Protein AF-A0A533XJB1-F1 (afdb_monomer)

Sequence (434 aa):
MNQLVDPIAVTQFRKQLRKAVAGAKEDWSASRRLVSPDLVCETIQRLTAALAGSNLDPSIRKALLEALLPGKSAGLQGIAGERLREITGLNPTKSVRNLCVLMGLAQSMRMPVAGISQQEVEEAASSTGNPFDLLLTADVASVMDFGAGDLTFEEQLVAGYLPRLEAAGKELTLHCLDRLDLADEASSLVQAGRERLQNLRQHPSSRLQFRFFSRQDMFAVQKVATVCPRYTIAVCHSPASPTFAYEPSRLSKEAIDRRLRETKGEFRRVPLGGRTVLEVRHGGEWLTFPDWKFDVYGPLALLDLLSRSGKLCILGAVDTEVFWEILSQLLPEESARPREVFYAEENVRKYFGVIYETLERLAVGERTVLKEVRCDIPRVLGVEAEQGQRYGFRYVEVRRGALFPGMPTGRTAYVFEHMTREAAPWFLTLVPSV

pLDDT: mean 89.16, std 9.71, range [36.59, 98.56]

Mean predicted aligned error: 11.44 Å

Nearest PDB structures (foldseek):
  1jhd-assembly1_A-2  TM=2.711E-01  e=1.280E-01  sulfur-oxidizing endosymbiont of Riftia pachyptila
  2pza-assembly1_B  TM=4.480E-01  e=1.020E+00  Bacillus anthracis
  6hcd-assembly1_A  TM=4.092E-01  e=2.657E+00  Archaeoglobus fulgidus

Structure (mmCIF, N/CA/C/O backbone):
data_AF-A0A533XJB1-F1
#
_entry.id   AF-A0A533XJB1-F1
#
loop_
_atom_site.group_PDB
_atom_site.id
_atom_site.type_symbol
_atom_site.label_atom_id
_atom_site.label_alt_id
_atom_site.label_comp_id
_atom_site.label_asym_id
_atom_site.label_entity_id
_atom_site.label_seq_id
_atom_site.pdbx_PDB_ins_code
_atom_site.Cartn_x
_atom_site.Cartn_y
_atom_site.Cartn_z
_atom_site.occupancy
_atom_site.B_iso_or_equiv
_atom_site.auth_seq_id
_atom_site.auth_comp_id
_atom_site.auth_asym_id
_atom_site.auth_atom_id
_atom_site.pdbx_PDB_model_num
ATOM 1 N N . MET A 1 1 ? 9.909 27.437 48.104 1.00 36.59 1 MET A N 1
ATOM 2 C CA . MET A 1 1 ? 10.004 28.566 47.150 1.00 36.59 1 MET A CA 1
ATOM 3 C C . MET A 1 1 ? 9.363 28.139 45.838 1.00 36.59 1 MET A C 1
ATOM 5 O O . MET A 1 1 ? 9.948 27.325 45.136 1.00 36.59 1 MET A O 1
ATOM 9 N N . ASN A 1 2 ? 8.150 28.617 45.540 1.00 46.41 2 ASN A N 1
ATOM 10 C CA . ASN A 1 2 ? 7.477 28.343 44.267 1.00 46.41 2 ASN A CA 1
ATOM 11 C C . ASN A 1 2 ? 8.244 29.047 43.143 1.00 46.41 2 ASN A C 1
ATOM 13 O O . ASN A 1 2 ? 8.224 30.272 43.064 1.00 46.41 2 ASN A O 1
ATOM 17 N N . GLN A 1 3 ? 8.931 28.286 42.288 1.00 54.75 3 GLN A N 1
ATOM 18 C CA . GLN A 1 3 ? 9.446 28.825 41.032 1.00 54.75 3 GLN A CA 1
ATOM 19 C C . GLN A 1 3 ? 8.241 29.214 40.165 1.00 54.75 3 GLN A C 1
ATOM 21 O O . GLN A 1 3 ? 7.483 28.364 39.681 1.00 54.75 3 GLN A O 1
ATOM 26 N N . LEU A 1 4 ? 8.032 30.523 40.035 1.00 63.19 4 LEU A N 1
ATOM 27 C CA . LEU A 1 4 ? 7.117 31.103 39.063 1.00 63.19 4 LEU A CA 1
ATOM 28 C C . LEU A 1 4 ? 7.597 30.679 37.673 1.00 63.19 4 LEU A C 1
ATOM 30 O O . LEU A 1 4 ? 8.761 30.869 37.327 1.00 63.19 4 LEU A O 1
ATOM 34 N N . VAL A 1 5 ? 6.711 30.040 36.911 1.00 78.12 5 VAL A N 1
ATOM 35 C CA . VAL A 1 5 ? 6.968 29.722 35.504 1.00 78.12 5 VAL A CA 1
ATOM 36 C C . VAL A 1 5 ? 7.014 31.040 34.740 1.00 78.12 5 VAL A C 1
ATOM 38 O O . VAL A 1 5 ? 6.179 31.909 34.995 1.00 78.12 5 VAL A O 1
ATOM 41 N N . ASP A 1 6 ? 7.965 31.192 33.820 1.00 84.62 6 ASP A N 1
ATOM 42 C CA . ASP A 1 6 ? 8.098 32.406 33.013 1.00 84.62 6 ASP A CA 1
ATOM 43 C C . ASP A 1 6 ? 6.770 32.725 32.278 1.00 84.62 6 ASP A C 1
ATOM 45 O O . ASP A 1 6 ? 6.287 31.902 31.487 1.00 84.62 6 ASP A O 1
ATOM 49 N N . PRO A 1 7 ? 6.157 33.906 32.507 1.00 86.06 7 PRO A N 1
ATOM 50 C CA . PRO A 1 7 ? 4.922 34.320 31.840 1.00 86.06 7 PRO A CA 1
ATOM 51 C C . PRO A 1 7 ? 4.995 34.305 30.305 1.00 86.06 7 PRO A C 1
ATOM 53 O O . PRO A 1 7 ? 3.982 34.050 29.637 1.00 86.06 7 PRO A O 1
ATOM 56 N N . ILE A 1 8 ? 6.177 34.553 29.731 1.00 87.56 8 ILE A N 1
ATOM 57 C CA . ILE A 1 8 ? 6.393 34.513 28.280 1.00 87.56 8 ILE A CA 1
ATOM 58 C C . ILE A 1 8 ? 6.302 33.065 27.792 1.00 87.56 8 ILE A C 1
ATOM 60 O O . ILE A 1 8 ? 5.534 32.777 26.865 1.00 87.56 8 ILE A O 1
ATOM 64 N N . ALA A 1 9 ? 6.994 32.142 28.466 1.00 87.88 9 ALA A N 1
ATOM 65 C CA . ALA A 1 9 ? 6.947 30.712 28.169 1.00 87.88 9 ALA A CA 1
ATOM 66 C C . ALA A 1 9 ? 5.520 30.145 28.290 1.00 87.88 9 ALA A C 1
ATOM 68 O O . ALA A 1 9 ? 5.061 29.414 27.410 1.00 87.88 9 ALA A O 1
ATOM 69 N N . VAL A 1 10 ? 4.763 30.547 29.319 1.00 93.19 10 VAL A N 1
ATOM 70 C CA . VAL A 1 10 ? 3.350 30.150 29.493 1.00 93.19 10 VAL A CA 1
ATOM 71 C C . VAL A 1 10 ? 2.486 30.632 28.327 1.00 93.19 10 VAL A C 1
ATOM 73 O O . VAL A 1 10 ? 1.654 29.885 27.803 1.00 93.19 10 VAL A O 1
ATOM 76 N N . THR A 1 11 ? 2.675 31.875 27.885 1.00 92.75 11 THR A N 1
ATOM 77 C CA . THR A 1 11 ? 1.896 32.450 26.780 1.00 92.75 11 THR A CA 1
ATOM 78 C C . THR A 1 11 ? 2.174 31.727 25.462 1.00 92.75 11 THR A C 1
ATOM 80 O O . THR A 1 11 ? 1.238 31.370 24.737 1.00 92.75 11 THR A O 1
ATOM 83 N N . GLN A 1 12 ? 3.447 31.449 25.169 1.00 90.69 12 GLN A N 1
ATOM 84 C CA . GLN A 1 12 ? 3.853 30.683 23.990 1.00 90.69 12 GLN A CA 1
ATOM 85 C C . GLN A 1 12 ? 3.302 29.255 24.030 1.00 90.69 12 GLN A C 1
ATOM 87 O O . GLN A 1 12 ? 2.703 28.794 23.053 1.00 90.69 12 GLN A O 1
ATOM 92 N N . PHE A 1 13 ? 3.405 28.591 25.180 1.00 94.19 13 PHE A N 1
ATOM 93 C CA . PHE A 1 13 ? 2.879 27.247 25.379 1.00 94.19 13 PHE A CA 1
ATOM 94 C C . PHE A 1 13 ? 1.362 27.173 25.147 1.00 94.19 13 PHE A C 1
ATOM 96 O O . PHE A 1 13 ? 0.876 26.307 24.419 1.00 94.19 13 PHE A O 1
ATOM 103 N N . ARG A 1 14 ? 0.586 28.127 25.675 1.00 95.94 14 ARG A N 1
ATOM 104 C CA . ARG A 1 14 ? -0.869 28.190 25.435 1.00 95.94 14 ARG A CA 1
ATOM 105 C C . ARG A 1 14 ? -1.210 28.389 23.958 1.00 95.94 14 ARG A C 1
ATOM 107 O O . ARG A 1 14 ? -2.195 27.826 23.477 1.00 95.94 14 ARG A O 1
ATOM 114 N N . LYS A 1 15 ? -0.409 29.164 23.218 1.00 90.94 15 LYS A N 1
ATOM 115 C CA . LYS A 1 15 ? -0.572 29.324 21.763 1.00 90.94 15 LYS A CA 1
ATOM 116 C C . LYS A 1 15 ? -0.312 28.004 21.032 1.00 90.94 15 LYS A C 1
ATOM 118 O O . LYS A 1 15 ? -1.093 27.642 20.153 1.00 90.94 15 LYS A O 1
ATOM 123 N N . GLN A 1 16 ? 0.728 27.270 21.428 1.00 90.62 16 GLN A N 1
ATOM 124 C CA . GLN A 1 16 ? 1.038 25.941 20.895 1.00 90.62 16 GLN A CA 1
ATOM 125 C C . GLN A 1 16 ? -0.101 24.945 21.161 1.00 90.62 16 GLN A C 1
ATOM 127 O O . GLN A 1 16 ? -0.552 24.272 20.237 1.00 90.62 16 GLN A O 1
ATOM 132 N N . LEU A 1 17 ? -0.627 24.919 22.389 1.00 91.69 17 LEU A N 1
ATOM 133 C CA . LEU A 1 17 ? -1.744 24.067 22.800 1.00 91.69 17 LEU A CA 1
ATOM 134 C C . LEU A 1 17 ? -3.004 24.321 21.950 1.00 91.69 17 LEU A C 1
ATOM 136 O O . LEU A 1 17 ? -3.607 23.388 21.423 1.00 91.69 17 LEU A O 1
ATOM 140 N N . ARG A 1 18 ? -3.370 25.596 21.753 1.00 90.81 18 ARG A N 1
ATOM 141 C CA . ARG A 1 18 ? -4.518 25.986 20.913 1.00 90.81 18 ARG A CA 1
ATOM 142 C C . ARG A 1 18 ? -4.320 25.596 19.452 1.00 90.81 18 ARG A C 1
ATOM 144 O O . ARG A 1 18 ? -5.257 25.099 18.835 1.00 90.81 18 ARG A O 1
ATOM 151 N N . LYS A 1 19 ? -3.117 25.805 18.907 1.00 84.44 19 LYS A N 1
ATOM 152 C CA . LYS A 1 19 ? -2.788 25.430 17.525 1.00 84.44 19 LYS A CA 1
ATOM 153 C C . LYS A 1 19 ? -2.916 23.919 17.317 1.00 84.44 19 LYS A C 1
ATOM 155 O O . LYS A 1 19 ? -3.489 23.506 16.315 1.00 84.44 19 LYS A O 1
ATOM 160 N N . ALA A 1 20 ? -2.437 23.119 18.272 1.00 80.75 20 ALA A N 1
ATOM 161 C CA . ALA A 1 20 ? -2.528 21.662 18.210 1.00 80.75 20 ALA A CA 1
ATOM 162 C C . ALA A 1 20 ? -3.985 21.179 18.157 1.00 80.75 20 ALA A C 1
ATOM 164 O O . ALA A 1 20 ? -4.332 20.376 17.301 1.00 80.75 20 ALA A O 1
ATOM 165 N N . VAL A 1 21 ? -4.864 21.720 19.006 1.00 84.75 21 VAL A N 1
ATOM 166 C CA . VAL A 1 21 ? -6.282 21.317 19.018 1.00 84.75 21 VAL A CA 1
ATOM 167 C C . VAL A 1 21 ? -7.053 21.843 17.806 1.00 84.75 21 VAL A C 1
ATOM 169 O O . VAL A 1 21 ? -7.870 21.115 17.248 1.00 84.75 21 VAL A O 1
ATOM 172 N N . ALA A 1 22 ? -6.787 23.075 17.359 1.00 80.56 22 ALA A N 1
ATOM 173 C CA . ALA A 1 22 ? -7.437 23.638 16.173 1.00 80.56 22 ALA A CA 1
ATOM 174 C C . ALA A 1 22 ? -7.108 22.848 14.893 1.00 80.56 22 ALA A C 1
ATOM 176 O O . ALA A 1 22 ? -7.966 22.714 14.024 1.00 80.56 22 ALA A O 1
ATOM 177 N N . GLY A 1 23 ? -5.891 22.302 14.798 1.00 70.94 23 GLY A N 1
ATOM 178 C CA . GLY A 1 23 ? -5.454 21.465 13.678 1.00 70.94 23 GLY A CA 1
ATOM 179 C C . GLY A 1 23 ? -5.866 19.991 13.765 1.00 70.94 23 GLY A C 1
ATOM 180 O O . GLY A 1 23 ? -5.644 19.266 12.803 1.00 70.94 23 GLY A O 1
ATOM 181 N N . ALA A 1 24 ? -6.455 19.536 14.880 1.00 70.06 24 ALA A N 1
ATOM 182 C CA . ALA A 1 24 ? -6.691 18.115 15.158 1.00 70.06 24 ALA A CA 1
ATOM 183 C C . ALA A 1 24 ? -8.090 17.861 15.759 1.00 70.06 24 ALA A C 1
ATOM 185 O O . ALA A 1 24 ? -8.243 17.352 16.872 1.00 70.06 24 ALA A O 1
ATOM 186 N N . LYS A 1 25 ? -9.145 18.244 15.020 1.00 74.00 25 LYS A N 1
ATOM 187 C CA . LYS A 1 25 ? -10.551 18.179 15.477 1.00 74.00 25 LYS A CA 1
ATOM 188 C C . LYS A 1 25 ? -11.004 16.759 15.854 1.00 74.00 25 LYS A C 1
ATOM 190 O O . LYS A 1 25 ? -11.778 16.589 16.796 1.00 74.00 25 LYS A O 1
ATOM 195 N N . GLU A 1 26 ? -10.514 15.746 15.149 1.00 62.38 26 GLU A N 1
ATOM 196 C CA . GLU A 1 26 ? -10.835 14.340 15.417 1.00 62.38 26 GLU A CA 1
ATOM 197 C C . GLU A 1 26 ? -10.096 13.797 16.640 1.00 62.38 26 GLU A C 1
ATOM 199 O O . GLU A 1 26 ? -10.727 13.204 17.511 1.00 62.38 26 GLU A O 1
ATOM 204 N N . ASP A 1 27 ? -8.799 14.082 16.770 1.00 72.88 27 ASP A N 1
ATOM 205 C CA . ASP A 1 27 ? -8.013 13.730 17.961 1.00 72.88 27 ASP A CA 1
ATOM 206 C C . ASP A 1 27 ? -8.605 14.397 19.210 1.00 72.88 27 ASP A C 1
ATOM 208 O O . ASP A 1 27 ? -8.690 13.806 20.290 1.00 72.88 27 ASP A O 1
ATOM 212 N N . TRP A 1 28 ? -9.115 15.622 19.063 1.00 83.88 28 TRP A N 1
ATOM 213 C CA . TRP A 1 28 ? -9.874 16.279 20.116 1.00 83.88 28 TRP A CA 1
ATOM 214 C C . TRP A 1 28 ? -11.144 15.507 20.496 1.00 83.88 28 TRP A C 1
ATOM 216 O O . TRP A 1 28 ? -11.419 15.355 21.691 1.00 83.88 28 TRP A O 1
ATOM 226 N N . SER A 1 29 ? -11.899 14.992 19.525 1.00 75.50 29 SER A N 1
ATOM 227 C CA . SER A 1 29 ? -13.065 14.138 19.785 1.00 75.50 29 SER A CA 1
ATOM 228 C C . SER A 1 29 ? -12.657 12.844 20.507 1.00 75.50 29 SER A C 1
ATOM 230 O O . SER A 1 29 ? -13.156 12.564 21.602 1.00 75.50 29 SER A O 1
ATOM 232 N N . ALA A 1 30 ? -11.660 12.130 19.973 1.00 70.38 30 ALA A N 1
ATOM 233 C CA . ALA A 1 30 ? -11.143 10.869 20.508 1.00 70.38 30 ALA A CA 1
ATOM 234 C C . ALA A 1 30 ? -10.576 11.010 21.931 1.00 70.38 30 ALA A C 1
ATOM 236 O O . ALA A 1 30 ? -10.777 10.139 22.783 1.00 70.38 30 ALA A O 1
ATOM 237 N N . SER A 1 31 ? -9.965 12.157 22.248 1.00 84.19 31 SER A N 1
ATOM 238 C CA . SER A 1 31 ? -9.411 12.434 23.580 1.00 84.19 31 SER A CA 1
ATOM 239 C C . SER A 1 31 ? -10.442 12.362 24.714 1.00 84.19 31 SER A C 1
ATOM 241 O O . SER A 1 31 ? -10.057 12.237 25.875 1.00 84.19 31 SER A O 1
ATOM 243 N N . ARG A 1 32 ? -11.754 12.424 24.424 1.00 86.12 32 ARG A N 1
ATOM 244 C CA . ARG A 1 32 ? -12.806 12.309 25.448 1.00 86.12 32 ARG A CA 1
ATOM 245 C C . ARG A 1 32 ? -12.728 10.981 26.205 1.00 86.12 32 ARG A C 1
ATOM 247 O O . ARG A 1 32 ? -12.963 10.976 27.410 1.00 86.12 32 ARG A O 1
ATOM 254 N N . ARG A 1 33 ? -12.374 9.883 25.528 1.00 78.62 33 ARG A N 1
ATOM 255 C CA . ARG A 1 33 ? -12.287 8.548 26.143 1.00 78.62 33 ARG A CA 1
ATOM 256 C C . ARG A 1 33 ? -11.052 8.394 27.035 1.00 78.62 33 ARG A C 1
ATOM 258 O O . ARG A 1 33 ? -11.113 7.676 28.025 1.00 78.62 33 ARG A O 1
ATOM 265 N N . LEU A 1 34 ? -9.976 9.130 26.753 1.00 81.56 34 LEU A N 1
ATOM 266 C CA . LEU A 1 34 ? -8.729 9.090 27.533 1.00 81.56 34 LEU A CA 1
ATOM 267 C C . LEU A 1 34 ? -8.877 9.612 28.967 1.00 81.56 34 LEU A C 1
ATOM 269 O O . LEU A 1 34 ? -8.081 9.299 29.843 1.00 81.56 34 LEU A O 1
ATOM 273 N N . VAL A 1 35 ? -9.904 10.416 29.223 1.00 88.81 35 VAL A N 1
ATOM 274 C CA . VAL A 1 35 ? -10.215 10.929 30.563 1.00 88.81 35 VAL A CA 1
ATOM 275 C C . VAL A 1 35 ? -11.410 10.218 31.202 1.00 88.81 35 VAL A C 1
ATOM 277 O O . VAL A 1 35 ? -11.983 10.731 32.161 1.00 88.81 35 VAL A O 1
ATOM 280 N N . SER A 1 36 ? -11.811 9.060 30.663 1.00 86.19 36 SER A N 1
ATOM 281 C CA . SER A 1 36 ? -12.812 8.192 31.293 1.00 86.19 36 SER A CA 1
ATOM 282 C C . SER A 1 36 ? -12.246 7.527 32.557 1.00 86.19 36 SER A C 1
ATOM 284 O O . SER A 1 36 ? -11.030 7.330 32.634 1.00 86.19 36 SER A O 1
ATOM 286 N N . PRO A 1 37 ? -13.094 7.168 33.542 1.00 82.12 37 PRO A N 1
ATOM 287 C CA . PRO A 1 37 ? -12.646 6.543 34.789 1.00 82.12 37 PRO A CA 1
ATOM 288 C C . PRO A 1 37 ? -11.747 5.316 34.583 1.00 82.12 37 PRO A C 1
ATOM 290 O O . PRO A 1 37 ? -10.771 5.159 35.308 1.00 82.12 37 PRO A O 1
ATOM 293 N N . ASP A 1 38 ? -12.020 4.517 33.548 1.00 74.50 38 ASP A N 1
ATOM 294 C CA . ASP A 1 38 ? -11.305 3.265 33.275 1.00 74.50 38 ASP A CA 1
ATOM 295 C C . ASP A 1 38 ? -9.886 3.476 32.721 1.00 74.50 38 ASP A C 1
ATOM 297 O O . ASP A 1 38 ? -9.029 2.609 32.862 1.00 74.50 38 ASP A O 1
ATOM 301 N N . LEU A 1 39 ? -9.617 4.623 32.081 1.00 79.31 39 LEU A N 1
ATOM 302 C CA . LEU A 1 39 ? -8.368 4.874 31.342 1.00 79.31 39 LEU A CA 1
ATOM 303 C C . LEU A 1 39 ? -7.550 6.049 31.883 1.00 79.31 39 LEU A C 1
ATOM 305 O O . LEU A 1 39 ? -6.429 6.290 31.430 1.00 79.31 39 LEU A O 1
ATOM 309 N N . VAL A 1 40 ? -8.093 6.818 32.825 1.00 87.69 40 VAL A N 1
ATOM 310 C CA . VAL A 1 40 ? -7.514 8.097 33.251 1.00 87.69 40 VAL A CA 1
ATOM 311 C C . VAL A 1 40 ? -6.137 7.951 33.905 1.00 87.69 40 VAL A C 1
ATOM 313 O O . VAL A 1 40 ? -5.237 8.729 33.592 1.00 87.69 40 VAL A O 1
ATOM 316 N N . CYS A 1 41 ? -5.938 6.955 34.772 1.00 85.25 41 CYS A N 1
ATOM 317 C CA . CYS A 1 41 ? -4.658 6.742 35.455 1.00 85.25 41 CYS A CA 1
ATOM 318 C C . CYS A 1 41 ? -3.559 6.330 34.462 1.00 85.25 41 CYS A C 1
ATOM 320 O O . CYS A 1 41 ? -2.480 6.929 34.446 1.00 85.25 41 CYS A O 1
ATOM 322 N N . GLU A 1 42 ? -3.865 5.384 33.566 1.00 80.69 42 GLU A N 1
ATOM 323 C CA . GLU A 1 42 ? -2.961 4.964 32.487 1.00 80.69 42 GLU A CA 1
ATOM 324 C C . GLU A 1 42 ? -2.635 6.140 31.554 1.00 80.69 42 GLU A C 1
ATOM 326 O O . GLU A 1 42 ? -1.475 6.393 31.221 1.00 80.69 42 GLU A O 1
ATOM 331 N N . THR A 1 43 ? -3.648 6.927 31.187 1.00 86.69 43 THR A N 1
ATOM 332 C CA . THR A 1 43 ? -3.484 8.122 30.356 1.00 86.69 43 THR A CA 1
ATOM 333 C C . THR A 1 43 ? -2.538 9.126 31.007 1.00 86.69 43 THR A C 1
ATOM 335 O O . THR A 1 43 ? -1.633 9.627 30.341 1.00 86.69 43 THR A O 1
ATOM 338 N N . ILE A 1 44 ? -2.694 9.408 32.305 1.00 91.94 44 ILE A N 1
ATOM 339 C CA . ILE A 1 44 ? -1.813 10.333 33.032 1.00 91.94 44 ILE A CA 1
ATOM 340 C C . ILE A 1 44 ? -0.384 9.781 33.097 1.00 91.94 44 ILE A C 1
ATOM 342 O O . ILE A 1 44 ? 0.574 10.536 32.902 1.00 91.94 44 ILE A O 1
ATOM 346 N N . GLN A 1 45 ? -0.208 8.475 33.307 1.00 86.44 45 GLN A N 1
ATOM 347 C CA . GLN A 1 45 ? 1.110 7.840 33.300 1.00 86.44 45 GLN A CA 1
ATOM 348 C C . GLN A 1 45 ? 1.813 8.004 31.947 1.00 86.44 45 GLN A C 1
ATOM 350 O O . GLN A 1 45 ? 2.964 8.451 31.902 1.00 86.44 45 GLN A O 1
ATOM 355 N N . ARG A 1 46 ? 1.107 7.717 30.849 1.00 83.25 46 ARG A N 1
ATOM 356 C CA . ARG A 1 46 ? 1.615 7.856 29.476 1.00 83.25 46 ARG A CA 1
ATOM 357 C C . ARG A 1 46 ? 1.894 9.313 29.119 1.00 83.25 46 ARG A C 1
ATOM 359 O O . ARG A 1 46 ? 2.931 9.613 28.533 1.00 83.25 46 ARG A O 1
ATOM 366 N N . LEU A 1 47 ? 1.025 10.227 29.546 1.00 92.06 47 LEU A N 1
ATOM 367 C CA . LEU A 1 47 ? 1.216 11.665 29.378 1.00 92.06 47 LEU A CA 1
ATOM 368 C C . LEU A 1 47 ? 2.445 12.180 30.123 1.00 92.06 47 LEU A C 1
ATOM 370 O O . LEU A 1 47 ? 3.220 12.949 29.561 1.00 92.06 47 LEU A O 1
ATOM 374 N N . THR A 1 48 ? 2.671 11.715 31.350 1.00 91.31 48 THR A N 1
ATOM 375 C CA . THR A 1 48 ? 3.864 12.078 32.123 1.00 91.31 48 THR A CA 1
ATOM 376 C C . THR A 1 48 ? 5.140 11.596 31.422 1.00 91.31 48 THR A C 1
ATOM 378 O O . THR A 1 48 ? 6.115 12.339 31.352 1.00 91.31 48 THR A O 1
ATOM 381 N N . ALA A 1 49 ? 5.137 10.379 30.865 1.00 80.25 49 ALA A N 1
ATOM 382 C CA . ALA A 1 49 ? 6.278 9.851 30.116 1.00 80.25 49 ALA A CA 1
ATOM 383 C C . ALA A 1 49 ? 6.551 10.656 28.831 1.00 80.25 49 ALA A C 1
ATOM 385 O O . ALA A 1 49 ? 7.688 11.057 28.589 1.00 80.25 49 ALA A O 1
ATOM 386 N N . ALA A 1 50 ? 5.507 10.961 28.051 1.00 80.19 50 ALA A N 1
ATOM 387 C CA . ALA A 1 50 ? 5.632 11.764 26.834 1.00 80.19 50 ALA A CA 1
ATOM 388 C C . ALA A 1 50 ? 6.157 13.179 27.127 1.00 80.19 50 ALA A C 1
ATOM 390 O O . ALA A 1 50 ? 7.038 13.679 26.431 1.00 80.19 50 ALA A O 1
ATOM 391 N N . LEU A 1 51 ? 5.673 13.808 28.203 1.00 88.19 51 LEU A N 1
ATOM 392 C CA . LEU A 1 51 ? 6.145 15.124 28.629 1.00 88.19 51 LEU A CA 1
ATOM 393 C C . LEU A 1 51 ? 7.612 15.100 29.057 1.00 88.19 51 LEU A C 1
ATOM 395 O O . LEU A 1 51 ? 8.346 16.019 28.696 1.00 88.19 51 LEU A O 1
ATOM 399 N N . ALA A 1 52 ? 8.054 14.063 29.773 1.00 84.00 52 ALA A N 1
ATOM 400 C CA . ALA A 1 52 ? 9.445 13.928 30.205 1.00 84.00 52 ALA A CA 1
ATOM 401 C C . ALA A 1 52 ? 10.427 13.886 29.020 1.00 84.00 52 ALA A C 1
ATOM 403 O O . ALA A 1 52 ? 11.493 14.492 29.102 1.00 84.00 52 ALA A O 1
ATOM 404 N N . GLY A 1 53 ? 10.040 13.247 27.910 1.00 77.19 53 GLY A N 1
ATOM 405 C CA . GLY A 1 53 ? 10.824 13.184 26.669 1.00 77.19 53 GLY A CA 1
ATOM 406 C C . GLY A 1 53 ? 10.581 14.329 25.675 1.00 77.19 53 GLY A C 1
ATOM 407 O O . GLY A 1 53 ? 11.139 14.307 24.583 1.00 77.19 53 GLY A O 1
ATOM 408 N N . SER A 1 54 ? 9.737 15.312 26.005 1.00 85.31 54 SER A N 1
ATOM 409 C CA . SER A 1 54 ? 9.348 16.374 25.066 1.00 85.31 54 SER A CA 1
ATOM 410 C C . SER A 1 54 ? 10.369 17.516 24.978 1.00 85.31 54 SER A C 1
ATOM 412 O O . SER A 1 54 ? 11.040 17.848 25.959 1.00 85.31 54 SER A O 1
ATOM 414 N N . ASN A 1 55 ? 10.394 18.200 23.827 1.00 85.44 55 ASN A N 1
ATOM 415 C CA . ASN A 1 55 ? 11.173 19.426 23.582 1.00 85.44 55 ASN A CA 1
ATOM 416 C C . ASN A 1 55 ? 10.474 20.705 24.094 1.00 85.44 55 ASN A C 1
ATOM 418 O O . ASN A 1 55 ? 10.726 21.797 23.586 1.00 85.44 55 ASN A O 1
ATOM 422 N N . LEU A 1 56 ? 9.548 20.582 25.052 1.00 86.62 56 LEU A N 1
ATOM 423 C CA . LEU A 1 56 ? 8.932 21.745 25.693 1.00 86.62 56 LEU A CA 1
ATOM 424 C C . LEU A 1 56 ? 9.969 22.527 26.503 1.00 86.62 56 LEU A C 1
ATOM 426 O O . LEU A 1 56 ? 10.966 21.965 26.963 1.00 86.62 56 LEU A O 1
ATOM 430 N N . ASP A 1 57 ? 9.683 23.812 26.729 1.00 90.00 57 ASP A N 1
ATOM 431 C CA . ASP A 1 57 ? 10.475 24.645 27.630 1.00 90.00 57 ASP A CA 1
ATOM 432 C C . ASP A 1 57 ? 10.689 23.924 28.982 1.00 90.00 57 ASP A C 1
ATOM 434 O O . ASP A 1 57 ? 9.714 23.421 29.561 1.00 90.00 57 ASP A O 1
ATOM 438 N N . PRO A 1 58 ? 11.930 23.842 29.503 1.00 88.38 58 PRO A N 1
ATOM 439 C CA . PRO A 1 58 ? 12.227 23.075 30.710 1.00 88.38 58 PRO A CA 1
ATOM 440 C C . PRO A 1 58 ? 11.391 23.477 31.930 1.00 88.38 58 PRO A C 1
ATOM 442 O O . PRO A 1 58 ? 11.029 22.606 32.728 1.00 88.38 58 PRO A O 1
ATOM 445 N N . SER A 1 59 ? 11.055 24.764 32.071 1.00 90.25 59 SER A N 1
ATOM 446 C CA . SER A 1 59 ? 10.256 25.269 33.192 1.00 90.25 59 SER A CA 1
ATOM 447 C C . SER A 1 59 ? 8.792 24.832 33.081 1.00 90.25 59 SER A C 1
ATOM 449 O O . SER A 1 59 ? 8.207 24.372 34.065 1.00 90.25 59 SER A O 1
ATOM 451 N N . ILE A 1 60 ? 8.232 24.864 31.866 1.00 93.56 60 ILE A N 1
ATOM 452 C CA . ILE A 1 60 ? 6.883 24.372 31.560 1.00 93.56 60 ILE A CA 1
ATOM 453 C C . ILE A 1 60 ? 6.816 22.860 31.770 1.00 93.56 60 ILE A C 1
ATOM 455 O O . ILE A 1 60 ? 5.913 22.369 32.446 1.00 93.56 60 ILE A O 1
ATOM 459 N N . ARG A 1 61 ? 7.793 22.117 31.236 1.00 92.62 61 ARG A N 1
ATOM 460 C CA . ARG A 1 61 ? 7.871 20.658 31.364 1.00 92.62 61 ARG A CA 1
ATOM 461 C C . ARG A 1 61 ? 7.913 20.235 32.830 1.00 92.62 61 ARG A C 1
ATOM 463 O O . ARG A 1 61 ? 7.114 19.396 33.233 1.00 92.62 61 ARG A O 1
ATOM 470 N N . LYS A 1 62 ? 8.786 20.845 33.639 1.00 92.62 62 LYS A N 1
ATOM 471 C CA . LYS A 1 62 ? 8.880 20.574 35.081 1.00 92.62 62 LYS A CA 1
ATOM 472 C C . LYS A 1 62 ? 7.546 20.836 35.787 1.00 92.62 62 LYS A C 1
ATOM 474 O O . LYS A 1 62 ? 7.044 19.955 36.478 1.00 92.62 62 LYS A O 1
ATOM 479 N N . ALA A 1 63 ? 6.939 21.999 35.552 1.00 93.12 63 ALA A N 1
ATOM 480 C CA . ALA A 1 63 ? 5.692 22.385 36.205 1.00 93.12 63 ALA A CA 1
ATOM 481 C C . ALA A 1 63 ? 4.496 21.496 35.801 1.00 93.12 63 ALA A C 1
ATOM 483 O O . ALA A 1 63 ? 3.640 21.198 36.633 1.00 93.12 63 ALA A O 1
ATOM 484 N N . LEU A 1 64 ? 4.441 21.035 34.545 1.00 95.12 64 LEU A N 1
ATOM 485 C CA . LEU A 1 64 ? 3.430 20.079 34.081 1.00 95.12 64 LEU A CA 1
ATOM 486 C C . LEU A 1 64 ? 3.608 18.701 34.726 1.00 95.12 64 LEU A C 1
ATOM 488 O O . LEU A 1 64 ? 2.623 18.101 35.151 1.00 95.12 64 LEU A O 1
ATOM 492 N N . LEU A 1 65 ? 4.846 18.204 34.816 1.00 94.25 65 LEU A N 1
ATOM 493 C CA . LEU A 1 65 ? 5.139 16.923 35.462 1.00 94.25 65 LEU A CA 1
ATOM 494 C C . LEU A 1 65 ? 4.764 16.961 36.947 1.00 94.25 65 LEU A C 1
ATOM 496 O O . LEU A 1 65 ? 4.056 16.072 37.410 1.00 94.25 65 LEU A O 1
ATOM 500 N N . GLU A 1 66 ? 5.160 18.012 37.670 1.00 94.06 66 GLU A N 1
ATOM 501 C CA . GLU A 1 66 ? 4.787 18.220 39.076 1.00 94.06 66 GLU A CA 1
ATOM 502 C C . GLU A 1 66 ? 3.264 18.243 39.266 1.00 94.06 66 GLU A C 1
ATOM 504 O O . GLU A 1 66 ? 2.752 17.626 40.198 1.00 94.06 66 GLU A O 1
ATOM 509 N N . ALA A 1 67 ? 2.527 18.893 38.358 1.00 94.31 67 ALA A N 1
ATOM 510 C CA . ALA A 1 67 ? 1.072 18.966 38.447 1.00 94.31 67 ALA A CA 1
ATOM 511 C C . ALA A 1 67 ? 0.373 17.621 38.169 1.00 94.31 67 ALA A C 1
ATOM 513 O O . ALA A 1 67 ? -0.659 17.335 38.777 1.00 94.31 67 ALA A O 1
ATOM 514 N N . LEU A 1 68 ? 0.912 16.805 37.255 1.00 94.38 68 LEU A N 1
ATOM 515 C CA . LEU A 1 68 ? 0.301 15.549 36.796 1.00 94.38 68 LEU A CA 1
ATOM 516 C C . LEU A 1 68 ? 0.692 14.324 37.629 1.00 94.38 68 LEU A C 1
ATOM 518 O O . LEU A 1 68 ? -0.089 13.377 37.706 1.00 94.38 68 LEU A O 1
ATOM 522 N N . LEU A 1 69 ? 1.879 14.325 38.241 1.00 90.69 69 LEU A N 1
ATOM 523 C CA . LEU A 1 69 ? 2.449 13.171 38.946 1.00 90.69 69 LEU A CA 1
ATOM 524 C C . LEU A 1 69 ? 1.507 12.506 39.966 1.00 90.69 69 LEU A C 1
ATOM 526 O O . LEU A 1 69 ? 1.401 11.277 39.916 1.00 90.69 69 LEU A O 1
ATOM 530 N N . PRO A 1 70 ? 0.787 13.237 40.842 1.00 89.44 70 PRO A N 1
ATOM 531 C CA . PRO A 1 70 ? -0.087 12.586 41.817 1.00 89.44 70 PRO A CA 1
ATOM 532 C C . PRO A 1 70 ? -1.364 11.996 41.183 1.00 89.44 70 PRO A C 1
ATOM 534 O O . PRO A 1 70 ? -1.982 11.089 41.741 1.00 89.44 70 PRO A O 1
ATOM 537 N N . GLY A 1 71 ? -1.711 12.407 39.957 1.00 87.50 71 GLY A N 1
ATOM 538 C CA . GLY A 1 71 ? -2.800 11.820 39.175 1.00 87.50 71 GLY A CA 1
ATOM 539 C C . GLY A 1 71 ? -2.502 10.427 38.604 1.00 87.50 71 GLY A C 1
ATOM 540 O O . GLY A 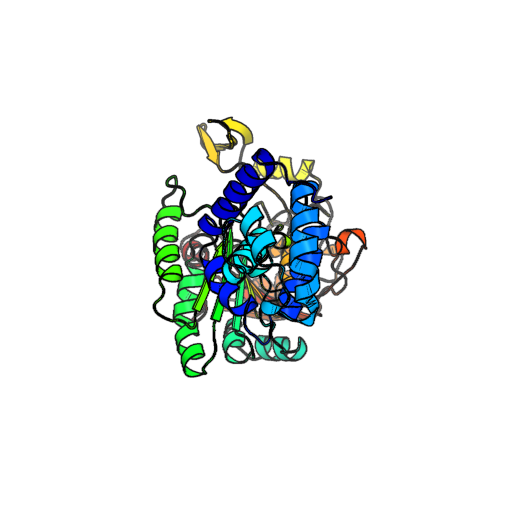1 71 ? -3.419 9.771 38.117 1.00 87.50 71 GLY A O 1
ATOM 541 N N . LYS A 1 72 ? -1.255 9.934 38.681 1.00 85.75 72 LYS A N 1
ATOM 542 C CA . LYS A 1 72 ? -0.909 8.568 38.239 1.00 85.75 72 LYS A CA 1
ATOM 543 C C . LYS A 1 72 ? -1.669 7.484 39.006 1.00 85.75 72 LYS A C 1
ATOM 545 O O . LYS A 1 72 ? -1.988 6.454 38.426 1.00 85.75 72 LYS A O 1
ATOM 550 N N . SER A 1 73 ? -1.956 7.727 40.284 1.00 81.69 73 SER A N 1
ATOM 551 C CA . SER A 1 73 ? -2.615 6.754 41.167 1.00 81.69 73 SER A CA 1
ATOM 552 C C . SER A 1 73 ? -4.076 7.109 41.447 1.00 81.69 73 SER A C 1
ATOM 554 O O . SER A 1 73 ? -4.896 6.218 41.634 1.00 81.69 73 SER A O 1
ATOM 556 N N . ALA A 1 74 ? -4.409 8.404 41.469 1.00 86.56 74 ALA A N 1
ATOM 557 C CA . ALA A 1 74 ? -5.726 8.914 41.867 1.00 86.56 74 ALA A CA 1
ATOM 558 C C . ALA A 1 74 ? -6.516 9.574 40.714 1.00 86.56 74 ALA A C 1
ATOM 560 O O . ALA A 1 74 ? -7.493 10.292 40.940 1.00 86.56 74 ALA A O 1
ATOM 561 N N . GLY A 1 75 ? -6.092 9.366 39.463 1.00 89.38 75 GLY A N 1
ATOM 562 C CA . GLY A 1 75 ? -6.762 9.892 38.274 1.00 89.38 75 GLY A CA 1
ATOM 563 C C . GLY A 1 75 ? -6.840 11.423 38.252 1.00 89.38 75 GLY A C 1
ATOM 564 O O . GLY A 1 75 ? -5.971 12.119 38.775 1.00 89.38 75 GLY A O 1
ATOM 565 N N . LEU A 1 76 ? -7.907 11.973 37.658 1.00 89.50 76 LEU A N 1
ATOM 566 C CA . LEU A 1 76 ? -8.102 13.430 37.559 1.00 89.50 76 LEU A CA 1
ATOM 567 C C . LEU A 1 76 ? -8.193 14.130 38.926 1.00 89.50 76 LEU A C 1
ATOM 569 O O . LEU A 1 76 ? -7.832 15.301 39.014 1.00 89.50 76 LEU A O 1
ATOM 573 N N . GLN A 1 77 ? -8.666 13.441 39.970 1.00 88.31 77 GLN A N 1
ATOM 574 C CA . GLN A 1 77 ? -8.810 14.014 41.315 1.00 88.31 77 GLN A CA 1
ATOM 575 C C . GLN A 1 77 ? -7.461 14.190 42.024 1.00 88.31 77 GLN A C 1
ATOM 577 O O . GLN A 1 77 ? -7.328 15.066 42.871 1.00 88.31 77 GLN A O 1
ATOM 582 N N . GLY A 1 78 ? -6.455 13.391 41.653 1.00 88.75 78 GLY A N 1
ATOM 583 C CA . GLY A 1 78 ? -5.098 13.497 42.191 1.00 88.75 78 GLY A CA 1
ATOM 584 C C . GLY A 1 78 ? -4.244 14.591 41.550 1.00 88.75 78 GLY A C 1
ATOM 585 O O . GLY A 1 78 ? -3.158 14.883 42.036 1.00 88.75 78 GLY A O 1
ATOM 586 N N . ILE A 1 79 ? -4.683 15.193 40.445 1.00 92.31 79 ILE A N 1
ATOM 587 C CA . ILE A 1 79 ? -3.910 16.229 39.750 1.00 92.31 79 ILE A CA 1
ATOM 588 C C . ILE A 1 79 ? -3.949 17.535 40.551 1.00 92.31 79 ILE A C 1
ATOM 590 O O . ILE A 1 79 ? -5.007 17.949 41.026 1.00 92.31 79 ILE A O 1
ATOM 594 N N . ALA A 1 80 ? -2.825 18.257 40.608 1.00 92.69 80 ALA A N 1
ATOM 595 C CA . ALA A 1 80 ? -2.789 19.619 41.143 1.00 92.69 80 ALA A CA 1
ATOM 596 C C . ALA A 1 80 ? -3.493 20.594 40.176 1.00 92.69 80 ALA A C 1
ATOM 598 O O . ALA A 1 80 ? -2.866 21.248 39.337 1.00 92.69 80 ALA A O 1
ATOM 599 N N . GLY A 1 81 ? -4.824 20.658 40.267 1.00 89.94 81 GLY A N 1
ATOM 600 C CA . GLY A 1 81 ? -5.680 21.321 39.284 1.00 89.94 81 GLY A CA 1
ATOM 601 C C . GLY A 1 81 ? -5.395 22.811 39.090 1.00 89.94 81 GLY A C 1
ATOM 602 O O . GLY A 1 81 ? -5.337 23.267 37.948 1.00 89.94 81 GLY A O 1
ATOM 603 N N . GLU A 1 82 ? -5.145 23.554 40.170 1.00 90.38 82 GLU A N 1
ATOM 604 C CA . GLU A 1 82 ? -4.821 24.987 40.091 1.00 90.38 82 GLU A CA 1
ATOM 605 C C . GLU A 1 82 ? -3.487 25.229 39.381 1.00 90.38 82 GLU A C 1
ATOM 607 O O . GLU A 1 82 ? -3.410 26.043 38.461 1.00 90.38 82 GLU A O 1
ATOM 612 N N . ARG A 1 83 ? -2.460 24.429 39.686 1.00 89.94 83 ARG A N 1
ATOM 613 C CA . ARG A 1 83 ? -1.165 24.526 39.002 1.00 89.94 83 ARG A CA 1
ATOM 614 C C . ARG A 1 83 ? -1.283 24.211 37.512 1.00 89.94 83 ARG A C 1
ATOM 616 O O . ARG A 1 83 ? -0.702 24.894 36.671 1.00 89.94 83 ARG A O 1
ATOM 623 N N . LEU A 1 84 ? -2.075 23.199 37.162 1.00 93.12 84 LEU A N 1
ATOM 624 C CA . LEU A 1 84 ? 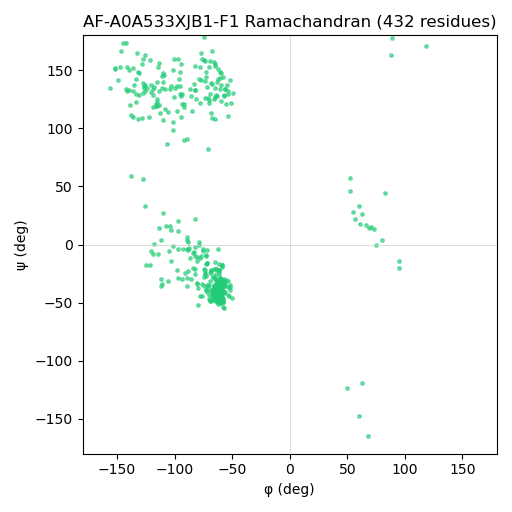-2.320 22.849 35.766 1.00 93.12 84 LEU A CA 1
ATOM 625 C C . LEU A 1 84 ? -3.092 23.958 35.029 1.00 93.12 84 LEU A C 1
ATOM 627 O O . LEU A 1 84 ? -2.815 24.231 33.855 1.00 93.12 84 LEU A O 1
ATOM 631 N N . ARG A 1 85 ? -4.019 24.635 35.715 1.00 93.69 85 ARG A N 1
ATOM 632 C CA . ARG A 1 85 ? -4.774 25.782 35.196 1.00 93.69 85 ARG A CA 1
ATOM 633 C C . ARG A 1 85 ? -3.892 27.012 34.997 1.00 93.69 85 ARG A C 1
ATOM 635 O O . ARG A 1 85 ? -4.021 27.666 33.964 1.00 93.69 85 ARG A O 1
ATOM 642 N N . GLU A 1 86 ? -2.964 27.299 35.907 1.00 92.00 86 GLU A N 1
ATOM 643 C CA . GLU A 1 86 ? -1.974 28.376 35.749 1.00 92.00 86 GLU A CA 1
ATOM 644 C C . GLU A 1 86 ? -1.153 28.208 34.466 1.00 92.00 86 GLU A C 1
ATOM 646 O O . GLU A 1 86 ? -0.940 29.169 33.731 1.00 92.00 86 GLU A O 1
ATOM 651 N N . ILE A 1 87 ? -0.759 26.980 34.130 1.00 94.12 87 ILE A N 1
ATOM 652 C CA . ILE A 1 87 ? 0.060 26.705 32.944 1.00 94.12 87 ILE A CA 1
ATOM 653 C C . ILE A 1 87 ? -0.809 26.699 31.676 1.00 94.12 87 ILE A C 1
ATOM 655 O O . ILE A 1 87 ? -0.549 27.414 30.709 1.00 94.12 87 ILE A O 1
ATOM 659 N N . THR A 1 88 ? -1.893 25.922 31.674 1.00 94.38 88 THR A N 1
ATOM 660 C CA . THR A 1 88 ? -2.687 25.648 30.459 1.00 94.38 88 THR A CA 1
ATOM 661 C C . THR A 1 88 ? -3.799 26.664 30.193 1.00 94.38 88 THR A C 1
ATOM 663 O O . THR A 1 88 ? -4.245 26.804 29.056 1.00 94.38 88 THR A O 1
ATOM 666 N N . GLY A 1 89 ? -4.264 27.379 31.220 1.00 94.00 89 GLY A N 1
ATOM 667 C CA . GLY A 1 89 ? -5.455 28.233 31.167 1.00 94.00 89 GLY A CA 1
ATOM 668 C C . GLY A 1 89 ? -6.779 27.459 31.124 1.00 94.00 89 GLY A C 1
ATOM 669 O O . GLY A 1 89 ? -7.811 28.040 30.793 1.00 94.00 89 GLY A O 1
ATOM 670 N N . LEU A 1 90 ? -6.764 26.154 31.412 1.00 94.44 90 LEU A N 1
ATOM 671 C CA . LEU A 1 90 ? -7.902 25.244 31.266 1.00 94.44 90 LEU A CA 1
ATOM 672 C C . LEU A 1 90 ? -8.195 24.499 32.578 1.00 94.44 90 LEU A C 1
ATOM 674 O O . LEU A 1 90 ? -7.367 24.461 33.482 1.00 94.44 90 LEU A O 1
ATOM 678 N N . ASN A 1 91 ? -9.391 23.913 32.682 1.00 93.88 91 ASN A N 1
ATOM 679 C CA . ASN A 1 91 ? -9.724 23.009 33.787 1.00 93.88 91 ASN A CA 1
ATOM 680 C C . ASN A 1 91 ? -9.008 21.651 33.626 1.00 93.88 91 ASN A C 1
ATOM 682 O O . ASN A 1 91 ? -8.684 21.294 32.493 1.00 93.88 91 ASN A O 1
ATOM 686 N N . PRO A 1 92 ? -8.816 20.858 34.700 1.00 92.88 92 PRO A N 1
ATOM 687 C CA . PRO A 1 92 ? -7.983 19.653 34.658 1.00 92.88 92 PRO A CA 1
ATOM 688 C C . PRO A 1 92 ? -8.342 18.676 33.533 1.00 92.88 92 PRO A C 1
ATOM 690 O O . PRO A 1 92 ? -7.467 18.239 32.789 1.00 92.88 92 PRO A O 1
ATOM 693 N N . THR A 1 93 ? -9.632 18.404 33.323 1.00 93.88 93 THR A N 1
ATOM 694 C CA . THR A 1 93 ? -10.101 17.526 32.242 1.00 93.88 93 THR A CA 1
ATOM 695 C C . THR A 1 93 ? -9.718 18.054 30.859 1.00 93.88 93 THR A C 1
ATOM 697 O O . THR A 1 93 ? -9.200 17.308 30.029 1.00 93.88 93 THR A O 1
ATOM 700 N N . LYS A 1 94 ? -9.962 19.341 30.579 1.00 94.75 94 LYS A N 1
ATOM 701 C CA . LYS A 1 94 ? -9.597 19.950 29.293 1.00 94.75 94 LYS A CA 1
ATOM 702 C C . LYS A 1 94 ? -8.085 20.048 29.143 1.00 94.75 94 LYS A C 1
ATOM 704 O O . LYS A 1 94 ? -7.599 19.786 28.047 1.00 94.75 94 LYS A O 1
ATOM 709 N N . SER A 1 95 ? -7.357 20.373 30.208 1.00 95.44 95 SER A N 1
ATOM 710 C CA . SER A 1 95 ? -5.897 20.422 30.222 1.00 95.44 95 SER A CA 1
ATOM 711 C C . SER A 1 95 ? -5.304 19.075 29.831 1.00 95.44 95 SER A C 1
ATOM 713 O O . SER A 1 95 ? -4.555 19.021 28.863 1.00 95.44 95 SER A O 1
ATOM 715 N N . VAL A 1 96 ? -5.702 17.984 30.498 1.00 94.25 96 VAL A N 1
ATOM 716 C CA . VAL A 1 96 ? -5.226 16.627 30.181 1.00 94.25 96 VAL A CA 1
ATOM 717 C C . VAL A 1 96 ? -5.546 16.266 28.734 1.00 94.25 96 VAL A C 1
ATOM 719 O O . VAL A 1 96 ? -4.652 15.861 28.004 1.00 94.25 96 VAL A O 1
ATOM 722 N N . ARG A 1 97 ? -6.775 16.505 28.260 1.00 93.88 97 ARG A N 1
ATOM 723 C CA . ARG A 1 97 ? -7.145 16.232 26.859 1.00 93.88 97 ARG A CA 1
ATOM 724 C C . ARG A 1 97 ? -6.318 17.028 25.849 1.00 93.88 97 ARG A C 1
ATOM 726 O O . ARG A 1 97 ? -5.843 16.461 24.873 1.00 93.88 97 ARG A O 1
ATOM 733 N N . ASN A 1 98 ? -6.136 18.330 26.077 1.00 94.44 98 ASN A N 1
ATOM 734 C CA . ASN A 1 98 ? -5.344 19.192 25.194 1.00 94.44 98 ASN A CA 1
ATOM 735 C C . ASN A 1 98 ? -3.874 18.756 25.175 1.00 94.44 98 ASN A C 1
ATOM 737 O O . ASN A 1 98 ? -3.256 18.733 24.116 1.00 94.44 98 ASN A O 1
ATOM 741 N N . LEU A 1 99 ? -3.330 18.387 26.335 1.00 94.31 99 LEU A N 1
ATOM 742 C CA . LEU A 1 99 ? -1.979 17.853 26.464 1.00 94.31 99 LEU A CA 1
ATOM 743 C C . LEU A 1 99 ? -1.843 16.499 25.760 1.00 94.31 99 LEU A C 1
ATOM 745 O O . LEU A 1 99 ? -0.859 16.285 25.065 1.00 94.31 99 LEU A O 1
ATOM 749 N N . CYS A 1 100 ? -2.838 15.615 25.864 1.00 90.25 100 CYS A N 1
ATOM 750 C CA . CYS A 1 100 ? -2.866 14.360 25.117 1.00 90.25 100 CYS A CA 1
ATOM 751 C C . CYS A 1 100 ? -2.895 14.595 23.604 1.00 90.25 100 CYS A C 1
ATOM 753 O O . CYS A 1 100 ? -2.212 13.881 22.885 1.00 90.25 100 CYS A O 1
ATOM 755 N N . VAL A 1 101 ? -3.638 15.588 23.108 1.00 87.81 101 VAL A N 1
ATOM 756 C CA . VAL A 1 101 ? -3.604 15.956 21.680 1.00 87.81 101 VAL A CA 1
ATOM 757 C C . VAL A 1 101 ? -2.230 16.513 21.301 1.00 87.81 101 VAL A C 1
ATOM 759 O O . VAL A 1 101 ? -1.628 16.052 20.339 1.00 87.81 101 VAL A O 1
ATOM 762 N N . LEU A 1 102 ? -1.690 17.448 22.089 1.00 90.88 102 LEU A N 1
ATOM 763 C CA . LEU A 1 102 ? -0.383 18.058 21.835 1.00 90.88 102 LEU A CA 1
ATOM 764 C C . LEU A 1 102 ? 0.762 17.029 21.831 1.00 90.88 102 LEU A C 1
ATOM 766 O O . LEU A 1 102 ? 1.693 17.158 21.044 1.00 90.88 102 LEU A O 1
ATOM 770 N N . MET A 1 103 ? 0.697 16.027 22.710 1.00 88.25 103 MET A N 1
ATOM 771 C CA . MET A 1 103 ? 1.695 14.960 22.845 1.00 88.25 103 MET A CA 1
ATOM 772 C C . MET A 1 103 ? 1.408 13.740 21.950 1.00 88.25 103 MET A C 1
ATOM 774 O O . MET A 1 103 ? 2.076 12.722 22.098 1.00 88.25 103 MET A O 1
ATOM 778 N N . GLY A 1 104 ? 0.400 13.793 21.068 1.00 76.75 104 GLY A N 1
ATOM 779 C CA . GLY A 1 104 ? 0.048 12.675 20.177 1.00 76.75 104 GLY A CA 1
ATOM 780 C C . GLY A 1 104 ? -0.550 11.449 20.886 1.00 76.75 104 GLY A C 1
ATOM 781 O O . GLY A 1 104 ? -0.669 10.378 20.310 1.00 76.75 104 GLY A O 1
ATOM 782 N N . LEU A 1 105 ? -0.967 11.569 22.146 1.00 74.62 105 LEU A N 1
ATOM 783 C CA . LEU A 1 105 ? -1.584 10.478 22.910 1.00 74.62 105 LEU A CA 1
ATOM 784 C C . LEU A 1 105 ? -3.076 10.312 22.620 1.00 74.62 105 LEU A C 1
ATOM 786 O O . LEU A 1 105 ? -3.611 9.222 22.806 1.00 74.62 105 LEU A O 1
ATOM 790 N N . ALA A 1 106 ? -3.744 11.346 22.109 1.00 64.88 106 ALA A N 1
ATOM 791 C CA . ALA A 1 106 ? -5.098 11.227 21.557 1.00 64.88 106 ALA A CA 1
ATOM 792 C C . ALA A 1 106 ? -5.190 10.225 20.390 1.00 64.88 106 ALA A C 1
ATOM 794 O O . ALA A 1 106 ? -6.265 9.702 20.118 1.00 64.88 106 ALA A O 1
ATOM 795 N N . GLN A 1 107 ? -4.051 9.912 19.771 1.00 58.59 107 GLN A N 1
ATOM 796 C CA . GLN A 1 107 ? -3.909 9.009 18.628 1.00 58.59 107 GLN A CA 1
ATOM 797 C C . GLN A 1 107 ? -3.731 7.546 19.065 1.00 58.59 107 GLN A C 1
ATOM 799 O O . GLN A 1 107 ? -3.659 6.645 18.243 1.00 58.59 107 GLN A O 1
ATOM 804 N N . SER A 1 108 ? -3.660 7.299 20.377 1.00 46.78 108 SER A N 1
ATOM 805 C CA . SER A 1 108 ? -3.076 6.083 20.937 1.00 46.78 108 SER A CA 1
ATOM 806 C C . SER A 1 108 ? -4.071 5.109 21.577 1.00 46.78 108 SER A C 1
ATOM 808 O O . SER A 1 108 ? -3.709 4.324 22.462 1.00 46.78 108 SER A O 1
ATOM 810 N N . MET A 1 109 ? -5.321 5.125 21.111 1.00 51.97 109 MET A N 1
ATOM 811 C CA . MET A 1 109 ? -6.092 3.886 21.137 1.00 51.97 109 MET A CA 1
ATOM 812 C C . MET A 1 109 ? -5.424 2.974 20.111 1.00 51.97 109 MET A C 1
ATOM 814 O O . MET A 1 109 ? -5.414 3.306 18.930 1.00 51.97 109 MET A O 1
ATOM 818 N N . ARG A 1 110 ? -4.800 1.876 20.555 1.00 56.91 110 ARG A N 1
ATOM 819 C CA . ARG A 1 110 ? -4.300 0.853 19.630 1.00 56.91 110 ARG A CA 1
ATOM 820 C C . ARG A 1 110 ? -5.472 0.457 18.741 1.00 56.91 110 ARG A C 1
ATOM 822 O O . ARG A 1 110 ? -6.438 -0.116 19.241 1.00 56.91 110 ARG A O 1
ATOM 829 N N . MET A 1 111 ? -5.406 0.830 17.466 1.00 69.38 111 MET A N 1
ATOM 830 C CA . MET A 1 111 ? -6.398 0.398 16.494 1.00 69.38 111 MET A CA 1
ATOM 831 C C . MET A 1 111 ? -6.457 -1.132 16.533 1.00 69.38 111 MET A C 1
ATOM 833 O O . MET A 1 111 ? -5.399 -1.765 16.646 1.00 69.38 111 MET A O 1
ATOM 837 N N . PRO A 1 112 ? -7.660 -1.725 16.503 1.00 76.38 112 PRO A N 1
ATOM 838 C CA . PRO A 1 112 ? -7.790 -3.169 16.546 1.00 76.38 112 PRO A CA 1
ATOM 839 C C . PRO A 1 112 ? -7.061 -3.780 15.342 1.00 76.38 112 PRO A C 1
ATOM 841 O O . PRO A 1 112 ? -7.119 -3.258 14.228 1.00 76.38 112 PRO A O 1
ATOM 844 N N . VAL A 1 113 ? -6.337 -4.867 15.592 1.00 85.69 113 VAL A N 1
ATOM 845 C CA . VAL A 1 113 ? -5.643 -5.657 14.570 1.00 85.69 113 VAL A CA 1
ATOM 846 C C . VAL A 1 113 ? -6.369 -6.986 14.471 1.00 85.69 113 VAL A C 1
ATOM 848 O O . VAL A 1 113 ? -6.668 -7.577 15.506 1.00 85.69 113 VAL A O 1
ATOM 851 N N . ALA A 1 114 ? -6.635 -7.442 13.247 1.00 87.81 114 ALA A N 1
ATOM 852 C CA . ALA A 1 114 ? -7.311 -8.711 13.019 1.00 87.81 114 ALA A CA 1
ATOM 853 C C . ALA A 1 114 ? -6.541 -9.872 13.674 1.00 87.81 114 ALA A C 1
ATOM 855 O O . ALA A 1 114 ? -5.332 -10.038 13.447 1.00 87.81 114 ALA A O 1
ATOM 856 N N . GLY A 1 115 ? -7.250 -10.668 14.475 1.00 89.69 115 GLY A N 1
ATOM 857 C CA . GLY A 1 115 ? -6.740 -11.865 15.140 1.00 89.69 115 GLY A CA 1
ATOM 858 C C . GLY A 1 115 ? -6.517 -13.049 14.196 1.00 89.69 115 GLY A C 1
ATOM 859 O O . GLY A 1 115 ? -5.873 -14.016 14.598 1.00 89.69 115 GLY A O 1
ATOM 860 N N . ILE A 1 116 ? -6.991 -12.957 12.948 1.00 92.62 116 ILE A N 1
ATOM 861 C CA . ILE A 1 116 ? -6.830 -13.995 11.925 1.00 92.62 116 ILE A CA 1
ATOM 862 C C . ILE A 1 116 ? -5.348 -14.351 11.690 1.00 92.62 116 ILE A C 1
ATOM 864 O O . ILE A 1 116 ? -4.464 -13.481 11.585 1.00 92.62 116 ILE A O 1
ATOM 868 N N . SER A 1 117 ? -5.061 -15.649 11.634 1.00 94.44 117 SER A N 1
ATOM 869 C CA . SER A 1 117 ? -3.730 -16.184 11.354 1.00 94.44 117 SER A CA 1
ATOM 870 C C . SER A 1 117 ? -3.384 -16.088 9.866 1.00 94.44 117 SER A C 1
ATOM 872 O O . SER A 1 117 ? -4.258 -16.014 9.006 1.00 94.44 117 SER A O 1
ATOM 874 N N . GLN A 1 118 ? -2.091 -16.134 9.531 1.00 94.50 118 GLN A N 1
ATOM 875 C CA . GLN A 1 118 ? -1.672 -16.099 8.122 1.00 94.50 118 GLN A CA 1
ATOM 876 C C . GLN A 1 118 ? -2.053 -17.359 7.342 1.00 94.50 118 GLN A C 1
ATOM 878 O O . GLN A 1 118 ? -2.166 -17.303 6.123 1.00 94.50 118 GLN A O 1
ATOM 883 N N . GLN A 1 119 ? -2.269 -18.480 8.033 1.00 95.88 119 GLN A N 1
ATOM 884 C CA . GLN A 1 119 ? -2.797 -19.684 7.404 1.00 95.88 119 GLN A CA 1
ATOM 885 C C . GLN A 1 119 ? -4.260 -19.484 6.993 1.00 95.88 119 GLN A C 1
ATOM 887 O O . GLN A 1 119 ? -4.606 -19.738 5.847 1.00 95.88 119 GLN A O 1
ATOM 892 N N . GLU A 1 120 ? -5.095 -18.954 7.886 1.00 96.12 120 GLU A N 1
ATOM 893 C CA . GLU A 1 120 ? -6.503 -18.669 7.576 1.00 96.12 120 GLU A CA 1
ATOM 894 C C . GLU A 1 120 ? -6.644 -17.613 6.465 1.00 96.12 120 GLU A C 1
ATOM 896 O O . GLU A 1 120 ? -7.551 -17.691 5.640 1.00 96.12 120 GLU A O 1
ATOM 901 N N . VAL A 1 121 ? -5.728 -16.639 6.399 1.00 97.25 121 VAL A N 1
ATOM 902 C CA . VAL A 1 121 ? -5.686 -15.648 5.309 1.00 97.25 121 VAL A CA 1
ATOM 903 C C . VAL A 1 121 ? -5.342 -16.302 3.966 1.00 97.25 121 VAL A C 1
ATOM 905 O O . VAL A 1 121 ? -5.969 -15.980 2.961 1.00 97.25 121 VAL A O 1
ATOM 908 N N . GLU A 1 122 ? -4.374 -17.221 3.931 1.00 96.25 122 GLU A N 1
ATOM 909 C CA . GLU A 1 122 ? -4.037 -18.004 2.732 1.00 96.25 122 GLU A CA 1
ATOM 910 C C . GLU A 1 122 ? -5.210 -18.885 2.277 1.00 96.25 122 GLU A C 1
ATOM 912 O O . GLU A 1 122 ? -5.563 -18.901 1.095 1.00 96.25 122 GLU A O 1
ATOM 917 N N . GLU A 1 123 ? -5.857 -19.582 3.211 1.00 95.81 123 GLU A N 1
ATOM 918 C CA . GLU A 1 123 ? -7.042 -20.398 2.935 1.00 95.81 123 GLU A CA 1
ATOM 919 C C . GLU A 1 123 ? -8.189 -19.533 2.377 1.00 95.81 123 GLU A C 1
ATOM 921 O O . GLU A 1 123 ? -8.832 -19.903 1.392 1.00 95.81 123 GLU A O 1
ATOM 926 N N . ALA A 1 124 ? -8.411 -18.334 2.925 1.00 94.75 124 ALA A N 1
ATOM 927 C CA . ALA A 1 124 ? -9.392 -17.383 2.400 1.00 94.75 124 ALA A CA 1
ATOM 928 C C . ALA A 1 124 ? -9.019 -16.853 1.002 1.00 94.75 124 ALA A C 1
ATOM 930 O O . ALA A 1 124 ? -9.875 -16.776 0.118 1.00 94.75 124 ALA A O 1
ATOM 931 N N . ALA A 1 125 ? -7.750 -16.507 0.773 1.00 94.00 125 ALA A N 1
ATOM 932 C CA . ALA A 1 125 ? -7.283 -15.995 -0.515 1.00 94.00 125 ALA A CA 1
ATOM 933 C C . ALA A 1 125 ? -7.394 -17.049 -1.630 1.00 94.00 125 ALA A C 1
ATOM 935 O O . ALA A 1 125 ? -7.810 -16.730 -2.740 1.00 94.00 125 ALA A O 1
ATOM 936 N N . SER A 1 126 ? -7.075 -18.307 -1.321 1.00 92.62 126 SER A N 1
ATOM 937 C CA . SER A 1 126 ? -7.131 -19.414 -2.283 1.00 92.62 126 SER A CA 1
ATOM 938 C C . SER A 1 126 ? -8.557 -19.901 -2.567 1.00 92.62 126 SER A C 1
ATOM 940 O O . SER A 1 126 ? -8.870 -20.289 -3.695 1.00 92.62 126 SER A O 1
ATOM 942 N N . SER A 1 127 ? -9.444 -19.862 -1.568 1.00 89.88 127 SER A N 1
ATOM 943 C CA . SER A 1 127 ? -10.833 -20.327 -1.704 1.00 89.88 127 SER A CA 1
ATOM 944 C C . SER A 1 127 ? -11.775 -19.304 -2.337 1.00 89.88 12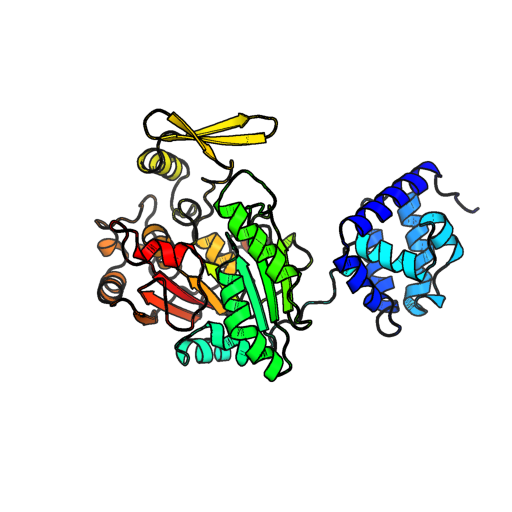7 SER A C 1
ATOM 946 O O . SER A 1 127 ? -12.784 -19.684 -2.935 1.00 89.88 127 SER A O 1
ATOM 948 N N . THR A 1 128 ? -11.465 -18.011 -2.239 1.00 84.88 128 THR A N 1
ATOM 949 C CA . THR A 1 128 ? -12.323 -16.951 -2.777 1.00 84.88 128 THR A CA 1
ATOM 950 C C . THR A 1 128 ? -11.888 -16.531 -4.178 1.00 84.88 128 THR A C 1
ATOM 952 O O . THR A 1 128 ? -10.720 -16.592 -4.564 1.00 84.88 128 THR A O 1
ATOM 955 N N . GLY A 1 129 ? -12.862 -16.118 -4.991 1.00 87.19 129 GLY A N 1
ATOM 956 C CA . GLY A 1 129 ? -12.593 -15.460 -6.269 1.00 87.19 129 GLY A CA 1
ATOM 957 C C . GLY A 1 129 ? -12.268 -13.976 -6.111 1.00 87.19 129 GLY A C 1
ATOM 958 O O . GLY A 1 129 ? -11.789 -13.385 -7.073 1.00 87.19 129 GLY A O 1
ATOM 959 N N . ASN A 1 130 ? -12.545 -13.395 -4.936 1.00 95.44 130 ASN A N 1
ATOM 960 C CA . ASN A 1 130 ? -12.367 -11.988 -4.602 1.00 95.44 130 ASN A CA 1
ATOM 961 C C . ASN A 1 130 ? -11.631 -11.831 -3.258 1.00 95.44 130 ASN A C 1
ATOM 963 O O . ASN A 1 130 ? -12.240 -12.046 -2.210 1.00 95.44 130 ASN A O 1
ATOM 967 N N . PRO A 1 131 ? -10.355 -11.400 -3.266 1.00 96.38 131 PRO A N 1
ATOM 968 C CA . PRO A 1 131 ? -9.551 -11.303 -2.048 1.00 96.38 131 PRO A CA 1
ATOM 969 C C . PRO A 1 131 ? -10.089 -10.281 -1.034 1.00 96.38 131 PRO A C 1
ATOM 971 O O . PRO A 1 131 ? -9.802 -10.388 0.158 1.00 96.38 131 PRO A O 1
ATOM 974 N N . PHE A 1 132 ? -10.903 -9.308 -1.463 1.00 98.00 132 PHE A N 1
ATOM 975 C CA . PHE A 1 132 ? -11.514 -8.332 -0.557 1.00 98.00 132 PHE A CA 1
ATOM 976 C C . PHE A 1 132 ? -12.626 -8.933 0.316 1.00 98.00 132 PHE A C 1
ATOM 978 O O . PHE A 1 132 ? -12.960 -8.360 1.355 1.00 98.00 132 PHE A O 1
ATOM 985 N N . ASP A 1 133 ? -13.146 -10.119 -0.024 1.00 97.06 133 ASP A N 1
ATOM 986 C CA . ASP A 1 133 ? -14.133 -10.825 0.804 1.00 97.06 133 ASP A CA 1
ATOM 987 C C . ASP A 1 133 ? -13.577 -11.258 2.167 1.00 97.06 133 ASP A C 1
ATOM 989 O O . ASP A 1 133 ? -14.355 -11.481 3.098 1.00 97.06 133 ASP A O 1
ATOM 993 N N . LEU A 1 134 ? -12.250 -11.248 2.341 1.00 97.38 134 LEU A N 1
ATOM 994 C CA . LEU A 1 134 ? -11.605 -11.392 3.646 1.00 97.38 134 LEU A CA 1
ATOM 995 C C . LEU A 1 134 ? -12.120 -10.371 4.678 1.00 97.38 134 LEU A C 1
ATOM 997 O O . LEU A 1 134 ? -12.201 -10.684 5.864 1.00 97.38 134 LEU A O 1
ATOM 1001 N N . LEU A 1 135 ? -12.523 -9.168 4.251 1.00 97.88 135 LEU A N 1
ATOM 1002 C CA . LEU A 1 135 ? -13.083 -8.150 5.151 1.00 97.88 135 LEU A CA 1
ATOM 1003 C C . LEU A 1 135 ? -14.361 -8.623 5.849 1.00 97.88 135 LEU A C 1
ATOM 1005 O O . LEU A 1 135 ? -14.663 -8.187 6.957 1.00 97.88 135 LEU A O 1
ATOM 1009 N N . LEU A 1 136 ? -15.120 -9.514 5.213 1.00 96.44 136 LEU A N 1
ATOM 1010 C CA . LEU A 1 136 ? -16.386 -10.008 5.742 1.00 96.44 136 LEU A CA 1
ATOM 1011 C C . LEU A 1 136 ? -16.171 -11.109 6.779 1.00 96.44 136 LEU A C 1
ATOM 1013 O O . LEU A 1 136 ? -16.945 -11.211 7.736 1.00 96.44 136 LEU A O 1
ATOM 1017 N N . THR A 1 137 ? -15.122 -11.914 6.611 1.00 93.69 137 THR A N 1
ATOM 1018 C CA . THR A 1 137 ? -14.818 -13.051 7.485 1.00 93.69 137 THR A CA 1
ATOM 1019 C C . THR A 1 137 ? -13.931 -12.655 8.663 1.00 93.69 137 THR A C 1
ATOM 1021 O O . THR A 1 137 ? -14.168 -13.141 9.768 1.00 93.69 137 THR A O 1
ATOM 1024 N N . ALA A 1 138 ? -12.993 -11.722 8.479 1.00 95.06 138 ALA A N 1
ATOM 1025 C CA . ALA A 1 138 ? -12.101 -11.250 9.537 1.00 95.06 138 ALA A CA 1
ATOM 1026 C C . ALA A 1 138 ? -12.859 -10.610 10.716 1.00 95.06 138 ALA A C 1
ATOM 1028 O O . ALA A 1 138 ? -13.921 -10.000 10.556 1.00 95.06 138 ALA A O 1
ATOM 1029 N N . ASP A 1 139 ? -12.306 -10.741 11.921 1.00 92.00 139 ASP A N 1
ATOM 1030 C CA . ASP A 1 139 ? -12.824 -10.145 13.158 1.00 92.00 139 ASP A CA 1
ATOM 1031 C C . ASP A 1 139 ? -12.734 -8.611 13.154 1.00 92.00 139 ASP A C 1
ATOM 1033 O O . ASP A 1 139 ? -13.582 -7.929 13.729 1.00 92.00 139 ASP A O 1
ATOM 1037 N N . VAL A 1 140 ? -11.748 -8.071 12.440 1.00 94.31 140 VAL A N 1
ATOM 1038 C CA . VAL A 1 140 ? -11.577 -6.642 12.173 1.00 94.31 140 VAL A CA 1
ATOM 1039 C C . VAL A 1 140 ? -11.598 -6.436 10.663 1.00 94.31 140 VAL A C 1
ATOM 1041 O O . VAL A 1 140 ? -10.868 -7.118 9.958 1.00 94.31 140 VAL A O 1
ATOM 1044 N N . ALA A 1 141 ? -12.389 -5.486 10.157 1.00 97.50 141 ALA A N 1
ATOM 1045 C CA . ALA A 1 141 ? -12.349 -5.087 8.750 1.00 97.50 141 ALA A CA 1
ATOM 1046 C C . ALA A 1 141 ? -11.555 -3.784 8.615 1.00 97.50 141 ALA A C 1
ATOM 1048 O O . ALA A 1 141 ? -12.017 -2.704 8.989 1.00 97.50 141 ALA A O 1
ATOM 1049 N N . SER A 1 142 ? -10.325 -3.885 8.113 1.00 97.56 142 SER A N 1
ATOM 1050 C CA . SER A 1 142 ? -9.433 -2.732 7.984 1.00 97.56 142 SER A CA 1
ATOM 1051 C C . SER A 1 142 ? -8.607 -2.770 6.703 1.00 97.56 142 SER A C 1
ATOM 1053 O O . SER A 1 142 ? -7.986 -3.787 6.388 1.00 97.56 142 SER A O 1
ATOM 1055 N N . VAL A 1 143 ? -8.583 -1.644 5.991 1.00 98.31 143 VAL A N 1
ATOM 1056 C CA . VAL A 1 143 ? -7.873 -1.470 4.721 1.00 98.31 143 VAL A CA 1
ATOM 1057 C C . VAL A 1 143 ? -6.935 -0.271 4.788 1.00 98.31 143 VAL A C 1
ATOM 1059 O O . VAL A 1 143 ? -7.300 0.786 5.307 1.00 98.31 143 VAL A O 1
ATOM 1062 N N . MET A 1 144 ? -5.734 -0.459 4.248 1.00 96.88 144 MET A N 1
ATOM 1063 C CA . MET A 1 144 ? -4.760 0.594 3.993 1.00 96.88 144 MET A CA 1
ATOM 1064 C C . MET A 1 144 ? -4.456 0.674 2.501 1.00 96.88 144 MET A C 1
ATOM 1066 O O . MET A 1 144 ? -3.916 -0.294 1.972 1.00 96.88 144 MET A O 1
ATOM 1070 N N . ASP A 1 145 ? -4.748 1.801 1.853 1.00 97.19 145 ASP A N 1
ATOM 1071 C CA . ASP A 1 145 ? -4.344 2.064 0.466 1.00 97.19 145 ASP A CA 1
ATOM 1072 C C . ASP A 1 145 ? -3.111 2.979 0.396 1.00 97.19 145 ASP A C 1
ATOM 1074 O O . ASP A 1 145 ? -3.068 4.062 0.995 1.00 97.19 145 ASP A O 1
ATOM 1078 N N . PHE A 1 146 ? -2.091 2.532 -0.333 1.00 96.00 146 PHE A N 1
ATOM 1079 C CA . PHE A 1 146 ? -0.860 3.257 -0.616 1.00 96.00 146 PHE A CA 1
ATOM 1080 C C . PHE A 1 146 ? -0.850 3.748 -2.065 1.00 96.00 146 PHE A C 1
ATOM 1082 O O . PHE A 1 146 ? -0.720 2.959 -2.999 1.00 96.00 146 PHE A O 1
ATOM 1089 N N . GLY A 1 147 ? -0.882 5.069 -2.249 1.00 92.62 147 GLY A N 1
ATOM 1090 C CA . GLY A 1 147 ? -1.023 5.681 -3.572 1.00 92.62 147 GLY A CA 1
ATOM 1091 C C . GLY A 1 147 ? -2.482 5.742 -4.022 1.00 92.62 147 GLY A C 1
ATOM 1092 O O . GLY A 1 147 ? -2.784 5.422 -5.167 1.00 92.62 147 GLY A O 1
ATOM 1093 N N . ALA A 1 148 ? -3.368 6.147 -3.109 1.00 92.19 148 ALA A N 1
ATOM 1094 C CA . ALA A 1 148 ? -4.824 6.132 -3.273 1.00 92.19 148 ALA A CA 1
ATOM 1095 C C . ALA A 1 148 ? -5.353 6.956 -4.471 1.00 92.19 148 ALA A C 1
ATOM 1097 O O . ALA A 1 148 ? -6.493 6.797 -4.915 1.00 92.19 148 ALA A O 1
ATOM 1098 N N . GLY A 1 149 ? -4.544 7.867 -5.018 1.00 90.50 149 GLY A N 1
ATOM 1099 C CA . GLY A 1 149 ? -4.873 8.605 -6.228 1.00 90.50 149 GLY A CA 1
ATOM 1100 C C . GLY A 1 149 ? -6.107 9.489 -6.055 1.00 90.50 149 GLY A C 1
ATOM 1101 O O . GLY A 1 149 ? -6.119 10.425 -5.256 1.00 90.50 149 GLY A O 1
ATOM 1102 N N . ASP A 1 150 ? -7.142 9.217 -6.853 1.00 91.06 150 ASP A N 1
ATOM 1103 C CA . ASP A 1 150 ? -8.385 9.996 -6.900 1.00 91.06 150 ASP A CA 1
ATOM 1104 C C . ASP A 1 150 ? -9.526 9.417 -6.047 1.00 91.06 150 ASP A C 1
ATOM 1106 O O . ASP A 1 150 ? -10.671 9.859 -6.175 1.00 91.06 150 ASP A O 1
ATOM 1110 N N . LEU A 1 151 ? -9.221 8.437 -5.194 1.00 94.31 151 LEU A N 1
ATOM 1111 C CA . LEU A 1 151 ? -10.146 7.777 -4.274 1.00 94.31 151 LEU A CA 1
ATOM 1112 C C . LEU A 1 151 ? -11.266 6.942 -4.925 1.00 94.31 151 LEU A C 1
ATOM 1114 O O . LEU A 1 151 ? -12.276 6.633 -4.288 1.00 94.31 151 LEU A O 1
ATOM 1118 N N . THR A 1 152 ? -11.127 6.587 -6.208 1.00 95.12 152 THR A N 1
ATOM 1119 C CA . THR A 1 152 ? -12.115 5.740 -6.904 1.00 95.12 152 THR A CA 1
ATOM 1120 C C . THR A 1 152 ? -12.215 4.345 -6.281 1.00 95.12 152 THR A C 1
ATOM 1122 O O . THR A 1 152 ? -13.313 3.800 -6.167 1.00 95.12 152 THR A O 1
ATOM 1125 N N . PHE A 1 153 ? -11.083 3.767 -5.870 1.00 96.81 153 PHE A N 1
ATOM 1126 C CA . PHE A 1 153 ? -11.053 2.452 -5.231 1.00 96.81 153 PHE A CA 1
ATOM 1127 C C . PHE A 1 153 ? -11.823 2.469 -3.903 1.00 96.81 153 PHE A C 1
ATOM 1129 O O . PHE A 1 153 ? -12.677 1.618 -3.667 1.00 96.81 153 PHE A O 1
ATOM 1136 N N . GLU A 1 154 ? -11.569 3.474 -3.071 1.00 97.75 154 GLU A N 1
ATOM 1137 C CA . GLU A 1 154 ? -12.179 3.677 -1.762 1.00 97.75 154 GLU A CA 1
ATOM 1138 C C . GLU A 1 154 ? -13.694 3.803 -1.851 1.00 97.75 154 GLU A C 1
ATOM 1140 O O . GLU A 1 154 ? -14.415 3.176 -1.076 1.00 97.75 154 GLU A O 1
ATOM 1145 N N . GLU A 1 155 ? -14.183 4.598 -2.803 1.00 97.00 155 GLU A N 1
ATOM 1146 C CA . GLU A 1 155 ? -15.613 4.765 -3.050 1.00 97.00 155 GLU A CA 1
ATOM 1147 C C . GLU A 1 155 ? -16.271 3.423 -3.406 1.00 97.00 155 GLU A C 1
ATOM 1149 O O . GLU A 1 155 ? -17.301 3.066 -2.827 1.00 97.00 155 GLU A O 1
ATOM 1154 N N . GLN A 1 156 ? -15.644 2.631 -4.285 1.00 97.38 156 GLN A N 1
ATOM 1155 C CA . GLN A 1 156 ? -16.142 1.301 -4.654 1.00 97.38 156 GLN A CA 1
ATOM 1156 C C . GLN A 1 156 ? -16.084 0.311 -3.488 1.00 97.38 156 GLN A C 1
ATOM 1158 O O . GLN A 1 156 ? -17.028 -0.456 -3.283 1.00 97.38 156 GLN A O 1
ATOM 1163 N N . LEU A 1 157 ? -15.004 0.333 -2.706 1.00 98.38 157 LEU A N 1
ATOM 1164 C CA . LEU A 1 157 ? -14.837 -0.518 -1.533 1.00 98.38 157 LEU A CA 1
ATOM 1165 C C . LEU A 1 157 ? -15.926 -0.224 -0.495 1.00 98.38 157 LEU A C 1
ATOM 1167 O O . LEU A 1 157 ? -16.586 -1.148 -0.020 1.00 98.38 157 LEU A O 1
ATOM 1171 N N . VAL A 1 158 ? -16.149 1.052 -0.169 1.00 98.38 158 VAL A N 1
ATOM 1172 C CA . VAL A 1 158 ? -17.188 1.467 0.782 1.00 98.38 158 VAL A CA 1
ATOM 1173 C C . VAL A 1 158 ? -18.567 1.060 0.272 1.00 98.38 158 VAL A C 1
ATOM 1175 O O . VAL A 1 158 ? -19.310 0.418 1.012 1.00 98.38 158 VAL A O 1
ATOM 1178 N N . ALA A 1 159 ? -18.890 1.342 -0.992 1.00 97.62 159 ALA A N 1
ATOM 1179 C CA . ALA A 1 159 ? -20.181 0.979 -1.573 1.00 97.62 159 ALA A CA 1
ATOM 1180 C C . ALA A 1 159 ? -20.436 -0.542 -1.564 1.00 97.62 159 ALA A C 1
ATOM 1182 O O . ALA A 1 159 ? -21.550 -0.979 -1.278 1.00 97.62 159 ALA A O 1
ATOM 1183 N N . GLY A 1 160 ? -19.411 -1.352 -1.853 1.00 97.06 160 GLY A N 1
ATOM 1184 C CA . GLY A 1 160 ? -19.534 -2.809 -1.946 1.00 97.06 160 GLY A CA 1
ATOM 1185 C C . GLY A 1 160 ? -19.518 -3.545 -0.602 1.00 97.06 160 GLY A C 1
ATOM 1186 O O . GLY A 1 160 ? -20.193 -4.568 -0.453 1.00 97.06 160 GLY A O 1
ATOM 1187 N N . TYR A 1 161 ? -18.763 -3.045 0.383 1.00 98.38 161 TYR A N 1
ATOM 1188 C CA . TYR A 1 161 ? -18.493 -3.776 1.626 1.00 98.38 161 TYR A CA 1
ATOM 1189 C C . TYR A 1 161 ? -19.140 -3.172 2.867 1.00 98.38 161 TYR A C 1
ATOM 1191 O O . TYR A 1 161 ? -19.578 -3.937 3.729 1.00 98.3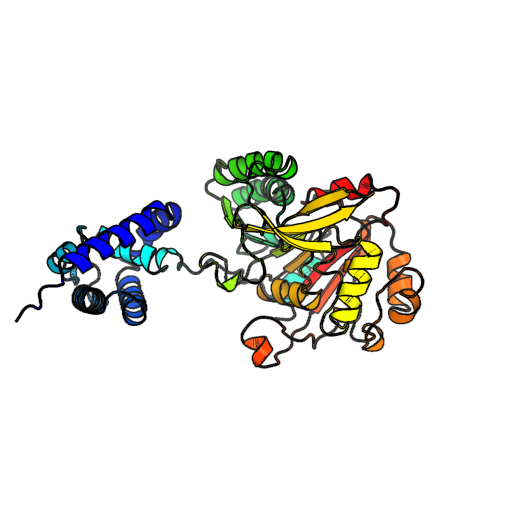8 161 TYR A O 1
ATOM 1199 N N . LEU A 1 162 ? -19.248 -1.843 2.980 1.00 98.19 162 LEU A N 1
ATOM 1200 C CA . LEU A 1 162 ? -19.753 -1.216 4.205 1.00 98.19 162 LEU A CA 1
ATOM 1201 C C . LEU A 1 162 ? -21.172 -1.689 4.571 1.00 98.19 162 LEU A C 1
ATOM 1203 O O . LEU A 1 162 ? -21.334 -2.134 5.706 1.00 98.19 162 LEU A O 1
ATOM 1207 N N . PRO A 1 163 ? -22.168 -1.740 3.658 1.00 98.12 163 PRO A N 1
ATOM 1208 C CA . PRO A 1 163 ? -23.513 -2.204 4.018 1.00 98.12 163 PRO A CA 1
ATOM 1209 C C . PRO A 1 163 ? -23.538 -3.646 4.547 1.00 98.12 163 PRO A C 1
ATOM 1211 O O . PRO A 1 163 ? -24.308 -3.988 5.445 1.00 98.12 163 PRO A O 1
ATOM 1214 N N . ARG A 1 164 ? -22.668 -4.511 4.009 1.00 97.88 164 ARG A N 1
ATOM 1215 C CA . ARG A 1 164 ? -22.555 -5.921 4.417 1.00 97.88 164 ARG A CA 1
ATOM 1216 C C . ARG A 1 164 ? -21.902 -6.047 5.793 1.00 97.88 164 ARG A C 1
ATOM 1218 O O . ARG A 1 164 ? -22.331 -6.868 6.600 1.00 97.88 164 ARG A O 1
ATOM 1225 N N . LEU A 1 165 ? -20.893 -5.222 6.069 1.00 98.12 165 LEU A N 1
ATOM 1226 C CA . LEU A 1 165 ? -20.240 -5.144 7.376 1.00 98.12 165 LEU A CA 1
ATOM 1227 C C . LEU A 1 165 ? -21.199 -4.607 8.442 1.00 98.12 165 LEU A C 1
ATOM 1229 O O . LEU A 1 165 ? -21.283 -5.181 9.525 1.00 98.12 165 LEU A O 1
ATOM 1233 N N . GLU A 1 166 ? -21.986 -3.581 8.118 1.00 96.19 166 GLU A N 1
ATOM 1234 C CA . GLU A 1 166 ? -23.005 -3.025 9.012 1.00 96.19 166 GLU A CA 1
ATOM 1235 C C . GLU A 1 166 ? -24.084 -4.044 9.371 1.00 96.19 166 GLU A C 1
ATOM 1237 O O . GLU A 1 166 ? -24.432 -4.176 10.546 1.00 96.19 166 GLU A O 1
ATOM 1242 N N . ALA A 1 167 ? -24.568 -4.807 8.386 1.00 96.81 167 ALA A N 1
ATOM 1243 C CA . ALA A 1 167 ? -25.516 -5.897 8.614 1.00 96.81 167 ALA A CA 1
ATOM 1244 C C . ALA A 1 167 ? -24.950 -6.975 9.559 1.00 96.81 167 ALA A C 1
ATOM 1246 O O . ALA A 1 167 ? -25.701 -7.599 10.306 1.00 96.81 167 ALA A O 1
ATOM 1247 N N . ALA A 1 168 ? -23.626 -7.156 9.567 1.00 95.25 168 ALA A N 1
ATOM 1248 C CA . ALA A 1 168 ? -22.909 -8.038 10.484 1.00 95.25 168 ALA A CA 1
ATOM 1249 C C . ALA A 1 168 ? -22.480 -7.355 11.803 1.00 95.25 168 ALA A C 1
ATOM 1251 O O . ALA A 1 168 ? -21.784 -7.968 12.612 1.00 95.25 168 ALA A O 1
ATOM 1252 N N . GLY A 1 169 ? -22.854 -6.091 12.031 1.00 92.00 169 GLY A N 1
ATOM 1253 C CA . GLY A 1 169 ? -22.476 -5.320 13.220 1.00 92.00 169 GLY A CA 1
ATOM 1254 C C . GLY A 1 169 ? -20.995 -4.921 13.289 1.00 92.00 169 GLY A C 1
ATOM 1255 O O . GLY A 1 169 ? -20.531 -4.527 14.361 1.00 92.00 169 GLY A O 1
ATOM 1256 N N . LYS A 1 170 ? -20.259 -5.017 12.175 1.00 93.12 170 LYS A N 1
ATOM 1257 C CA . LYS A 1 170 ? -18.829 -4.697 12.062 1.00 93.12 170 LYS A CA 1
ATOM 1258 C C . LYS A 1 170 ? -18.609 -3.259 11.581 1.00 93.12 170 LYS A C 1
ATOM 1260 O O . LYS A 1 170 ? -19.455 -2.663 10.917 1.00 93.12 170 LYS A O 1
ATOM 1265 N N . GLU A 1 171 ? -17.448 -2.710 11.923 1.00 94.44 171 GLU A N 1
ATOM 1266 C CA . GLU A 1 171 ? -16.963 -1.408 11.445 1.00 94.44 171 GLU A CA 1
ATOM 1267 C C . GLU A 1 171 ? -15.928 -1.600 10.338 1.00 94.44 171 GLU A C 1
ATOM 1269 O O . GLU A 1 171 ? -15.208 -2.597 10.343 1.00 94.44 171 GLU A O 1
ATOM 1274 N N . LEU A 1 172 ? -15.845 -0.637 9.418 1.00 96.94 172 LEU A N 1
ATOM 1275 C CA . LEU A 1 172 ? -14.815 -0.575 8.385 1.00 96.94 172 LEU A CA 1
ATOM 1276 C C . LEU A 1 172 ? -13.838 0.557 8.697 1.00 96.94 172 LEU A C 1
ATOM 1278 O O . LEU A 1 172 ? -14.208 1.731 8.648 1.00 96.94 172 LEU A O 1
ATOM 1282 N N . THR A 1 173 ? -12.579 0.209 8.939 1.00 95.81 173 THR A N 1
ATOM 1283 C CA . THR A 1 173 ? -11.482 1.183 8.969 1.00 95.81 173 THR A CA 1
ATOM 1284 C C . THR A 1 173 ? -10.853 1.284 7.587 1.00 95.81 173 THR A C 1
ATOM 1286 O O . THR A 1 173 ? -10.342 0.291 7.074 1.00 95.81 173 THR A O 1
ATOM 1289 N N . LEU A 1 174 ? -10.849 2.477 6.997 1.00 96.75 174 LEU A N 1
ATOM 1290 C CA . LEU A 1 174 ? -10.284 2.732 5.674 1.00 96.75 174 LEU A CA 1
ATOM 1291 C C . LEU A 1 174 ? -9.314 3.909 5.735 1.00 96.75 174 LEU A C 1
ATOM 1293 O O . LEU A 1 174 ? -9.719 5.059 5.908 1.00 96.75 174 LEU A O 1
ATOM 1297 N N . HIS A 1 175 ? -8.028 3.612 5.609 1.00 94.75 175 HIS A N 1
ATOM 1298 C CA . HIS A 1 175 ? -6.964 4.603 5.625 1.00 94.75 175 HIS A CA 1
ATOM 1299 C C . HIS A 1 175 ? -6.252 4.656 4.278 1.00 94.75 175 HIS A C 1
ATOM 1301 O O . HIS A 1 175 ? -5.976 3.627 3.672 1.00 94.75 175 HIS A O 1
ATOM 1307 N N . CYS A 1 176 ? -5.928 5.866 3.839 1.00 93.19 176 CYS A N 1
ATOM 1308 C CA . CYS A 1 176 ? -5.435 6.125 2.494 1.00 93.19 176 CYS A CA 1
ATOM 1309 C C . CYS A 1 176 ? -4.257 7.097 2.563 1.00 93.19 176 CYS A C 1
ATOM 1311 O O . CYS A 1 176 ? -4.346 8.134 3.231 1.00 93.19 176 CYS A O 1
ATOM 1313 N N . LEU A 1 177 ? -3.162 6.783 1.875 1.00 91.56 177 LEU A N 1
ATOM 1314 C CA . LEU A 1 177 ? -1.973 7.629 1.776 1.00 91.56 177 LEU A CA 1
ATOM 1315 C C . LEU A 1 177 ? -1.701 8.036 0.343 1.00 91.56 177 LEU A C 1
ATOM 1317 O O . LEU A 1 177 ? -1.649 7.188 -0.544 1.00 91.56 177 LEU A O 1
ATOM 1321 N N . ASP A 1 178 ? -1.419 9.321 0.146 1.00 90.44 178 ASP A N 1
ATOM 1322 C CA . ASP A 1 178 ? -0.886 9.800 -1.119 1.00 90.44 178 ASP A CA 1
ATOM 1323 C C . ASP A 1 178 ? -0.020 11.056 -0.937 1.00 90.44 178 ASP A C 1
ATOM 1325 O O . ASP A 1 178 ? -0.236 11.879 -0.041 1.00 90.44 178 ASP A O 1
ATOM 1329 N N . ARG A 1 179 ? 0.959 11.229 -1.829 1.00 87.75 179 ARG A N 1
ATOM 1330 C CA . ARG A 1 179 ? 1.722 12.477 -1.973 1.00 87.75 179 ARG A CA 1
ATOM 1331 C C . ARG A 1 179 ? 0.890 13.566 -2.640 1.00 87.75 179 ARG A C 1
ATOM 1333 O O . ARG A 1 179 ? 1.203 14.745 -2.475 1.00 87.75 179 ARG A O 1
ATOM 1340 N N . LEU A 1 180 ? -0.151 13.185 -3.377 1.00 83.81 180 LEU A N 1
ATOM 1341 C CA . LEU A 1 180 ? -1.133 14.100 -3.924 1.00 83.81 180 LEU A CA 1
ATOM 1342 C C . LEU A 1 180 ? -1.840 14.865 -2.805 1.00 83.81 180 LEU A C 1
ATOM 1344 O O . LEU A 1 180 ? -2.134 14.350 -1.722 1.00 83.81 180 LEU A O 1
ATOM 1348 N N . ASP A 1 181 ? -2.121 16.128 -3.098 1.00 81.12 181 ASP A N 1
ATOM 1349 C CA . ASP A 1 181 ? -3.020 16.942 -2.304 1.00 81.12 181 ASP A CA 1
ATOM 1350 C C . ASP A 1 181 ? -4.290 17.205 -3.099 1.00 81.12 181 ASP A C 1
ATOM 1352 O O . ASP A 1 181 ? -4.295 17.996 -4.039 1.00 81.12 181 ASP A O 1
ATOM 1356 N N . LEU A 1 182 ? -5.380 16.556 -2.694 1.00 77.88 182 LEU A N 1
ATOM 1357 C CA . LEU A 1 182 ? -6.676 16.729 -3.344 1.00 77.88 182 LEU A CA 1
ATOM 1358 C C . LEU A 1 182 ? -7.317 18.108 -3.055 1.00 77.88 182 LEU A C 1
ATOM 1360 O O . LEU A 1 182 ? -8.361 18.460 -3.613 1.00 77.88 182 LEU A O 1
ATOM 1364 N N . ALA A 1 183 ? -6.696 18.922 -2.196 1.00 71.38 183 ALA A N 1
ATOM 1365 C CA . ALA A 1 183 ? -7.059 20.321 -2.005 1.00 71.38 183 ALA A CA 1
ATOM 1366 C C . ALA A 1 183 ? -6.355 21.278 -2.991 1.00 71.38 183 ALA A C 1
ATOM 1368 O O . ALA A 1 183 ? -6.771 22.430 -3.081 1.00 71.38 183 ALA A O 1
ATOM 1369 N N . ASP A 1 184 ? -5.343 20.834 -3.748 1.00 70.62 184 ASP A N 1
ATOM 1370 C CA . ASP A 1 184 ? -4.606 21.679 -4.703 1.00 70.62 184 ASP A CA 1
ATOM 1371 C C . ASP A 1 184 ? -5.375 21.819 -6.036 1.00 70.62 184 ASP A C 1
ATOM 1373 O O . ASP A 1 184 ? -5.760 20.837 -6.654 1.00 70.62 184 ASP A O 1
ATOM 1377 N N . GLU A 1 185 ? -5.651 23.037 -6.500 1.00 58.84 185 GLU A N 1
ATOM 1378 C CA . GLU A 1 185 ? -6.560 23.300 -7.636 1.00 58.84 185 GLU A CA 1
ATOM 1379 C C . GLU A 1 185 ? -5.940 23.049 -9.024 1.00 58.84 185 GLU A C 1
ATOM 1381 O O . GLU A 1 185 ? -6.592 23.249 -10.046 1.00 58.84 185 GLU A O 1
ATOM 1386 N N . ALA A 1 186 ? -4.690 22.590 -9.086 1.00 56.75 186 ALA A N 1
ATOM 1387 C CA . ALA A 1 186 ? -3.901 22.563 -10.316 1.00 56.75 186 ALA A CA 1
ATOM 1388 C C . ALA A 1 186 ? -4.210 21.412 -11.307 1.00 56.75 186 ALA A C 1
ATOM 1390 O O . ALA A 1 186 ? -3.559 21.337 -12.348 1.00 56.75 186 ALA A O 1
ATOM 1391 N N . SER A 1 187 ? -5.150 20.495 -11.028 1.00 59.53 187 SER A N 1
ATOM 1392 C CA . SER A 1 187 ? -5.405 19.326 -11.896 1.00 59.53 187 SER A CA 1
ATOM 1393 C C . SER A 1 187 ? -6.862 18.842 -11.892 1.00 59.53 187 SER A C 1
ATOM 1395 O O . SER A 1 187 ? -7.510 18.769 -10.851 1.00 59.53 187 SER A O 1
ATOM 1397 N N . SER A 1 188 ? -7.374 18.418 -13.052 1.00 58.44 188 SER A N 1
ATOM 1398 C CA . SER A 1 188 ? -8.715 17.820 -13.189 1.00 58.44 188 SER A CA 1
ATOM 1399 C C . SER A 1 188 ? -8.858 16.477 -12.457 1.00 58.44 188 SER A C 1
ATOM 1401 O O . SER A 1 188 ? -9.939 16.163 -11.960 1.00 58.44 188 SER A O 1
ATOM 1403 N N . LEU A 1 189 ? -7.764 15.713 -12.313 1.00 61.88 189 LEU A N 1
ATOM 1404 C CA . LEU A 1 189 ? -7.718 14.519 -11.454 1.00 61.88 189 LEU A CA 1
ATOM 1405 C C . LEU A 1 189 ? -7.958 14.879 -9.982 1.00 61.88 189 LEU A C 1
ATOM 1407 O O . LEU A 1 189 ? -8.593 14.120 -9.253 1.00 61.88 189 LEU A O 1
ATOM 1411 N N . VAL A 1 190 ? -7.502 16.060 -9.557 1.00 67.88 190 VAL A N 1
ATOM 1412 C CA . VAL A 1 190 ? -7.710 16.549 -8.192 1.00 67.88 190 VAL A CA 1
ATOM 1413 C C . VAL A 1 190 ? -9.168 16.954 -7.964 1.00 67.88 190 VAL A C 1
ATOM 1415 O O . VAL A 1 190 ? -9.707 16.708 -6.887 1.00 67.88 190 VAL A O 1
ATOM 1418 N N . GLN A 1 191 ? -9.852 17.498 -8.974 1.00 65.50 191 GLN A N 1
ATOM 1419 C CA . GLN A 1 191 ? -11.253 17.900 -8.831 1.00 65.50 191 GLN A CA 1
ATOM 1420 C C . GLN A 1 191 ? -12.181 16.709 -8.543 1.00 65.50 191 GLN A C 1
ATOM 1422 O O . GLN A 1 191 ? -12.948 16.766 -7.584 1.00 65.50 191 GLN A O 1
ATOM 1427 N N . ALA A 1 192 ? -12.083 15.622 -9.318 1.00 68.69 192 ALA A N 1
ATOM 1428 C CA . ALA A 1 192 ? -12.891 14.420 -9.083 1.00 68.69 192 ALA A CA 1
ATOM 1429 C C . ALA A 1 192 ? -12.549 13.754 -7.736 1.00 68.69 192 ALA A C 1
ATOM 1431 O O . ALA A 1 192 ? -13.442 13.347 -6.993 1.00 68.69 192 ALA A O 1
ATOM 1432 N N . GLY A 1 193 ? -11.262 13.712 -7.375 1.00 81.75 193 GLY A N 1
ATOM 1433 C CA . GLY A 1 193 ? -10.836 13.206 -6.070 1.00 81.75 193 GLY A CA 1
ATOM 1434 C C . GLY A 1 193 ? -11.343 14.043 -4.892 1.00 81.75 193 GLY A C 1
ATOM 1435 O O . GLY A 1 193 ? -11.622 13.495 -3.828 1.00 81.75 193 GLY A O 1
ATOM 1436 N N . ARG A 1 194 ? -11.523 15.360 -5.061 1.00 82.88 194 ARG A N 1
ATOM 1437 C CA . ARG A 1 194 ? -12.030 16.255 -4.008 1.00 82.88 194 ARG A CA 1
ATOM 1438 C C . ARG A 1 194 ? -13.470 15.937 -3.618 1.00 82.88 194 ARG A C 1
ATOM 1440 O O . ARG A 1 194 ? -13.769 15.899 -2.426 1.00 82.88 194 ARG A O 1
ATOM 1447 N N . GLU A 1 195 ? -14.340 15.711 -4.599 1.00 86.94 195 GLU A N 1
ATOM 1448 C CA . GLU A 1 195 ? -15.738 15.347 -4.346 1.00 86.94 195 GLU A CA 1
ATOM 1449 C C . GLU A 1 195 ? -15.820 14.007 -3.606 1.00 86.94 195 GLU A C 1
ATOM 1451 O O . GLU A 1 195 ? -16.425 13.931 -2.537 1.00 86.94 195 GLU A O 1
ATOM 1456 N N . ARG A 1 196 ? -15.099 12.985 -4.088 1.00 90.94 196 ARG A N 1
ATOM 1457 C CA . ARG A 1 196 ? -15.028 11.677 -3.415 1.00 90.94 196 ARG A CA 1
ATOM 1458 C C . ARG A 1 196 ? -14.482 11.777 -2.000 1.00 90.94 196 ARG A C 1
ATOM 1460 O O . ARG A 1 196 ? -15.054 11.205 -1.076 1.00 90.94 196 ARG A O 1
ATOM 1467 N N . LEU A 1 197 ? -13.416 12.554 -1.800 1.00 90.00 197 LEU A N 1
ATOM 1468 C CA . LEU A 1 197 ? -12.852 12.799 -0.476 1.00 90.00 197 LEU A CA 1
ATOM 1469 C C . LEU A 1 197 ? -13.894 13.397 0.476 1.00 90.00 197 LEU A C 1
ATOM 1471 O O . LEU A 1 197 ? -13.949 13.033 1.653 1.00 90.00 197 LEU A O 1
ATOM 1475 N N . GLN A 1 198 ? -14.704 14.334 -0.015 1.00 87.00 198 GLN A N 1
ATOM 1476 C CA . GLN A 1 198 ? -15.742 14.976 0.779 1.00 87.00 198 GLN A CA 1
ATOM 1477 C C . GLN A 1 198 ? -16.881 14.001 1.100 1.00 87.00 198 GLN A C 1
ATOM 1479 O O . GLN A 1 198 ? -17.274 13.915 2.264 1.00 87.00 198 GLN A O 1
ATOM 1484 N N . ASN A 1 199 ? -17.320 13.210 0.118 1.00 90.38 199 ASN A N 1
ATOM 1485 C CA . ASN A 1 199 ? -18.340 12.172 0.281 1.00 90.38 199 ASN A CA 1
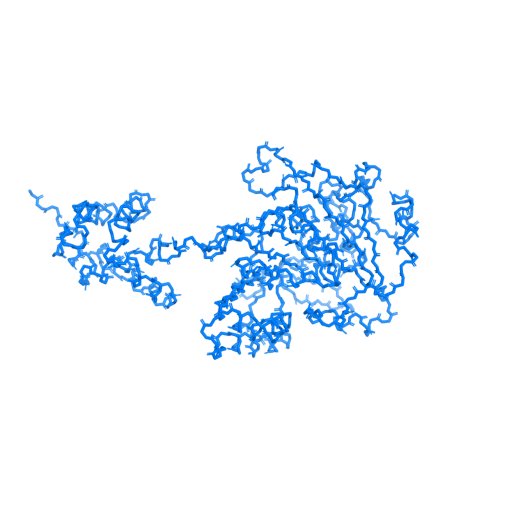ATOM 1486 C C . ASN A 1 199 ? -17.912 11.106 1.299 1.00 90.38 199 ASN A C 1
ATOM 1488 O O . ASN A 1 199 ? -18.684 10.766 2.191 1.00 90.38 199 ASN A O 1
ATOM 1492 N N . LEU A 1 200 ? -16.665 10.634 1.233 1.00 90.31 200 LEU A N 1
ATOM 1493 C CA . LEU A 1 200 ? -16.121 9.649 2.174 1.00 90.31 200 LEU A CA 1
ATOM 1494 C C . LEU A 1 200 ? -15.991 10.216 3.597 1.00 90.31 200 LEU A C 1
ATOM 1496 O O . LEU A 1 200 ? -16.316 9.538 4.568 1.00 90.31 200 LEU A O 1
ATOM 1500 N N . ARG A 1 201 ? -15.570 11.482 3.746 1.00 88.19 201 ARG A N 1
ATOM 1501 C CA . ARG A 1 201 ? -15.475 12.155 5.060 1.00 88.19 201 ARG A CA 1
ATOM 1502 C C . ARG A 1 201 ? -16.830 12.452 5.695 1.00 88.19 201 ARG A C 1
ATOM 1504 O O . ARG A 1 201 ? -16.922 12.520 6.918 1.00 88.19 201 ARG A O 1
ATOM 1511 N N . GLN A 1 202 ? -17.846 12.709 4.878 1.00 87.06 202 GLN A N 1
ATOM 1512 C CA . GLN A 1 202 ? -19.200 13.055 5.318 1.00 87.06 202 GLN A CA 1
ATOM 1513 C C . GLN A 1 202 ? -20.168 11.876 5.195 1.00 87.06 202 GLN A C 1
ATOM 1515 O O . GLN A 1 202 ? -21.380 12.069 5.291 1.00 87.06 202 GLN A O 1
ATOM 1520 N N . HIS A 1 203 ? -19.643 10.669 4.977 1.00 91.75 203 HIS A N 1
ATOM 1521 C CA . HIS A 1 203 ? -20.455 9.485 4.772 1.00 91.75 203 HIS A CA 1
ATOM 1522 C C . HIS A 1 203 ? -21.418 9.290 5.963 1.00 91.75 203 HIS A C 1
ATOM 1524 O O . HIS A 1 203 ? -20.995 9.404 7.116 1.00 91.75 203 HIS A O 1
ATOM 1530 N N . PRO A 1 204 ? -22.713 9.007 5.725 1.00 84.44 204 PRO A N 1
ATOM 1531 C CA . PRO A 1 204 ? -23.732 9.029 6.779 1.00 84.44 204 PRO A CA 1
ATOM 1532 C C . PRO A 1 204 ? -23.578 7.910 7.818 1.00 84.44 204 PRO A C 1
ATOM 1534 O O . PRO A 1 204 ? -24.081 8.024 8.935 1.00 84.44 204 PRO A O 1
ATOM 1537 N N . SER A 1 205 ? -22.896 6.822 7.458 1.00 88.56 205 SER A N 1
ATOM 1538 C CA . SER A 1 205 ? -22.636 5.705 8.365 1.00 88.56 205 SER A CA 1
ATOM 1539 C C . SER A 1 205 ? -21.614 6.066 9.444 1.00 88.56 205 SER A C 1
ATOM 1541 O O . SER A 1 205 ? -20.472 6.413 9.146 1.00 88.56 205 SER A O 1
ATOM 1543 N N . SER A 1 206 ? -21.981 5.853 10.709 1.00 85.69 206 SER A N 1
ATOM 1544 C CA . SER A 1 206 ? -21.049 5.928 11.841 1.00 85.69 206 SER A CA 1
ATOM 1545 C C . SER A 1 206 ? -20.121 4.712 11.957 1.00 85.69 206 SER A C 1
ATOM 1547 O O . SER A 1 206 ? -19.298 4.671 12.868 1.00 85.69 206 SER A O 1
ATOM 1549 N N . ARG A 1 207 ? -20.291 3.695 11.101 1.00 89.50 207 ARG A N 1
ATOM 1550 C CA . ARG A 1 207 ? -19.487 2.463 11.072 1.00 89.50 207 ARG A CA 1
ATOM 1551 C C . ARG A 1 207 ? -18.306 2.552 10.103 1.00 89.50 207 ARG A C 1
ATOM 1553 O O . ARG A 1 207 ? -17.501 1.624 10.060 1.00 89.50 207 ARG A O 1
ATOM 1560 N N . LEU A 1 208 ? -18.183 3.654 9.361 1.00 93.00 208 LEU A N 1
ATOM 1561 C CA . LEU A 1 208 ? -17.017 3.968 8.542 1.00 93.00 208 LEU A CA 1
ATOM 1562 C C . LEU A 1 208 ? -16.030 4.842 9.324 1.00 93.00 208 LEU A C 1
ATOM 1564 O O . LEU A 1 208 ? -16.347 5.965 9.714 1.00 93.00 208 LEU A O 1
ATOM 1568 N N . GLN A 1 209 ? -14.807 4.352 9.495 1.00 91.56 209 GLN A N 1
ATOM 1569 C CA . GLN A 1 209 ? -13.677 5.120 10.009 1.00 91.56 209 GLN A CA 1
ATOM 1570 C C . GLN A 1 209 ? -12.725 5.431 8.851 1.00 91.56 209 GLN A C 1
ATOM 1572 O O . GLN A 1 209 ? -11.794 4.675 8.576 1.00 91.56 209 GLN A O 1
ATOM 1577 N N . PHE A 1 210 ? -12.990 6.527 8.139 1.00 91.06 210 PHE A N 1
ATOM 1578 C CA . PHE A 1 210 ? -12.236 6.914 6.947 1.00 91.06 210 PHE A CA 1
ATOM 1579 C C . PHE A 1 210 ? -11.190 7.999 7.232 1.00 91.06 210 PHE A C 1
ATOM 1581 O O . PHE A 1 210 ? -11.504 9.015 7.858 1.00 91.06 210 PHE A O 1
ATOM 1588 N N . ARG A 1 211 ? -9.963 7.833 6.714 1.00 90.25 211 ARG A N 1
ATOM 1589 C CA . ARG A 1 211 ? -8.913 8.866 6.740 1.00 90.25 211 ARG A CA 1
ATOM 1590 C C . ARG A 1 211 ? -8.086 8.883 5.462 1.00 90.25 211 ARG A C 1
ATOM 1592 O O . ARG A 1 211 ? -7.569 7.859 5.038 1.00 90.25 211 ARG A O 1
ATOM 1599 N N . PHE A 1 212 ? -7.864 10.083 4.934 1.00 87.94 212 PHE A N 1
ATOM 1600 C CA . PHE A 1 212 ? -6.930 10.338 3.839 1.00 87.94 212 PHE A CA 1
ATOM 1601 C C . PHE A 1 212 ? -5.809 11.252 4.324 1.00 87.94 212 PHE A C 1
ATOM 1603 O O . PHE A 1 212 ? -6.079 12.391 4.729 1.00 87.94 212 PHE A O 1
ATOM 1610 N N . PHE A 1 213 ? -4.568 10.769 4.279 1.00 88.00 213 PHE A N 1
ATOM 1611 C CA . PHE A 1 213 ? -3.390 11.571 4.585 1.00 88.00 213 PHE A CA 1
ATOM 1612 C C . PHE A 1 213 ? -2.714 12.010 3.282 1.00 88.00 213 PHE A C 1
ATOM 1614 O O . PHE A 1 213 ? -1.971 11.262 2.649 1.00 88.00 213 PHE A O 1
ATOM 1621 N N . SER A 1 214 ? -3.012 13.249 2.895 1.00 86.00 214 SER A N 1
ATOM 1622 C CA . SER A 1 214 ? -2.447 13.946 1.737 1.00 86.00 214 SER A CA 1
ATOM 1623 C C . SER A 1 214 ? -1.009 14.400 1.977 1.00 86.00 214 SER A C 1
ATOM 1625 O O . SER A 1 214 ? -0.632 14.665 3.123 1.00 86.00 214 SER A O 1
ATOM 1627 N N . ARG A 1 215 ? -0.256 14.647 0.895 1.00 83.50 215 ARG A N 1
ATOM 1628 C CA . ARG A 1 215 ? 1.146 15.120 0.939 1.00 83.50 215 ARG A CA 1
ATOM 1629 C C . ARG A 1 215 ? 2.057 14.212 1.767 1.00 83.50 215 ARG A C 1
ATOM 1631 O O . ARG A 1 215 ? 3.042 14.669 2.348 1.00 83.50 215 ARG A O 1
ATOM 1638 N N . GLN A 1 216 ? 1.713 12.935 1.839 1.00 86.69 216 GLN A N 1
ATOM 1639 C CA . GLN A 1 216 ? 2.390 11.970 2.676 1.00 86.69 216 GLN A CA 1
ATOM 1640 C C . GLN A 1 216 ? 3.055 10.926 1.789 1.00 86.69 216 GLN A C 1
ATOM 1642 O O . GLN A 1 216 ? 2.404 10.208 1.036 1.00 86.69 216 GLN A O 1
ATOM 1647 N N . ASP A 1 217 ? 4.379 10.832 1.889 1.00 87.50 217 ASP A N 1
ATOM 1648 C CA . ASP A 1 217 ? 5.100 9.713 1.295 1.00 87.50 217 ASP A CA 1
ATOM 1649 C C . ASP A 1 217 ? 4.653 8.413 1.980 1.00 87.50 217 ASP A C 1
ATOM 1651 O O . ASP A 1 217 ? 4.678 8.326 3.216 1.00 87.50 217 ASP A O 1
ATOM 1655 N N . MET A 1 218 ? 4.254 7.415 1.185 1.00 90.25 218 MET A N 1
ATOM 1656 C CA . MET A 1 218 ? 3.824 6.099 1.660 1.00 90.25 218 MET A CA 1
ATOM 1657 C C . MET A 1 218 ? 4.894 5.401 2.511 1.00 90.25 218 MET A C 1
ATOM 1659 O O . MET A 1 218 ? 4.563 4.731 3.486 1.00 90.25 218 MET A O 1
ATOM 1663 N N . PHE A 1 219 ? 6.181 5.640 2.240 1.00 88.81 219 PHE A N 1
ATOM 1664 C CA . PHE A 1 219 ? 7.283 5.073 3.030 1.00 88.81 219 PHE A CA 1
ATOM 1665 C C . PHE A 1 219 ? 7.513 5.780 4.366 1.00 88.81 219 PHE A C 1
ATOM 1667 O O . PHE A 1 219 ? 8.227 5.283 5.235 1.00 88.81 219 PHE A O 1
ATOM 1674 N N . ALA A 1 220 ? 6.864 6.923 4.576 1.00 81.25 220 ALA A N 1
ATOM 1675 C CA . ALA A 1 220 ? 6.847 7.628 5.847 1.00 81.25 220 ALA A CA 1
ATOM 1676 C C . ALA A 1 220 ? 5.581 7.321 6.674 1.00 81.25 220 ALA A C 1
ATOM 1678 O O . ALA A 1 220 ? 5.281 8.061 7.611 1.00 81.25 220 ALA A O 1
ATOM 1679 N N . VAL A 1 221 ? 4.882 6.209 6.393 1.00 74.94 221 VAL A N 1
ATOM 1680 C CA . VAL A 1 221 ? 3.694 5.745 7.140 1.00 74.94 221 VAL A CA 1
ATOM 1681 C C . VAL A 1 221 ? 3.923 5.656 8.653 1.00 74.94 221 VAL A C 1
ATOM 1683 O O . VAL A 1 221 ? 3.042 6.015 9.423 1.00 74.94 221 VAL A O 1
ATOM 1686 N N . GLN A 1 222 ? 5.128 5.286 9.097 1.00 67.75 222 GLN A N 1
ATOM 1687 C CA . GLN A 1 222 ? 5.493 5.221 10.523 1.00 67.75 222 GLN A CA 1
ATOM 1688 C C . GLN A 1 222 ? 5.391 6.583 11.236 1.00 67.75 222 GLN A C 1
ATOM 1690 O O . GLN A 1 222 ? 5.261 6.646 12.455 1.00 67.75 222 GLN A O 1
ATOM 1695 N N . LYS A 1 223 ? 5.445 7.693 10.487 1.00 66.94 223 LYS A N 1
ATOM 1696 C CA . LYS A 1 223 ? 5.265 9.053 11.022 1.00 66.94 223 LYS A CA 1
ATOM 1697 C C . LYS A 1 223 ? 3.788 9.427 11.173 1.00 66.94 223 LYS A C 1
ATOM 1699 O O . LYS A 1 223 ? 3.476 10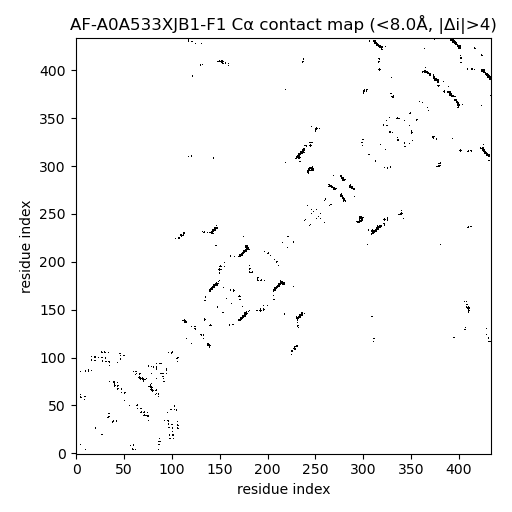.449 11.782 1.00 66.94 223 LYS A O 1
ATOM 1704 N N . VAL A 1 224 ? 2.878 8.615 10.634 1.00 67.31 224 VAL A N 1
ATOM 1705 C CA . VAL A 1 224 ? 1.434 8.820 10.705 1.00 67.31 224 VAL A CA 1
ATOM 1706 C C . VAL A 1 224 ? 0.903 8.086 11.929 1.00 67.31 224 VAL A C 1
ATOM 1708 O O . VAL A 1 224 ? 0.501 6.931 11.880 1.00 67.31 224 VAL A O 1
ATOM 1711 N N . ALA A 1 225 ? 0.879 8.781 13.058 1.00 53.44 225 ALA A N 1
ATOM 1712 C CA . ALA A 1 225 ? 0.598 8.202 14.371 1.00 53.44 225 ALA A CA 1
ATOM 1713 C C . ALA A 1 225 ? -0.801 7.571 14.558 1.00 53.44 225 ALA A C 1
ATOM 1715 O O . ALA A 1 225 ? -1.076 7.009 15.613 1.00 53.44 225 ALA A O 1
ATOM 1716 N N . THR A 1 226 ? -1.685 7.658 13.560 1.00 64.56 226 THR A N 1
ATOM 1717 C CA . THR A 1 226 ? -3.055 7.124 13.630 1.00 64.56 226 THR A CA 1
ATOM 1718 C C . THR A 1 226 ? -3.313 5.928 12.717 1.00 64.56 226 THR A C 1
ATOM 1720 O O . THR A 1 226 ? -4.444 5.450 12.642 1.00 64.56 226 THR A O 1
ATOM 1723 N N . VAL A 1 227 ? -2.286 5.435 12.023 1.00 72.62 227 VAL A N 1
ATOM 1724 C CA . VAL A 1 227 ? -2.406 4.209 11.230 1.00 72.62 227 VAL A CA 1
ATOM 1725 C C . VAL A 1 227 ? -2.489 2.977 12.128 1.00 72.62 227 VAL A C 1
ATOM 1727 O O . VAL A 1 227 ? -1.908 2.935 13.214 1.00 72.62 227 VAL A O 1
ATOM 1730 N N . CYS A 1 228 ? -3.216 1.957 11.673 1.00 78.75 228 CYS A N 1
ATOM 1731 C CA . CYS A 1 228 ? -3.229 0.666 12.347 1.00 78.75 228 CYS A CA 1
ATOM 1732 C C . CYS A 1 228 ? -1.814 0.068 12.337 1.00 78.75 228 CYS A C 1
ATOM 1734 O O . CYS A 1 228 ? -1.127 0.176 11.319 1.00 78.75 228 CYS A O 1
ATOM 1736 N N . PRO A 1 229 ? -1.382 -0.614 13.416 1.00 82.06 229 PRO A N 1
ATOM 1737 C CA . PRO A 1 229 ? -0.107 -1.330 13.410 1.00 82.06 229 PRO A CA 1
ATOM 1738 C C . PRO A 1 229 ? -0.040 -2.368 12.288 1.00 82.06 229 PRO A C 1
ATOM 1740 O O . PRO A 1 229 ? 1.021 -2.601 11.717 1.00 82.06 229 PRO A O 1
ATOM 1743 N N . ARG A 1 230 ? -1.190 -2.987 11.990 1.00 90.25 230 ARG A N 1
ATOM 1744 C CA . ARG A 1 230 ? -1.378 -3.924 10.891 1.00 90.25 230 ARG A CA 1
ATOM 1745 C C . ARG A 1 230 ? -2.850 -3.977 10.488 1.00 90.25 230 ARG A C 1
ATOM 1747 O O . ARG A 1 230 ? -3.728 -4.052 11.345 1.00 90.25 230 ARG A O 1
ATOM 1754 N N . TYR A 1 231 ? -3.100 -3.927 9.192 1.00 96.00 231 TYR A N 1
ATOM 1755 C CA . TYR A 1 231 ? -4.412 -3.955 8.565 1.00 96.00 231 TYR A CA 1
ATOM 1756 C C . TYR A 1 231 ? -4.763 -5.367 8.112 1.00 96.00 231 TYR A C 1
ATOM 1758 O O . TYR A 1 231 ? -3.890 -6.214 7.909 1.00 96.00 231 TYR A O 1
ATOM 1766 N N . THR A 1 232 ? -6.054 -5.603 7.921 1.00 98.00 232 THR A N 1
ATOM 1767 C CA . THR A 1 232 ? -6.558 -6.847 7.328 1.00 98.00 232 THR A CA 1
ATOM 1768 C C . THR A 1 232 ? -6.089 -6.948 5.886 1.00 98.00 232 THR A C 1
ATOM 1770 O O . THR A 1 232 ? -5.527 -7.964 5.486 1.00 98.00 232 THR A O 1
ATOM 1773 N N . ILE A 1 233 ? -6.225 -5.851 5.138 1.00 98.56 233 ILE A N 1
ATOM 1774 C CA . ILE A 1 233 ? -5.748 -5.731 3.765 1.00 98.56 233 ILE A CA 1
ATOM 1775 C C . ILE A 1 233 ? -4.876 -4.479 3.645 1.00 98.56 233 ILE A C 1
ATOM 1777 O O . ILE A 1 233 ? -5.273 -3.392 4.060 1.00 98.56 233 ILE A O 1
ATOM 1781 N N . ALA A 1 234 ? -3.690 -4.626 3.066 1.00 98.19 234 ALA A N 1
ATOM 1782 C CA . ALA A 1 234 ? -2.907 -3.515 2.540 1.00 98.19 234 ALA A CA 1
ATOM 1783 C C . ALA A 1 234 ? -2.934 -3.578 1.013 1.00 98.19 234 ALA A C 1
ATOM 1785 O O . ALA A 1 234 ? -2.748 -4.646 0.434 1.00 98.19 234 ALA A O 1
ATOM 1786 N N . VAL A 1 235 ? -3.167 -2.451 0.357 1.00 98.06 235 VAL A N 1
ATOM 1787 C CA . VAL A 1 235 ? -3.297 -2.382 -1.093 1.00 98.06 235 VAL A CA 1
ATOM 1788 C C . VAL A 1 235 ? -2.436 -1.260 -1.658 1.00 98.06 235 VAL A C 1
ATOM 1790 O O . VAL A 1 235 ? -2.172 -0.263 -0.993 1.00 98.06 235 VAL A O 1
ATOM 1793 N N . CYS A 1 236 ? -1.942 -1.463 -2.873 1.00 97.44 236 CYS A N 1
ATOM 1794 C CA . CYS A 1 236 ? -1.423 -0.399 -3.718 1.00 97.44 236 CYS A CA 1
ATOM 1795 C C . CYS A 1 236 ? -1.959 -0.634 -5.130 1.00 97.44 236 CYS A C 1
ATOM 1797 O O . CYS A 1 236 ? -1.601 -1.608 -5.802 1.00 97.44 236 CYS A O 1
ATOM 1799 N N . HIS A 1 237 ? -2.870 0.231 -5.562 1.00 94.25 237 HIS A N 1
ATOM 1800 C CA . HIS A 1 237 ? -3.385 0.199 -6.923 1.00 94.25 237 HIS A CA 1
ATOM 1801 C C . HIS A 1 237 ? -2.482 1.000 -7.858 1.00 94.25 237 HIS A C 1
ATOM 1803 O O . HIS A 1 237 ? -2.118 2.135 -7.577 1.00 94.25 237 HIS A O 1
ATOM 1809 N N . SER A 1 238 ? -2.176 0.416 -9.017 1.00 92.62 238 SER A N 1
ATOM 1810 C CA . SER A 1 238 ? -1.390 1.045 -10.084 1.00 92.62 238 SER A CA 1
ATOM 1811 C C . SER A 1 238 ? -0.056 1.606 -9.584 1.00 92.62 238 SER A C 1
ATOM 1813 O O . SER A 1 238 ? 0.193 2.807 -9.740 1.00 92.62 238 SER A O 1
ATOM 1815 N N . PRO A 1 239 ? 0.799 0.763 -8.967 1.00 94.31 239 PRO A N 1
ATOM 1816 C CA . PRO A 1 239 ? 2.129 1.186 -8.544 1.00 94.31 239 PRO A CA 1
ATOM 1817 C C . PRO A 1 239 ? 2.840 1.859 -9.723 1.00 94.31 239 PRO A C 1
ATOM 1819 O O . PRO A 1 239 ? 2.967 1.278 -10.794 1.00 94.31 239 PRO A O 1
ATOM 1822 N N . ALA A 1 240 ? 3.244 3.117 -9.546 1.00 89.12 240 ALA A N 1
ATOM 1823 C CA . ALA A 1 240 ? 3.630 3.967 -10.664 1.00 89.12 240 ALA A CA 1
ATOM 1824 C C . ALA A 1 240 ? 5.029 3.662 -11.226 1.00 89.12 240 ALA A C 1
ATOM 1826 O O . ALA A 1 240 ? 6.001 3.513 -10.480 1.00 89.12 240 ALA A O 1
ATOM 1827 N N . SER A 1 241 ? 5.151 3.742 -12.551 1.00 87.06 241 SER A N 1
ATOM 1828 C CA . SER A 1 241 ? 6.424 3.939 -13.251 1.00 87.06 241 SER A CA 1
ATOM 1829 C C . SER A 1 241 ? 6.813 5.426 -13.276 1.00 87.06 241 SER A C 1
ATOM 1831 O O . SER A 1 241 ? 5.980 6.276 -13.615 1.00 87.06 241 SER A O 1
ATOM 1833 N N . PRO A 1 242 ? 8.071 5.784 -12.958 1.00 91.31 242 PRO A N 1
ATOM 1834 C CA . PRO A 1 242 ? 9.225 4.896 -12.751 1.00 91.31 242 PRO A CA 1
ATOM 1835 C C . PRO A 1 242 ? 9.423 4.394 -11.309 1.00 91.31 242 PRO A C 1
ATOM 1837 O O . PRO A 1 242 ? 10.335 3.614 -11.054 1.00 91.31 242 PRO A O 1
ATOM 1840 N N . THR A 1 243 ? 8.608 4.850 -10.360 1.00 93.81 243 THR A N 1
ATOM 1841 C CA . THR A 1 243 ? 8.812 4.686 -8.913 1.00 93.81 243 THR A CA 1
ATOM 1842 C C . THR A 1 243 ? 9.070 3.249 -8.461 1.00 93.81 243 THR A C 1
ATOM 1844 O O . THR A 1 243 ? 9.937 3.037 -7.606 1.00 93.81 243 THR A O 1
ATOM 1847 N N . PHE A 1 244 ? 8.379 2.277 -9.059 1.00 96.50 244 PHE A N 1
ATOM 1848 C CA . PHE A 1 244 ? 8.509 0.850 -8.733 1.00 96.50 244 PHE A CA 1
ATOM 1849 C C . PHE A 1 244 ? 8.998 -0.022 -9.894 1.00 96.50 244 PHE A C 1
ATOM 1851 O O . PHE A 1 244 ? 9.168 -1.223 -9.715 1.00 96.50 244 PHE A O 1
ATOM 1858 N N . ALA A 1 245 ? 9.255 0.576 -11.057 1.00 94.62 245 ALA A N 1
ATOM 1859 C CA . ALA A 1 245 ? 9.712 -0.118 -12.262 1.00 94.62 245 ALA A CA 1
ATOM 1860 C C . ALA A 1 245 ? 11.228 -0.339 -12.311 1.00 94.62 245 ALA A C 1
ATOM 1862 O O . ALA A 1 245 ? 11.715 -1.020 -13.206 1.00 94.62 245 ALA A O 1
ATOM 1863 N N . TYR A 1 246 ? 11.990 0.226 -11.372 1.00 95.56 246 TYR A N 1
ATOM 1864 C CA . TYR A 1 246 ? 13.444 0.089 -11.330 1.00 95.56 246 TYR A CA 1
ATOM 1865 C C . TYR A 1 246 ? 13.899 -0.243 -9.910 1.00 95.56 246 TYR A C 1
ATOM 1867 O O . TYR A 1 246 ? 13.612 0.512 -8.987 1.00 95.56 246 TYR A O 1
ATOM 1875 N N . GLU A 1 247 ? 14.610 -1.359 -9.732 1.00 96.81 247 GLU A N 1
ATOM 1876 C CA . GLU A 1 247 ? 15.070 -1.845 -8.425 1.00 96.81 247 GLU A CA 1
ATOM 1877 C C . GLU A 1 247 ? 16.511 -1.385 -8.102 1.00 96.81 247 GLU A C 1
ATOM 1879 O O . GLU A 1 247 ? 17.463 -1.900 -8.703 1.00 96.81 247 GLU A O 1
ATOM 1884 N N . PRO A 1 248 ? 16.718 -0.459 -7.139 1.00 96.25 248 PRO A N 1
ATOM 1885 C CA . PRO A 1 248 ? 18.042 0.102 -6.847 1.00 96.25 248 PRO A CA 1
ATOM 1886 C C . PRO A 1 248 ? 19.081 -0.902 -6.329 1.00 96.25 248 PRO A C 1
ATOM 1888 O O . PRO A 1 248 ? 20.279 -0.649 -6.427 1.00 96.25 248 PRO A O 1
ATOM 1891 N N . SER A 1 249 ? 18.664 -2.046 -5.776 1.00 93.62 249 SER A N 1
ATOM 1892 C CA . SER A 1 249 ? 19.600 -3.097 -5.341 1.00 93.62 249 SER A CA 1
ATOM 1893 C C . SER A 1 249 ? 20.265 -3.853 -6.498 1.00 93.62 249 SER A C 1
ATOM 1895 O O . SER A 1 249 ? 21.280 -4.522 -6.285 1.00 93.62 249 SER A O 1
ATOM 1897 N N . ARG A 1 250 ? 19.732 -3.743 -7.724 1.00 96.00 250 ARG A N 1
ATOM 1898 C CA . ARG A 1 250 ? 20.275 -4.405 -8.925 1.00 96.00 250 ARG A CA 1
ATOM 1899 C C . ARG A 1 250 ? 20.584 -3.448 -10.083 1.00 96.00 250 ARG A C 1
ATOM 1901 O O . ARG A 1 250 ? 21.302 -3.857 -10.992 1.00 96.00 250 ARG A O 1
ATOM 1908 N N . LEU A 1 251 ? 20.042 -2.228 -10.073 1.00 97.31 251 LEU A N 1
ATOM 1909 C CA . LEU A 1 251 ? 20.265 -1.199 -11.090 1.00 97.31 251 LEU A CA 1
ATOM 1910 C C . LEU A 1 251 ? 20.995 0.003 -10.485 1.00 97.31 251 LEU A C 1
ATOM 1912 O O . LEU A 1 251 ? 20.515 0.621 -9.534 1.00 97.31 251 LEU A O 1
ATOM 1916 N N . SER A 1 252 ? 22.126 0.372 -11.078 1.00 97.12 252 SER A N 1
ATOM 1917 C CA . SER A 1 252 ? 22.865 1.577 -10.720 1.00 97.12 252 SER A CA 1
ATOM 1918 C C . SER A 1 252 ? 22.042 2.840 -10.971 1.00 97.12 252 SER A C 1
ATOM 1920 O O . SER A 1 252 ? 21.211 2.915 -11.884 1.00 97.12 252 SER A O 1
ATOM 1922 N N . LYS A 1 253 ? 22.316 3.883 -10.182 1.00 95.75 253 LYS A N 1
ATOM 1923 C CA . LYS A 1 253 ? 21.677 5.191 -10.348 1.00 95.75 253 LYS A CA 1
ATOM 1924 C C . LYS A 1 253 ? 21.920 5.751 -11.750 1.00 95.75 253 LYS A C 1
ATOM 1926 O O . LYS A 1 253 ? 21.007 6.290 -12.363 1.00 95.75 253 LYS A O 1
ATOM 1931 N N . GLU A 1 254 ? 23.127 5.580 -12.276 1.00 96.19 254 GLU A N 1
ATOM 1932 C CA . GLU A 1 254 ? 23.514 6.027 -13.611 1.00 96.19 254 GLU A CA 1
ATOM 1933 C C . GLU A 1 254 ? 22.702 5.312 -14.698 1.00 96.19 254 GLU A C 1
ATOM 1935 O O . GLU A 1 254 ? 22.251 5.950 -15.655 1.00 96.19 254 GLU A O 1
ATOM 1940 N N . ALA A 1 255 ? 22.476 4.001 -14.556 1.00 96.62 255 ALA A N 1
ATOM 1941 C CA . ALA A 1 255 ? 21.639 3.248 -15.480 1.00 96.62 255 ALA A CA 1
ATOM 1942 C C . ALA A 1 255 ? 20.176 3.700 -15.421 1.00 96.62 255 ALA A C 1
ATOM 1944 O O . ALA A 1 255 ? 19.578 3.913 -16.477 1.00 96.62 255 ALA A O 1
ATOM 1945 N N . ILE A 1 256 ? 19.629 3.899 -14.218 1.00 96.19 256 ILE A N 1
ATOM 1946 C CA . ILE A 1 256 ? 18.264 4.402 -14.009 1.00 96.19 256 ILE A CA 1
ATOM 1947 C C . ILE A 1 256 ? 18.103 5.797 -14.626 1.00 96.19 256 ILE A C 1
ATOM 1949 O O . ILE A 1 256 ? 17.196 6.014 -15.427 1.00 96.19 256 ILE A O 1
ATOM 1953 N N . ASP A 1 257 ? 19.006 6.732 -14.323 1.00 94.56 257 ASP A N 1
ATOM 1954 C CA . ASP A 1 257 ? 18.953 8.106 -14.833 1.00 94.56 257 ASP A CA 1
ATOM 1955 C C . ASP A 1 257 ? 19.045 8.147 -16.364 1.00 94.56 257 ASP A C 1
ATOM 1957 O O . ASP A 1 257 ? 18.351 8.927 -17.021 1.00 94.56 257 ASP A O 1
ATOM 1961 N N . ARG A 1 258 ? 19.894 7.304 -16.961 1.00 94.75 258 ARG A N 1
ATOM 1962 C CA . ARG A 1 258 ? 19.977 7.152 -18.419 1.00 94.75 258 ARG A CA 1
ATOM 1963 C C . ARG A 1 258 ? 18.670 6.605 -18.995 1.00 94.75 258 ARG A C 1
ATOM 1965 O O . ARG A 1 258 ? 18.135 7.209 -19.919 1.00 94.75 258 ARG A O 1
ATOM 1972 N N . ARG A 1 259 ? 18.120 5.531 -18.419 1.00 94.19 259 ARG A N 1
ATOM 1973 C CA . ARG A 1 259 ? 16.854 4.932 -18.869 1.00 94.19 259 ARG A CA 1
ATOM 1974 C C . ARG A 1 259 ? 15.688 5.915 -18.774 1.00 94.19 259 ARG A C 1
ATOM 1976 O O . ARG A 1 259 ? 14.847 5.971 -19.669 1.00 94.19 259 ARG A O 1
ATOM 1983 N N . LEU A 1 260 ? 15.641 6.723 -17.716 1.00 93.31 260 LEU A N 1
ATOM 1984 C CA . LEU A 1 260 ? 14.653 7.788 -17.566 1.00 93.31 260 LEU A CA 1
ATOM 1985 C C . LEU A 1 260 ? 14.767 8.828 -18.680 1.00 93.31 260 LEU A C 1
ATOM 1987 O O . LEU A 1 260 ? 13.746 9.195 -19.254 1.00 93.31 260 LEU A O 1
ATOM 1991 N N . ARG A 1 261 ? 15.982 9.264 -19.039 1.00 92.81 261 ARG A N 1
ATOM 1992 C CA . ARG A 1 261 ? 16.171 10.195 -20.166 1.00 92.81 261 ARG A CA 1
ATOM 1993 C C . ARG A 1 261 ? 15.755 9.580 -21.499 1.00 92.81 261 ARG A C 1
ATOM 1995 O O . ARG A 1 261 ? 15.098 10.248 -22.291 1.00 92.81 261 ARG A O 1
ATOM 2002 N N . GLU A 1 262 ? 16.080 8.309 -21.722 1.00 91.25 262 GLU A N 1
ATOM 2003 C CA . GLU A 1 262 ? 15.697 7.572 -22.934 1.00 91.25 262 GLU A CA 1
ATOM 2004 C C . GLU A 1 262 ? 14.174 7.433 -23.077 1.00 91.25 262 GLU A C 1
ATOM 2006 O O . GLU A 1 262 ? 13.638 7.590 -24.170 1.00 91.25 262 GLU A O 1
ATOM 2011 N N . THR A 1 263 ? 13.466 7.148 -21.980 1.00 88.19 263 THR A N 1
ATOM 2012 C CA . THR A 1 263 ? 12.032 6.798 -22.017 1.00 88.19 263 THR A CA 1
ATOM 2013 C C . THR A 1 263 ? 11.094 7.964 -21.723 1.00 88.19 263 THR A C 1
ATOM 2015 O O . THR A 1 263 ? 9.955 7.967 -22.190 1.00 88.19 263 THR A O 1
ATOM 2018 N N . LYS A 1 264 ? 11.529 8.947 -20.930 1.00 88.00 264 LYS A N 1
ATOM 2019 C CA . LYS A 1 264 ? 10.711 10.089 -20.490 1.00 88.00 264 LYS A CA 1
ATOM 2020 C C . LYS A 1 264 ? 11.203 11.433 -21.037 1.00 88.00 264 LYS A C 1
ATOM 2022 O O . LYS A 1 264 ? 10.485 12.420 -20.899 1.00 88.00 264 LYS A O 1
ATOM 2027 N N . GLY A 1 265 ? 12.366 11.467 -21.690 1.00 89.62 265 GLY A N 1
ATOM 2028 C CA . GLY A 1 265 ? 12.990 12.680 -22.220 1.00 89.62 265 GLY A CA 1
ATOM 2029 C C . GLY A 1 265 ? 13.907 13.379 -21.215 1.00 89.62 265 GLY A C 1
ATOM 2030 O O . GLY A 1 265 ? 14.051 12.955 -20.070 1.00 89.62 265 GLY A O 1
ATOM 2031 N N . GLU A 1 266 ? 14.546 14.467 -21.648 1.00 93.38 266 GLU A N 1
ATOM 2032 C CA . GLU A 1 266 ? 15.407 15.280 -20.781 1.00 93.38 266 GLU A CA 1
ATOM 2033 C C . GLU A 1 266 ? 14.616 15.862 -19.608 1.00 93.38 266 GLU A C 1
ATOM 2035 O O . GLU A 1 266 ? 13.536 16.422 -19.799 1.00 93.38 266 GLU A O 1
ATOM 2040 N N . PHE A 1 267 ? 15.166 15.775 -18.398 1.00 93.62 267 PHE A N 1
ATOM 2041 C CA . PHE A 1 267 ? 14.517 16.298 -17.202 1.00 93.62 267 PHE A CA 1
ATOM 2042 C C . PHE A 1 267 ? 15.506 16.953 -16.243 1.00 93.62 267 PHE A C 1
ATOM 2044 O O . PHE A 1 267 ? 16.688 16.610 -16.188 1.00 93.62 267 PHE A O 1
ATOM 2051 N N . ARG A 1 268 ? 15.007 17.907 -15.457 1.00 93.06 268 ARG A N 1
ATOM 2052 C CA . ARG A 1 268 ? 15.780 18.620 -14.436 1.00 93.06 268 ARG A CA 1
ATOM 2053 C C . ARG A 1 268 ? 14.880 19.089 -13.301 1.00 93.06 268 ARG A C 1
ATOM 2055 O O . ARG A 1 268 ? 13.701 19.354 -13.505 1.00 93.06 268 ARG A O 1
ATOM 2062 N N . ARG A 1 269 ? 15.443 19.222 -12.101 1.00 93.44 269 ARG A N 1
ATOM 2063 C CA . ARG A 1 269 ? 14.749 19.848 -10.969 1.00 93.44 269 ARG A CA 1
ATOM 2064 C C . ARG A 1 269 ? 15.126 21.324 -10.908 1.00 93.44 269 ARG A C 1
ATOM 2066 O O . ARG A 1 269 ? 16.313 21.643 -10.916 1.00 93.44 269 ARG A O 1
ATOM 2073 N N . VAL A 1 270 ? 14.132 22.207 -10.859 1.00 92.81 270 VAL A N 1
ATOM 2074 C CA . VAL A 1 270 ? 14.337 23.664 -10.830 1.00 92.81 270 VAL A CA 1
ATOM 2075 C C . VAL A 1 270 ? 13.515 24.315 -9.717 1.00 92.81 270 VAL A C 1
ATOM 2077 O O . VAL A 1 270 ? 12.423 23.836 -9.400 1.00 92.81 270 VAL A O 1
ATOM 2080 N N . PRO A 1 271 ? 14.009 25.403 -9.104 1.00 91.88 271 PRO A N 1
ATOM 2081 C CA . PRO A 1 271 ? 13.203 26.213 -8.204 1.00 91.88 271 PRO A CA 1
ATOM 2082 C C . PRO A 1 271 ? 12.191 27.048 -9.007 1.00 91.88 271 PRO A C 1
ATOM 2084 O O . PRO A 1 271 ? 12.572 27.812 -9.890 1.00 91.88 271 PRO A O 1
ATOM 2087 N N . LEU A 1 272 ? 10.905 26.942 -8.674 1.00 84.69 272 LEU A N 1
ATOM 2088 C CA . LEU A 1 272 ? 9.812 27.708 -9.274 1.00 84.69 272 LEU A CA 1
ATOM 2089 C C . LEU A 1 272 ? 8.826 28.150 -8.185 1.00 84.69 272 LEU A C 1
ATOM 2091 O O . LEU A 1 272 ? 8.243 27.321 -7.491 1.00 84.69 272 LEU A O 1
ATOM 2095 N N . GLY A 1 273 ? 8.628 29.462 -8.017 1.00 78.88 273 GLY A N 1
ATOM 2096 C CA . GLY A 1 273 ? 7.646 29.998 -7.061 1.00 78.88 273 GLY A CA 1
ATOM 2097 C C . GLY A 1 273 ? 7.892 29.594 -5.598 1.00 78.88 273 GLY A C 1
ATOM 2098 O O . GLY A 1 273 ? 6.940 29.373 -4.857 1.00 78.88 273 GLY A O 1
ATOM 2099 N N . GLY A 1 274 ? 9.157 29.444 -5.187 1.00 83.25 274 GLY A N 1
ATOM 2100 C CA . GLY A 1 274 ? 9.531 29.055 -3.818 1.00 83.25 274 GLY A CA 1
ATOM 2101 C C . GLY A 1 274 ? 9.435 27.554 -3.513 1.00 83.25 274 GLY A C 1
ATOM 2102 O O . GLY A 1 274 ? 9.695 27.157 -2.379 1.00 83.25 274 GLY A O 1
ATOM 2103 N N . ARG A 1 275 ? 9.105 26.718 -4.505 1.00 84.69 275 ARG A N 1
ATOM 2104 C CA . ARG A 1 275 ? 9.137 25.248 -4.420 1.00 84.69 275 ARG A CA 1
ATOM 2105 C C . ARG A 1 275 ? 10.060 24.659 -5.484 1.00 84.69 275 ARG A C 1
ATOM 2107 O O . ARG A 1 275 ? 10.335 25.307 -6.489 1.00 84.69 275 ARG A O 1
ATOM 2114 N N . THR A 1 276 ? 10.521 23.432 -5.281 1.00 89.50 276 THR A N 1
ATOM 2115 C CA . THR A 1 276 ? 11.196 22.663 -6.334 1.00 89.50 276 THR A CA 1
ATOM 2116 C C . THR A 1 276 ? 10.142 21.989 -7.205 1.00 89.50 276 THR A C 1
ATOM 2118 O O . THR A 1 276 ? 9.150 21.473 -6.692 1.00 89.50 276 THR A O 1
ATOM 2121 N N . VAL A 1 277 ? 10.342 22.004 -8.519 1.00 90.31 277 VAL A N 1
ATOM 2122 C CA . VAL A 1 277 ? 9.515 21.275 -9.489 1.00 90.31 277 VAL A CA 1
ATOM 2123 C C . VAL A 1 277 ? 10.401 20.433 -10.399 1.00 90.31 277 VAL A C 1
ATOM 2125 O O . VAL A 1 277 ? 11.582 20.738 -10.582 1.00 90.31 277 VAL A O 1
ATOM 2128 N N . LEU A 1 278 ? 9.833 19.374 -10.970 1.00 91.94 278 LEU A N 1
ATOM 2129 C CA . LEU A 1 278 ? 10.464 18.599 -12.032 1.00 91.94 278 LEU A CA 1
ATOM 2130 C C . LEU A 1 278 ? 10.035 19.176 -13.384 1.00 91.94 278 LEU A C 1
ATOM 2132 O O . LEU A 1 278 ? 8.852 19.161 -13.712 1.00 91.94 278 LEU A O 1
ATOM 2136 N N . GLU A 1 279 ? 10.986 19.661 -14.172 1.00 93.12 279 GLU A N 1
ATOM 2137 C CA . GLU A 1 279 ? 10.780 20.000 -15.578 1.00 93.12 279 GLU A CA 1
ATOM 2138 C C . GLU A 1 279 ? 11.160 18.807 -16.453 1.00 93.12 279 GLU A C 1
ATOM 2140 O O . GLU A 1 279 ? 12.256 18.266 -16.308 1.00 93.12 279 GLU A O 1
ATOM 2145 N N . VAL A 1 280 ? 10.276 18.420 -17.373 1.00 91.69 280 VAL A N 1
ATOM 2146 C CA . VAL A 1 280 ? 10.502 17.346 -18.351 1.00 91.69 280 VAL A CA 1
ATOM 2147 C C . VAL A 1 280 ? 10.251 17.887 -19.750 1.00 91.69 280 VAL A C 1
ATOM 2149 O O . VAL A 1 280 ? 9.235 18.541 -19.997 1.00 91.69 280 VAL A O 1
ATOM 2152 N N . ARG A 1 281 ? 11.170 17.620 -20.675 1.00 91.12 281 ARG A N 1
ATOM 2153 C CA . ARG A 1 281 ? 11.069 18.065 -22.061 1.00 91.12 281 ARG A CA 1
ATOM 2154 C C . ARG A 1 281 ? 10.239 17.077 -22.879 1.00 91.12 281 ARG A C 1
ATOM 2156 O O . ARG A 1 281 ? 10.675 15.953 -23.114 1.00 91.12 281 ARG A O 1
ATOM 2163 N N . HIS A 1 282 ? 9.078 17.508 -23.363 1.00 85.81 282 HIS A N 1
ATOM 2164 C CA . HIS A 1 282 ? 8.176 16.704 -24.191 1.00 85.81 282 HIS A CA 1
ATOM 2165 C C . HIS A 1 282 ? 7.706 17.511 -25.405 1.00 85.81 282 HIS A C 1
ATOM 2167 O O . HIS A 1 282 ? 7.293 18.657 -25.266 1.00 85.81 282 HIS A O 1
ATOM 2173 N N . GLY A 1 283 ? 7.809 16.950 -26.615 1.00 82.31 283 GLY A N 1
ATOM 2174 C CA . GLY A 1 283 ? 7.376 17.640 -27.842 1.00 82.31 283 GLY A CA 1
ATOM 2175 C C . GLY A 1 283 ? 8.105 18.961 -28.146 1.00 82.31 283 GLY A C 1
ATOM 2176 O O . GLY A 1 283 ? 7.608 19.764 -28.922 1.00 82.31 283 GLY A O 1
ATOM 2177 N N . GLY A 1 284 ? 9.273 19.201 -27.536 1.00 84.56 284 GLY A N 1
ATOM 2178 C CA . GLY A 1 284 ? 10.027 20.456 -27.654 1.00 84.56 284 GLY A CA 1
ATOM 2179 C C . GLY A 1 284 ? 9.767 21.468 -26.532 1.00 84.56 284 GLY A C 1
ATOM 2180 O O . GLY A 1 284 ? 10.593 22.362 -26.353 1.00 84.56 284 GLY A O 1
ATOM 2181 N N . GLU A 1 285 ? 8.715 21.278 -25.735 1.00 89.19 285 GLU A N 1
ATOM 2182 C CA . GLU A 1 285 ? 8.332 22.144 -24.615 1.00 89.19 285 GLU A CA 1
ATOM 2183 C C . GLU A 1 285 ? 8.762 21.567 -23.263 1.00 89.19 285 GLU A C 1
ATOM 2185 O O . GLU A 1 285 ? 9.010 20.367 -23.131 1.00 89.19 285 GLU A O 1
ATOM 2190 N N . TRP A 1 286 ? 8.850 22.428 -22.248 1.00 90.06 286 TRP A N 1
ATOM 2191 C CA . TRP A 1 286 ? 9.103 22.024 -20.866 1.00 90.06 286 TRP A CA 1
ATOM 2192 C C . TRP A 1 286 ? 7.787 21.951 -20.096 1.00 90.06 286 TRP A C 1
ATOM 2194 O O . TRP A 1 286 ? 7.128 22.964 -19.875 1.00 90.06 286 TRP A O 1
ATOM 2204 N N . LEU A 1 287 ? 7.424 20.745 -19.666 1.00 89.81 287 LEU A N 1
ATOM 2205 C CA . LEU A 1 287 ? 6.277 20.490 -18.801 1.00 89.81 287 LEU A CA 1
ATOM 2206 C C . LEU A 1 287 ? 6.735 20.417 -17.345 1.00 89.81 287 LEU A C 1
ATOM 2208 O O . LEU A 1 287 ? 7.805 19.879 -17.056 1.00 89.81 287 LEU A O 1
ATOM 2212 N N . THR A 1 288 ? 5.920 20.934 -16.427 1.00 87.50 288 THR A N 1
ATOM 2213 C CA . THR A 1 288 ? 6.215 20.915 -14.989 1.00 87.50 288 THR A CA 1
ATOM 2214 C C . THR A 1 288 ? 5.404 19.845 -14.266 1.00 87.50 288 THR A C 1
ATOM 2216 O O . THR A 1 288 ? 4.205 19.681 -14.481 1.00 87.50 288 THR A O 1
ATOM 2219 N N . PHE A 1 289 ? 6.075 19.121 -13.378 1.00 87.88 289 PHE A N 1
ATOM 2220 C CA . PHE A 1 289 ? 5.522 18.062 -12.543 1.00 87.88 289 PHE A CA 1
ATOM 2221 C C . PHE A 1 289 ? 5.969 18.254 -11.089 1.00 87.88 289 PHE A C 1
ATOM 2223 O O . PHE A 1 289 ? 6.932 18.987 -10.824 1.00 87.88 289 PHE A O 1
ATOM 2230 N N . PRO A 1 290 ? 5.319 17.575 -10.127 1.00 87.00 290 PRO A N 1
ATOM 2231 C CA . PRO A 1 290 ? 5.868 17.448 -8.784 1.00 87.00 290 PRO A CA 1
ATOM 2232 C C . PRO A 1 290 ? 7.311 16.923 -8.819 1.00 87.00 290 PRO A C 1
ATOM 2234 O O . PRO A 1 290 ? 7.642 16.048 -9.620 1.00 87.00 290 PRO A O 1
ATOM 2237 N N . ASP A 1 291 ? 8.171 17.449 -7.949 1.00 89.06 291 ASP A N 1
ATOM 2238 C CA . ASP A 1 291 ? 9.609 17.138 -7.898 1.00 89.06 291 ASP A CA 1
ATOM 2239 C C . ASP A 1 291 ? 9.929 15.663 -7.617 1.00 89.06 291 ASP A C 1
ATOM 2241 O O . ASP A 1 291 ? 11.002 15.176 -7.991 1.00 89.06 291 ASP A O 1
ATOM 2245 N N . TRP A 1 292 ? 8.970 14.964 -7.013 1.00 89.06 292 TRP A N 1
ATOM 2246 C CA . TRP A 1 292 ? 9.008 13.544 -6.697 1.00 89.06 292 TRP A CA 1
ATOM 2247 C C . TRP A 1 292 ? 8.501 12.619 -7.812 1.00 89.06 292 TRP A C 1
ATOM 2249 O O . TRP A 1 292 ? 8.558 11.400 -7.665 1.00 89.06 292 TRP A O 1
ATOM 2259 N N . LYS A 1 293 ? 7.984 13.146 -8.934 1.00 88.81 293 LYS A N 1
ATOM 2260 C CA . LYS A 1 293 ? 7.349 12.332 -9.993 1.00 88.81 293 LYS A CA 1
ATOM 2261 C C . LYS A 1 293 ? 8.273 11.243 -10.559 1.00 88.81 293 LYS A C 1
ATOM 2263 O O . LYS A 1 293 ? 7.774 10.213 -11.003 1.00 88.81 293 LYS A O 1
ATOM 2268 N N . PHE A 1 294 ? 9.589 11.479 -10.558 1.00 91.88 294 PHE A N 1
ATOM 2269 C CA . PHE A 1 294 ? 10.623 10.535 -11.012 1.00 91.88 294 PHE A CA 1
ATOM 2270 C C . PHE A 1 294 ? 11.440 9.936 -9.855 1.00 91.88 294 PHE A C 1
ATOM 2272 O O . PHE A 1 294 ? 12.518 9.394 -10.086 1.00 91.88 294 PHE A O 1
ATOM 2279 N N . ASP A 1 295 ? 10.969 10.033 -8.609 1.00 92.69 295 ASP 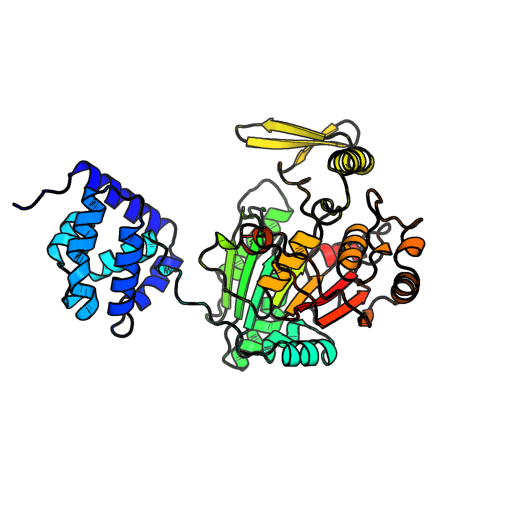A N 1
ATOM 2280 C CA . ASP A 1 295 ? 11.611 9.320 -7.505 1.00 92.69 295 ASP A CA 1
ATOM 2281 C C . ASP A 1 295 ? 11.466 7.813 -7.716 1.00 92.69 295 ASP A C 1
ATOM 2283 O O . ASP A 1 295 ? 10.380 7.331 -8.045 1.00 92.69 295 ASP A O 1
ATOM 2287 N N . VAL A 1 296 ? 12.563 7.085 -7.507 1.00 95.00 296 VAL A N 1
ATOM 2288 C CA . VAL A 1 296 ? 12.661 5.633 -7.675 1.00 95.00 296 VAL A CA 1
ATOM 2289 C C . VAL A 1 296 ? 12.958 5.002 -6.321 1.00 95.00 296 VAL A C 1
ATOM 2291 O O . VAL A 1 296 ? 13.979 5.311 -5.708 1.00 95.00 296 VAL A O 1
ATOM 2294 N N . TYR A 1 297 ? 12.070 4.114 -5.871 1.00 95.31 297 TYR A N 1
ATOM 2295 C CA . TYR A 1 297 ? 12.260 3.311 -4.654 1.00 95.31 297 TYR A CA 1
ATOM 2296 C C . TYR A 1 297 ? 12.474 1.836 -4.974 1.00 95.31 297 TYR A C 1
ATOM 2298 O O . TYR A 1 297 ? 13.231 1.169 -4.276 1.00 95.31 297 TYR A O 1
ATOM 2306 N N . GLY A 1 298 ? 11.825 1.344 -6.030 1.00 96.69 298 GLY A N 1
ATOM 2307 C CA . GLY A 1 298 ? 11.899 -0.045 -6.459 1.00 96.69 298 GLY A CA 1
ATOM 2308 C C . GLY A 1 298 ? 10.877 -0.980 -5.802 1.00 96.69 298 GLY A C 1
ATOM 2309 O O . GLY A 1 298 ? 10.261 -0.645 -4.782 1.00 96.69 298 GLY A O 1
ATOM 2310 N N . PRO A 1 299 ? 10.667 -2.161 -6.407 1.00 96.75 299 PRO A N 1
ATOM 2311 C CA . PRO A 1 299 ? 9.710 -3.164 -5.950 1.00 96.75 299 PRO A CA 1
ATOM 2312 C C . PRO A 1 299 ? 10.005 -3.684 -4.537 1.00 96.75 299 PRO A C 1
ATOM 2314 O O . PRO A 1 299 ? 9.055 -3.970 -3.808 1.00 96.75 299 PRO A O 1
ATOM 2317 N N . LEU A 1 300 ? 11.274 -3.787 -4.107 1.00 96.75 300 LEU A N 1
ATOM 2318 C CA . LEU A 1 300 ? 11.594 -4.277 -2.760 1.00 96.75 300 LEU A CA 1
ATOM 2319 C C . LEU A 1 300 ? 11.001 -3.386 -1.673 1.00 96.75 300 LEU A C 1
ATOM 2321 O O . LEU A 1 300 ? 10.448 -3.898 -0.701 1.00 96.75 300 LEU A O 1
ATOM 2325 N N . ALA A 1 301 ? 11.076 -2.065 -1.849 1.00 97.06 301 ALA A N 1
ATOM 2326 C CA . ALA A 1 301 ? 10.507 -1.118 -0.900 1.00 97.06 301 ALA A CA 1
ATOM 2327 C C . ALA A 1 301 ? 8.984 -1.285 -0.800 1.00 97.06 301 ALA A C 1
ATOM 2329 O O . ALA A 1 301 ? 8.444 -1.340 0.305 1.00 97.06 301 ALA A O 1
ATOM 2330 N N . LEU A 1 302 ? 8.293 -1.427 -1.936 1.00 97.81 302 LEU A N 1
ATOM 2331 C CA . LEU A 1 302 ? 6.843 -1.624 -1.973 1.00 97.81 302 LEU A CA 1
ATOM 2332 C C . LEU A 1 302 ? 6.416 -2.943 -1.307 1.00 97.81 302 LEU A C 1
ATOM 2334 O O . LEU A 1 302 ? 5.500 -2.948 -0.485 1.00 97.81 302 LEU A O 1
ATOM 2338 N N . LEU A 1 303 ? 7.094 -4.051 -1.615 1.00 97.94 303 LEU A N 1
ATOM 2339 C CA . LEU A 1 303 ? 6.815 -5.354 -1.000 1.00 97.94 303 LEU A CA 1
ATOM 2340 C C . LEU A 1 303 ? 7.102 -5.345 0.511 1.00 97.94 303 LEU A C 1
ATOM 2342 O O . LEU A 1 303 ? 6.337 -5.912 1.300 1.00 97.94 303 LEU A O 1
ATOM 2346 N N . ASP A 1 304 ? 8.171 -4.663 0.934 1.00 96.69 304 ASP A N 1
ATOM 2347 C CA . ASP A 1 304 ? 8.513 -4.515 2.348 1.00 96.69 304 ASP A CA 1
ATOM 2348 C C . ASP A 1 304 ? 7.435 -3.707 3.088 1.00 96.69 304 ASP A C 1
ATOM 2350 O O . ASP A 1 304 ? 6.942 -4.133 4.134 1.00 96.69 304 ASP A O 1
ATOM 2354 N N . LEU A 1 305 ? 6.987 -2.591 2.505 1.00 96.00 305 LEU A N 1
ATOM 2355 C CA . LEU A 1 305 ? 5.889 -1.780 3.034 1.00 96.00 305 LEU A CA 1
ATOM 2356 C C . LEU A 1 305 ? 4.604 -2.602 3.194 1.00 96.00 305 LEU A C 1
ATOM 2358 O O . LEU A 1 305 ? 4.053 -2.680 4.294 1.00 96.00 305 LEU A O 1
ATOM 2362 N N . LEU A 1 306 ? 4.151 -3.255 2.121 1.00 97.06 306 LEU A N 1
ATOM 2363 C CA . LEU A 1 306 ? 2.901 -4.014 2.125 1.00 97.06 306 LEU A CA 1
ATOM 2364 C C . LEU A 1 306 ? 2.932 -5.160 3.137 1.00 97.06 306 LEU A C 1
ATOM 2366 O O . LEU A 1 306 ? 2.009 -5.292 3.940 1.00 97.06 306 LEU A O 1
ATOM 2370 N N . SER A 1 307 ? 4.018 -5.935 3.173 1.00 95.50 307 SER A N 1
ATOM 2371 C CA . SER A 1 307 ? 4.130 -7.088 4.075 1.00 95.50 307 SER A CA 1
ATOM 2372 C C . SER A 1 307 ? 4.126 -6.718 5.563 1.00 95.50 307 SER A C 1
ATOM 2374 O O . SER A 1 307 ? 3.739 -7.537 6.397 1.00 95.50 307 SER A O 1
ATOM 2376 N N . ARG A 1 308 ? 4.532 -5.492 5.916 1.00 91.94 308 ARG A N 1
ATOM 2377 C CA . ARG A 1 308 ? 4.431 -4.955 7.286 1.00 91.94 308 ARG A CA 1
ATOM 2378 C C . ARG A 1 308 ? 3.030 -4.463 7.598 1.00 91.94 308 ARG A C 1
ATOM 2380 O O . ARG A 1 308 ? 2.570 -4.574 8.730 1.00 91.94 308 ARG A O 1
ATOM 2387 N N . SER A 1 309 ? 2.384 -3.866 6.605 1.00 93.62 309 SER A N 1
ATOM 2388 C CA . SER A 1 309 ? 1.121 -3.171 6.790 1.00 93.62 309 SER A CA 1
ATOM 2389 C C . SER A 1 309 ? -0.091 -4.086 6.694 1.00 93.62 309 SER A C 1
ATOM 2391 O O . SER A 1 309 ? -1.073 -3.799 7.362 1.00 93.62 309 SER A O 1
ATOM 2393 N N . GLY A 1 310 ? -0.052 -5.176 5.927 1.00 95.56 310 GLY A N 1
ATOM 2394 C CA . GLY A 1 310 ? -1.202 -6.054 5.693 1.00 95.56 310 GLY A CA 1
ATOM 2395 C C . GLY A 1 310 ? -1.042 -7.466 6.257 1.00 95.56 310 GLY A C 1
ATOM 2396 O O . GLY A 1 310 ? 0.067 -7.992 6.388 1.00 95.56 310 GLY A O 1
ATOM 2397 N N . LYS A 1 311 ? -2.167 -8.101 6.590 1.00 97.12 311 LYS A N 1
ATOM 2398 C CA . LYS A 1 311 ? -2.289 -9.565 6.690 1.00 97.12 311 LYS A CA 1
ATOM 2399 C C . LYS A 1 311 ? -2.421 -10.176 5.293 1.00 97.12 311 LYS A C 1
ATOM 2401 O O . LYS A 1 311 ? -1.701 -11.110 4.969 1.00 97.12 311 LYS A O 1
ATOM 2406 N N . LEU A 1 312 ? -3.256 -9.567 4.452 1.00 98.31 312 LEU A N 1
ATOM 2407 C CA . LEU A 1 312 ? -3.334 -9.781 3.009 1.00 98.31 312 LEU A CA 1
ATOM 2408 C C . LEU A 1 312 ? -2.804 -8.541 2.282 1.00 98.31 312 LEU A C 1
ATOM 2410 O O . LEU A 1 312 ? -3.078 -7.415 2.698 1.00 98.31 312 LEU A O 1
ATOM 2414 N N . CYS A 1 313 ? -2.045 -8.731 1.209 1.00 98.50 313 CYS A N 1
ATOM 2415 C CA . CYS A 1 313 ? -1.516 -7.646 0.389 1.00 98.50 313 CYS A CA 1
ATOM 2416 C C . CYS A 1 313 ? -2.059 -7.757 -1.035 1.00 98.50 313 CYS A C 1
ATOM 2418 O O . CYS A 1 313 ? -2.061 -8.846 -1.607 1.00 98.50 313 CYS A O 1
ATOM 2420 N N . ILE A 1 314 ? -2.494 -6.640 -1.611 1.00 98.44 314 ILE A N 1
ATOM 2421 C CA . ILE A 1 314 ? -3.056 -6.596 -2.962 1.00 98.44 314 ILE A CA 1
ATOM 2422 C C . ILE A 1 314 ? -2.316 -5.551 -3.794 1.00 98.44 314 ILE A C 1
ATOM 2424 O O . ILE A 1 314 ? -2.088 -4.424 -3.359 1.00 98.44 314 ILE A O 1
ATOM 2428 N N . LEU A 1 315 ? -1.964 -5.931 -5.016 1.00 98.25 315 LEU A N 1
ATOM 2429 C CA . LEU A 1 315 ? -1.436 -5.035 -6.035 1.00 98.25 315 LEU A CA 1
ATOM 2430 C C . LEU A 1 315 ? -2.354 -5.128 -7.246 1.00 98.25 315 LEU A C 1
ATOM 2432 O O . LEU A 1 315 ? -2.400 -6.167 -7.897 1.00 98.25 315 LEU A O 1
ATOM 2436 N N . GLY A 1 316 ? -3.115 -4.075 -7.531 1.00 95.88 316 GLY A N 1
ATOM 2437 C CA . GLY A 1 316 ? -4.084 -4.084 -8.630 1.00 95.88 316 GLY A CA 1
ATOM 2438 C C . GLY A 1 316 ? -3.670 -3.183 -9.785 1.00 95.88 316 GLY A C 1
ATOM 2439 O O . GLY A 1 316 ? -3.084 -2.132 -9.551 1.00 95.88 316 GLY A O 1
ATOM 2440 N N . ALA A 1 317 ? -4.029 -3.552 -11.018 1.00 94.25 317 ALA A N 1
ATOM 2441 C CA . ALA A 1 317 ? -3.724 -2.781 -12.229 1.00 94.25 317 ALA A CA 1
ATOM 2442 C C . ALA A 1 317 ? -2.226 -2.428 -12.356 1.00 94.25 317 ALA A C 1
ATOM 2444 O O . ALA A 1 317 ? -1.858 -1.285 -12.615 1.00 94.25 317 ALA A O 1
ATOM 2445 N N . VAL A 1 318 ? -1.369 -3.421 -12.123 1.00 95.75 318 VAL A N 1
ATOM 2446 C CA . VAL A 1 318 ? 0.088 -3.310 -12.229 1.00 95.75 318 VAL A CA 1
ATOM 2447 C C . VAL A 1 318 ? 0.479 -3.365 -13.703 1.00 95.75 318 VAL A C 1
ATOM 2449 O O . VAL A 1 318 ? 0.150 -4.337 -14.387 1.00 95.75 318 VAL A O 1
ATOM 2452 N N . ASP A 1 319 ? 1.163 -2.338 -14.206 1.00 92.44 319 ASP A N 1
ATOM 2453 C CA . ASP A 1 319 ? 1.666 -2.351 -15.580 1.00 92.44 319 ASP A CA 1
ATOM 2454 C C . ASP A 1 319 ? 2.770 -3.401 -15.776 1.00 92.44 319 ASP A C 1
ATOM 2456 O O . ASP A 1 319 ? 3.309 -3.966 -14.825 1.00 92.44 319 ASP A O 1
ATOM 2460 N N . THR A 1 320 ? 3.092 -3.692 -17.034 1.00 91.75 320 THR A N 1
ATOM 2461 C CA . THR A 1 320 ? 4.003 -4.789 -17.382 1.00 91.75 320 THR A CA 1
ATOM 2462 C C . THR A 1 320 ? 5.430 -4.562 -16.875 1.00 91.75 320 THR A C 1
ATOM 2464 O O . THR A 1 320 ? 6.066 -5.519 -16.440 1.00 91.75 320 THR A O 1
ATOM 2467 N N . GLU A 1 321 ? 5.935 -3.328 -16.896 1.00 91.19 321 GLU A N 1
ATOM 2468 C CA . GLU A 1 321 ? 7.306 -3.025 -16.466 1.00 91.19 321 GLU A CA 1
ATOM 2469 C C . GLU A 1 321 ? 7.438 -3.226 -14.951 1.00 91.19 321 GLU A C 1
ATOM 2471 O O . GLU A 1 321 ? 8.301 -3.973 -14.484 1.00 91.19 321 GLU A O 1
ATOM 2476 N N . VAL A 1 322 ? 6.500 -2.663 -14.183 1.00 95.94 322 VAL A N 1
ATOM 2477 C CA . VAL A 1 322 ? 6.451 -2.824 -12.723 1.00 95.94 322 VAL A CA 1
ATOM 2478 C C . VAL A 1 322 ? 6.175 -4.276 -12.327 1.00 95.94 322 VAL A C 1
ATOM 2480 O O . VAL A 1 322 ? 6.748 -4.777 -11.358 1.00 95.94 322 VAL A O 1
ATOM 2483 N N . PHE A 1 323 ? 5.329 -4.983 -13.080 1.00 97.19 323 PHE A N 1
ATOM 2484 C CA . PHE A 1 323 ? 4.995 -6.379 -12.812 1.00 97.19 323 PHE A CA 1
ATOM 2485 C C . PHE A 1 323 ? 6.222 -7.289 -12.850 1.00 97.19 323 PHE A C 1
ATOM 2487 O O . PHE A 1 323 ? 6.440 -8.049 -11.905 1.00 97.19 323 PHE A O 1
ATOM 2494 N N . TRP A 1 324 ? 7.038 -7.208 -13.907 1.00 96.56 324 TRP A N 1
ATOM 2495 C CA . TRP A 1 324 ? 8.229 -8.052 -14.020 1.00 96.56 324 TRP A CA 1
ATOM 2496 C C . TRP A 1 324 ? 9.260 -7.724 -12.943 1.00 96.56 324 TRP A C 1
ATOM 2498 O O . TRP A 1 324 ? 9.858 -8.635 -12.371 1.00 96.56 324 TRP A O 1
ATOM 2508 N N . GLU A 1 325 ? 9.414 -6.451 -12.579 1.00 97.31 325 GLU A N 1
ATOM 2509 C CA . GLU A 1 325 ? 10.242 -6.080 -11.433 1.00 97.31 325 GLU A CA 1
ATOM 2510 C C . GLU A 1 325 ? 9.742 -6.680 -10.119 1.00 97.31 325 GLU A C 1
ATOM 2512 O O . GLU A 1 325 ? 10.532 -7.275 -9.386 1.00 97.31 325 GLU A O 1
ATOM 2517 N N . ILE A 1 326 ? 8.446 -6.585 -9.817 1.00 98.00 326 ILE A N 1
ATOM 2518 C CA . ILE A 1 326 ? 7.870 -7.199 -8.613 1.00 98.00 326 ILE A CA 1
ATOM 2519 C C . ILE A 1 326 ? 8.094 -8.710 -8.632 1.00 98.00 326 ILE A C 1
ATOM 2521 O O . ILE A 1 326 ? 8.582 -9.274 -7.651 1.00 98.00 326 ILE A O 1
ATOM 2525 N N . LEU A 1 327 ? 7.789 -9.364 -9.753 1.00 97.69 327 LEU A N 1
ATOM 2526 C CA . LEU A 1 327 ? 7.927 -10.808 -9.886 1.00 97.69 327 LEU A CA 1
ATOM 2527 C C . LEU A 1 327 ? 9.384 -11.250 -9.703 1.00 97.69 327 LEU A C 1
ATOM 2529 O O . LEU A 1 327 ? 9.632 -12.252 -9.034 1.00 97.69 327 LEU A O 1
ATOM 2533 N N . SER A 1 328 ? 10.351 -10.469 -10.197 1.00 97.06 328 SER A N 1
ATOM 2534 C CA . SER A 1 328 ? 11.777 -10.739 -9.981 1.00 97.06 328 SER A CA 1
ATOM 2535 C C . SER A 1 328 ? 12.136 -10.833 -8.498 1.00 97.06 328 SER A C 1
ATOM 2537 O O . SER A 1 328 ? 13.008 -11.612 -8.127 1.00 97.06 328 SER A O 1
ATOM 2539 N N . GLN A 1 329 ? 11.458 -10.081 -7.626 1.00 96.88 329 GLN A N 1
ATOM 2540 C CA . GLN A 1 329 ? 11.711 -10.104 -6.184 1.00 96.88 329 GLN A CA 1
ATOM 2541 C C . GLN A 1 329 ? 10.978 -11.234 -5.456 1.00 96.88 329 GLN A C 1
ATOM 2543 O O . GLN A 1 329 ? 11.401 -11.611 -4.363 1.00 96.88 329 GLN A O 1
ATOM 2548 N N . LEU A 1 330 ? 9.918 -11.782 -6.056 1.00 97.50 330 LEU A N 1
ATOM 2549 C CA . LEU A 1 330 ? 9.091 -12.846 -5.485 1.00 97.50 330 LEU A CA 1
ATOM 2550 C C . LEU A 1 330 ? 9.566 -14.253 -5.860 1.00 97.50 330 LEU A C 1
ATOM 2552 O O . LEU A 1 330 ? 9.284 -15.191 -5.120 1.00 97.50 330 LEU A O 1
ATOM 2556 N N . LEU A 1 331 ? 10.280 -14.417 -6.975 1.00 96.06 331 LEU A N 1
ATOM 2557 C CA . LEU A 1 331 ? 10.805 -15.715 -7.404 1.00 96.06 331 LEU A CA 1
ATOM 2558 C C . LEU A 1 331 ? 12.075 -16.108 -6.630 1.00 96.06 331 LEU A C 1
ATOM 2560 O O . LEU A 1 331 ? 12.899 -15.239 -6.330 1.00 96.06 331 LEU A O 1
ATOM 2564 N N . PRO A 1 332 ? 12.275 -17.390 -6.284 1.00 93.25 332 PRO A N 1
ATOM 2565 C CA . PRO A 1 332 ? 13.462 -17.818 -5.548 1.00 93.25 332 PRO A CA 1
ATOM 2566 C C . PRO A 1 332 ? 14.754 -17.646 -6.364 1.00 93.25 332 PRO A C 1
ATOM 2568 O O . PRO A 1 332 ? 15.780 -17.235 -5.816 1.00 93.25 332 PRO A O 1
ATOM 2571 N N . GLU A 1 333 ? 14.711 -17.876 -7.676 1.00 92.44 333 GLU A N 1
ATOM 2572 C CA . GLU A 1 333 ? 15.891 -17.935 -8.534 1.00 92.44 333 GLU A CA 1
ATOM 2573 C C . GLU A 1 333 ? 16.621 -16.590 -8.626 1.00 92.44 333 GLU A C 1
ATOM 2575 O O . GLU A 1 333 ? 16.057 -15.561 -8.998 1.00 92.44 333 GLU A O 1
ATOM 2580 N N . GLU A 1 334 ? 17.925 -16.588 -8.347 1.00 91.81 334 GLU A N 1
ATOM 2581 C CA . GLU A 1 334 ? 18.758 -15.386 -8.479 1.00 91.81 334 GLU A CA 1
ATOM 2582 C C . GLU A 1 334 ? 18.904 -14.937 -9.940 1.00 91.81 334 GLU A C 1
ATOM 2584 O O . GLU A 1 334 ? 19.026 -13.744 -10.217 1.00 91.81 334 GLU A O 1
ATOM 2589 N N . SER A 1 335 ? 18.795 -15.871 -10.892 1.00 92.31 335 SER A N 1
ATOM 2590 C CA . SER A 1 335 ? 18.778 -15.563 -12.325 1.00 92.31 335 SER A CA 1
ATOM 2591 C C . SER A 1 335 ? 17.605 -14.678 -12.734 1.00 92.31 335 SER A C 1
ATOM 2593 O O . SER A 1 335 ? 17.707 -14.002 -13.753 1.00 92.31 335 SER A O 1
ATOM 2595 N N . ALA A 1 336 ? 16.524 -14.648 -11.948 1.00 94.31 336 ALA A N 1
ATOM 2596 C CA . ALA A 1 336 ? 15.405 -13.746 -12.172 1.00 94.31 336 ALA A CA 1
ATOM 2597 C C . ALA A 1 336 ? 15.725 -12.300 -11.767 1.00 94.31 336 ALA A C 1
ATOM 2599 O O . ALA A 1 336 ? 14.891 -11.445 -12.007 1.00 94.31 336 ALA A O 1
ATOM 2600 N N . ARG A 1 337 ? 16.891 -12.007 -11.160 1.00 95.56 337 ARG A N 1
ATOM 2601 C CA . ARG A 1 337 ? 17.323 -10.664 -10.715 1.00 95.56 337 ARG A CA 1
ATOM 2602 C C . ARG A 1 337 ? 18.714 -10.278 -11.254 1.00 95.56 337 ARG A C 1
ATOM 2604 O O . ARG A 1 337 ? 19.609 -9.954 -10.468 1.00 95.56 337 ARG A O 1
ATOM 2611 N N . PRO A 1 338 ? 18.941 -10.287 -12.580 1.00 96.75 338 PRO A N 1
ATOM 2612 C CA . PRO A 1 338 ? 20.201 -9.831 -13.162 1.00 96.75 338 PRO A CA 1
ATOM 2613 C C . PRO A 1 338 ? 20.526 -8.377 -12.781 1.00 96.75 338 PRO A C 1
ATOM 2615 O O . PRO A 1 338 ? 19.645 -7.512 -12.715 1.00 96.75 338 PRO A O 1
ATOM 2618 N N . ARG A 1 339 ? 21.819 -8.093 -12.587 1.00 96.75 339 ARG A N 1
ATOM 2619 C CA . ARG A 1 339 ? 22.322 -6.722 -12.406 1.00 96.75 339 ARG A CA 1
ATOM 2620 C C . ARG A 1 339 ? 22.288 -5.944 -13.718 1.00 96.75 339 ARG A C 1
ATOM 2622 O O . ARG A 1 339 ? 22.578 -6.514 -14.765 1.00 96.75 339 ARG A O 1
ATOM 2629 N N . GLU A 1 340 ? 21.985 -4.650 -13.641 1.00 96.50 340 GLU A N 1
ATOM 2630 C CA . GLU A 1 340 ? 22.028 -3.685 -14.756 1.00 96.50 340 GLU A CA 1
ATOM 2631 C C . GLU A 1 340 ? 21.164 -4.047 -15.983 1.00 96.50 340 GLU A C 1
ATOM 2633 O O . GLU A 1 340 ? 21.411 -3.568 -17.089 1.00 96.50 340 GLU A O 1
ATOM 2638 N N . VAL A 1 341 ? 20.140 -4.889 -15.813 1.00 95.94 341 VAL A N 1
ATOM 2639 C CA . VAL A 1 341 ? 19.237 -5.302 -16.899 1.00 95.94 341 VAL A CA 1
ATOM 2640 C C . VAL A 1 341 ? 17.837 -4.758 -16.659 1.00 95.94 341 VAL A C 1
ATOM 2642 O O . VAL A 1 341 ? 17.199 -5.107 -15.675 1.00 95.94 341 VAL A O 1
ATOM 2645 N N . PHE A 1 342 ? 17.317 -3.949 -17.571 1.00 95.38 342 PHE A N 1
ATOM 2646 C CA . PHE A 1 342 ? 15.901 -3.575 -17.567 1.00 95.38 342 PHE A CA 1
ATOM 2647 C C . PHE A 1 342 ? 15.093 -4.680 -18.245 1.00 95.38 342 PHE A C 1
ATOM 2649 O O . PHE A 1 342 ? 15.501 -5.150 -19.312 1.00 95.38 342 PHE A O 1
ATOM 2656 N N . TYR A 1 343 ? 13.981 -5.112 -17.647 1.00 94.69 343 TYR A N 1
ATOM 2657 C CA . TYR A 1 343 ? 13.112 -6.080 -18.314 1.00 94.69 343 TYR A CA 1
ATOM 2658 C C . TYR A 1 343 ? 12.378 -5.421 -19.474 1.00 94.69 343 TYR A C 1
ATOM 2660 O O . TYR A 1 343 ? 11.869 -4.307 -19.366 1.00 94.69 343 TYR A O 1
ATOM 2668 N N . ALA A 1 344 ? 12.341 -6.129 -20.591 1.00 90.88 344 ALA A N 1
ATOM 2669 C CA . ALA A 1 344 ? 11.629 -5.746 -21.794 1.00 90.88 344 ALA A CA 1
ATOM 2670 C C . ALA A 1 344 ? 11.114 -7.010 -22.489 1.00 90.88 344 ALA A C 1
ATOM 2672 O O . ALA A 1 344 ? 11.536 -8.125 -22.158 1.00 90.88 344 ALA A O 1
ATOM 2673 N N . GLU A 1 345 ? 10.208 -6.848 -23.450 1.00 88.94 345 GLU A N 1
ATOM 2674 C CA . GLU A 1 345 ? 9.593 -7.965 -24.175 1.00 88.94 345 GLU A CA 1
ATOM 2675 C C . GLU A 1 345 ? 10.647 -8.904 -24.785 1.00 88.94 345 GLU A C 1
ATOM 2677 O O . GLU A 1 345 ? 10.516 -10.126 -24.726 1.00 88.94 345 GLU A O 1
ATOM 2682 N N . GLU A 1 346 ? 11.762 -8.351 -25.265 1.00 91.75 346 GLU A N 1
ATOM 2683 C CA . GLU A 1 346 ? 12.811 -9.098 -25.956 1.00 91.75 346 GLU A CA 1
ATOM 2684 C C . GLU A 1 346 ? 13.671 -9.954 -25.017 1.00 91.75 346 GLU A C 1
ATOM 2686 O O . GLU A 1 346 ? 14.345 -10.883 -25.469 1.00 91.75 346 GLU A O 1
ATOM 2691 N N . ASN A 1 347 ? 13.699 -9.644 -23.714 1.00 95.00 347 ASN A N 1
ATOM 2692 C CA . ASN A 1 347 ? 14.600 -10.298 -22.763 1.00 95.00 347 ASN A CA 1
ATOM 2693 C C . ASN A 1 347 ? 13.893 -10.997 -21.598 1.00 95.00 347 ASN A C 1
ATOM 2695 O O . ASN A 1 347 ? 14.497 -11.869 -20.974 1.00 95.00 347 ASN A O 1
ATOM 2699 N N . VAL A 1 348 ? 12.630 -10.680 -21.316 1.00 94.06 348 VAL A N 1
ATOM 2700 C CA . VAL A 1 348 ? 11.924 -11.184 -20.134 1.00 94.06 348 VAL A CA 1
ATOM 2701 C C . VAL A 1 348 ? 11.848 -12.714 -20.126 1.00 94.06 348 VAL A C 1
ATOM 2703 O O . VAL A 1 348 ? 12.162 -13.353 -19.121 1.00 94.06 348 VAL A O 1
ATOM 2706 N N . ARG A 1 349 ? 11.588 -13.338 -21.279 1.00 95.00 349 ARG A N 1
ATOM 2707 C CA . ARG A 1 349 ? 11.543 -14.802 -21.404 1.00 95.00 349 ARG A CA 1
ATOM 2708 C C . ARG A 1 349 ? 12.845 -15.475 -20.959 1.00 95.00 349 ARG A C 1
ATOM 2710 O O . ARG A 1 349 ? 12.807 -16.542 -20.354 1.00 95.00 349 ARG A O 1
ATOM 2717 N N . LYS A 1 350 ? 13.996 -14.845 -21.216 1.00 95.94 350 LYS A N 1
ATOM 2718 C CA . LYS A 1 350 ? 15.318 -15.373 -20.843 1.00 95.94 350 LYS A CA 1
ATOM 2719 C C . LYS A 1 350 ? 15.491 -15.484 -19.326 1.00 95.94 350 LYS A C 1
ATOM 2721 O O . LYS A 1 350 ? 16.151 -16.413 -18.872 1.00 95.94 350 LYS A O 1
ATOM 2726 N N . TYR A 1 351 ? 14.943 -14.540 -18.562 1.00 95.75 351 TYR A N 1
ATOM 2727 C CA . TYR A 1 351 ? 15.156 -14.456 -17.112 1.00 95.75 351 TYR A CA 1
ATOM 2728 C C . TYR A 1 351 ? 14.068 -15.162 -16.299 1.00 95.75 351 TYR A C 1
ATOM 2730 O O . TYR A 1 351 ? 14.359 -15.683 -15.227 1.00 95.75 351 TYR A O 1
ATOM 2738 N N . PHE A 1 352 ? 12.841 -15.219 -16.823 1.00 94.94 352 PHE A N 1
ATOM 2739 C CA . PHE A 1 352 ? 11.683 -15.792 -16.129 1.00 94.94 352 PHE A CA 1
ATOM 2740 C C . PHE A 1 352 ? 11.293 -17.195 -16.628 1.00 94.94 352 PHE A C 1
ATOM 2742 O O . PHE A 1 352 ? 10.525 -17.889 -15.963 1.00 94.94 352 PHE A O 1
ATOM 2749 N N . GLY A 1 353 ? 11.814 -17.637 -17.779 1.00 92.25 353 GLY A N 1
ATOM 2750 C CA . GLY A 1 353 ? 11.690 -19.011 -18.273 1.00 92.25 353 GLY A CA 1
ATOM 2751 C C . GLY A 1 353 ? 10.256 -19.551 -18.265 1.00 92.25 353 GLY A C 1
ATOM 2752 O O . GLY A 1 353 ? 9.345 -18.955 -18.836 1.00 92.25 353 GLY A O 1
ATOM 2753 N N . VAL A 1 354 ? 10.052 -20.684 -17.587 1.00 92.38 354 VAL A N 1
ATOM 2754 C CA . VAL A 1 354 ? 8.753 -21.379 -17.507 1.00 92.38 354 VAL A CA 1
ATOM 2755 C C . VAL A 1 354 ? 7.668 -20.519 -16.852 1.00 92.38 354 VAL A C 1
ATOM 2757 O O . VAL A 1 354 ? 6.497 -20.624 -17.224 1.00 92.38 354 VAL A O 1
ATOM 2760 N N . ILE A 1 355 ? 8.029 -19.651 -15.901 1.00 94.25 355 ILE A N 1
ATOM 2761 C CA . ILE A 1 355 ? 7.063 -18.745 -15.270 1.00 94.25 355 ILE A CA 1
ATOM 2762 C C . ILE A 1 355 ? 6.531 -17.748 -16.298 1.00 94.25 355 ILE A C 1
ATOM 2764 O O . ILE A 1 355 ? 5.321 -17.557 -16.369 1.00 94.25 355 ILE A O 1
ATOM 2768 N N . TYR A 1 356 ? 7.397 -17.183 -17.145 1.00 94.88 356 TYR A N 1
ATOM 2769 C CA . TYR A 1 356 ? 6.955 -16.319 -18.243 1.00 94.88 356 TYR A CA 1
ATOM 2770 C C . TYR A 1 356 ? 5.980 -17.051 -19.171 1.00 94.88 356 TYR A C 1
ATOM 2772 O O . TYR A 1 356 ? 4.886 -16.551 -19.405 1.00 94.88 356 TYR A O 1
ATOM 2780 N N . GLU A 1 357 ? 6.317 -18.266 -19.615 1.00 93.75 357 GLU A N 1
ATOM 2781 C CA . GLU A 1 357 ? 5.454 -19.049 -20.517 1.00 93.75 357 GLU A CA 1
ATOM 2782 C C . GLU A 1 357 ? 4.107 -19.421 -19.881 1.00 93.75 357 GLU A C 1
ATOM 2784 O O . GLU A 1 357 ? 3.091 -19.521 -20.566 1.00 93.75 357 GLU A O 1
ATOM 2789 N N . THR A 1 358 ? 4.088 -19.634 -18.564 1.00 94.62 358 THR A N 1
ATOM 2790 C CA . THR A 1 358 ? 2.855 -19.911 -17.817 1.00 94.62 358 THR A CA 1
ATOM 2791 C C . THR A 1 358 ? 1.973 -18.668 -17.750 1.00 94.62 358 THR A C 1
ATOM 2793 O O . THR A 1 358 ? 0.777 -18.749 -18.011 1.00 94.62 358 THR A O 1
ATOM 2796 N N . LEU A 1 359 ? 2.563 -17.518 -17.422 1.00 95.56 359 LEU A N 1
ATOM 2797 C CA . LEU A 1 359 ? 1.846 -16.255 -17.271 1.00 95.56 359 LEU A CA 1
ATOM 2798 C C . LEU A 1 359 ? 1.359 -15.692 -18.611 1.00 95.56 359 LEU A C 1
ATOM 2800 O O . LEU A 1 359 ? 0.258 -15.156 -18.674 1.00 95.56 359 LEU A O 1
ATOM 2804 N N . GLU A 1 360 ? 2.140 -15.843 -19.681 1.00 92.69 360 GLU A N 1
ATOM 2805 C CA . GLU A 1 360 ? 1.780 -15.408 -21.037 1.00 92.69 360 GLU A CA 1
ATOM 2806 C C . GLU A 1 360 ? 0.523 -16.122 -21.560 1.00 92.69 360 GLU A C 1
ATOM 2808 O O . GLU A 1 360 ? -0.270 -15.534 -22.292 1.00 92.69 360 GLU A O 1
ATOM 2813 N N . ARG A 1 361 ? 0.305 -17.378 -21.147 1.00 94.56 361 ARG A N 1
ATOM 2814 C CA . ARG A 1 361 ? -0.861 -18.181 -21.546 1.00 94.56 361 ARG A CA 1
ATOM 2815 C C . ARG A 1 361 ? -2.148 -17.825 -20.807 1.00 94.56 361 ARG A C 1
ATOM 2817 O O . ARG A 1 361 ? -3.199 -18.310 -21.217 1.00 94.56 361 ARG A O 1
ATOM 2824 N N . LEU A 1 362 ? -2.083 -17.023 -19.743 1.00 95.75 362 LEU A N 1
ATOM 2825 C CA . LEU A 1 362 ? -3.273 -16.640 -18.987 1.00 95.75 362 LEU A CA 1
ATOM 2826 C C . LEU A 1 362 ? -4.151 -15.697 -19.810 1.00 95.75 362 LEU A C 1
ATOM 2828 O O . LEU A 1 362 ? -3.737 -14.593 -20.180 1.00 95.75 362 LEU A O 1
ATOM 2832 N N . ALA A 1 363 ? -5.398 -16.098 -20.031 1.00 94.75 363 ALA A N 1
ATOM 2833 C CA . ALA A 1 363 ? -6.420 -15.202 -20.543 1.00 94.75 363 ALA A CA 1
ATOM 2834 C C . ALA A 1 363 ? -6.803 -14.152 -19.485 1.00 94.75 363 ALA A C 1
ATOM 2836 O O . ALA A 1 363 ? -6.629 -14.339 -18.279 1.00 94.75 363 ALA A O 1
ATOM 2837 N N . VAL A 1 364 ? -7.357 -13.020 -19.929 1.00 92.38 364 VAL A N 1
ATOM 2838 C CA . VAL A 1 364 ? -7.880 -11.995 -19.013 1.00 92.38 364 VAL A CA 1
ATOM 2839 C C . VAL A 1 364 ? -8.938 -12.612 -18.095 1.00 92.38 364 VAL A C 1
ATOM 2841 O O . VAL A 1 364 ? -9.873 -13.261 -18.555 1.00 92.38 364 VAL A O 1
ATOM 2844 N N . GLY A 1 365 ? -8.787 -12.399 -16.789 1.00 92.12 365 GLY A N 1
ATOM 2845 C CA . GLY A 1 365 ? -9.636 -12.990 -15.760 1.00 92.12 365 GLY A CA 1
ATOM 2846 C C . GLY A 1 365 ? -9.078 -14.278 -15.154 1.00 92.12 365 GLY A C 1
ATOM 2847 O O . GLY A 1 365 ? -9.466 -14.593 -14.024 1.00 92.12 365 GLY A O 1
ATOM 2848 N N . GLU A 1 366 ? -8.159 -14.973 -15.830 1.00 95.56 366 GLU A N 1
ATOM 2849 C CA . GLU A 1 366 ? -7.510 -16.181 -15.317 1.00 95.56 366 GLU A CA 1
ATOM 2850 C C . GLU A 1 366 ? -6.412 -15.862 -14.305 1.00 95.56 366 GLU A C 1
ATOM 2852 O O . GLU A 1 366 ? -5.795 -14.790 -14.319 1.00 95.56 366 GLU A O 1
ATOM 2857 N N . ARG A 1 367 ? -6.178 -16.825 -13.413 1.00 95.38 367 ARG A N 1
ATOM 2858 C CA . ARG A 1 367 ? -5.236 -16.723 -12.304 1.00 95.38 367 ARG A CA 1
ATOM 2859 C C . ARG A 1 367 ? -4.405 -17.987 -12.154 1.00 95.38 367 ARG A C 1
ATOM 2861 O O . ARG A 1 367 ? -4.873 -19.081 -12.459 1.00 95.38 367 ARG A O 1
ATOM 2868 N N . THR A 1 368 ? -3.204 -17.831 -11.619 1.00 96.69 368 THR A N 1
ATOM 2869 C CA . THR A 1 368 ? -2.329 -18.929 -11.212 1.00 96.69 368 THR A CA 1
ATOM 2870 C C . THR A 1 368 ? -1.652 -18.594 -9.892 1.00 96.69 368 THR A C 1
ATOM 2872 O O . THR A 1 368 ? -1.363 -17.433 -9.605 1.00 96.69 368 THR A O 1
ATOM 2875 N N . VAL A 1 369 ? -1.353 -19.619 -9.103 1.00 96.94 369 VAL A N 1
ATOM 2876 C CA . VAL A 1 369 ? -0.538 -19.493 -7.890 1.00 96.94 369 VAL A CA 1
ATOM 2877 C C . VAL A 1 369 ? 0.908 -19.832 -8.241 1.00 96.94 369 VAL A C 1
ATOM 2879 O O . VAL A 1 369 ? 1.161 -20.787 -8.982 1.00 96.94 369 VAL A O 1
ATOM 2882 N N . LEU A 1 370 ? 1.862 -19.047 -7.741 1.00 95.56 370 LEU A N 1
ATOM 2883 C CA . LEU A 1 370 ? 3.279 -19.377 -7.867 1.00 95.56 370 LEU A CA 1
ATOM 2884 C C . LEU A 1 370 ? 3.591 -20.578 -6.971 1.00 95.56 370 LEU A C 1
ATOM 2886 O O . LEU A 1 370 ? 3.322 -20.552 -5.774 1.00 95.56 370 LEU A O 1
ATOM 2890 N N . LYS A 1 371 ? 4.156 -21.636 -7.561 1.00 90.62 371 LYS A N 1
ATOM 2891 C CA . LYS A 1 371 ? 4.467 -22.883 -6.840 1.00 90.62 371 LYS A CA 1
ATOM 2892 C C . LYS A 1 371 ? 5.562 -22.697 -5.796 1.00 90.62 371 LYS A C 1
ATOM 2894 O O . LYS A 1 371 ? 5.497 -23.295 -4.730 1.00 90.62 371 LYS A O 1
ATOM 2899 N N . GLU A 1 372 ? 6.557 -21.885 -6.129 1.00 90.06 372 GLU A N 1
ATOM 2900 C CA . GLU A 1 372 ? 7.676 -21.557 -5.259 1.00 90.06 372 GLU A CA 1
ATOM 2901 C C . GLU A 1 372 ? 7.795 -20.042 -5.165 1.00 90.06 372 GLU A C 1
ATOM 2903 O O . GLU A 1 372 ? 7.665 -19.323 -6.159 1.00 90.06 372 GLU A O 1
ATOM 2908 N N . VAL A 1 373 ? 8.014 -19.565 -3.946 1.00 93.56 373 VAL A N 1
ATOM 2909 C CA . VAL A 1 373 ? 8.107 -18.146 -3.623 1.00 93.56 373 VAL A CA 1
ATOM 2910 C C . VAL A 1 373 ? 9.314 -17.922 -2.733 1.00 93.56 373 VAL A C 1
ATOM 2912 O O . VAL A 1 373 ? 9.652 -18.732 -1.868 1.00 93.56 373 VAL A O 1
ATOM 2915 N N . ARG A 1 374 ? 9.988 -16.803 -2.958 1.00 92.81 374 ARG A N 1
ATOM 2916 C CA . ARG A 1 374 ? 11.180 -16.417 -2.224 1.00 92.81 374 ARG A CA 1
ATOM 2917 C C . ARG A 1 374 ? 10.839 -16.147 -0.760 1.00 92.81 374 ARG A C 1
ATOM 2919 O O . ARG A 1 374 ? 9.995 -15.308 -0.445 1.00 92.81 374 ARG A O 1
ATOM 2926 N N . CYS A 1 375 ? 11.538 -16.832 0.141 1.00 91.69 375 CYS A N 1
ATOM 2927 C CA . CYS A 1 375 ? 11.326 -16.724 1.586 1.00 91.69 375 CYS A CA 1
ATOM 2928 C C . CYS A 1 375 ? 12.358 -15.839 2.310 1.00 91.69 375 CYS A C 1
ATOM 2930 O O . CYS A 1 375 ? 12.294 -15.691 3.528 1.00 91.69 375 CYS A O 1
ATOM 2932 N N . ASP A 1 376 ? 13.332 -15.288 1.582 1.00 93.75 376 ASP A N 1
ATOM 2933 C CA . ASP A 1 376 ? 14.499 -14.588 2.123 1.00 93.75 376 ASP A CA 1
ATOM 2934 C C . ASP A 1 376 ? 14.672 -13.167 1.540 1.00 93.75 376 ASP A C 1
ATOM 2936 O O . ASP A 1 376 ? 15.786 -12.664 1.365 1.00 93.75 376 ASP A O 1
ATOM 2940 N N . ILE A 1 377 ? 13.555 -12.509 1.235 1.00 96.44 377 ILE A N 1
ATOM 2941 C CA . ILE A 1 377 ? 13.508 -11.142 0.715 1.00 96.44 377 ILE A CA 1
ATOM 2942 C C . ILE A 1 377 ? 14.057 -10.183 1.787 1.00 96.44 377 ILE A C 1
ATOM 2944 O O . ILE A 1 377 ? 13.617 -10.244 2.938 1.00 96.44 377 ILE A O 1
ATOM 2948 N N . PRO A 1 378 ? 15.020 -9.300 1.467 1.00 95.50 378 PRO A N 1
ATOM 2949 C CA . PRO A 1 378 ? 15.574 -8.373 2.447 1.00 95.50 378 PRO A CA 1
ATOM 2950 C C . PRO A 1 378 ? 14.543 -7.322 2.869 1.00 95.50 378 PRO A C 1
ATOM 2952 O O . PRO A 1 378 ? 13.825 -6.769 2.035 1.00 95.50 378 PRO A O 1
ATOM 2955 N N . ARG A 1 379 ? 14.508 -7.003 4.166 1.00 94.19 379 ARG A N 1
ATOM 2956 C CA . ARG A 1 379 ? 13.892 -5.767 4.659 1.00 94.19 379 ARG A CA 1
ATOM 2957 C C . ARG A 1 379 ? 14.768 -4.596 4.209 1.00 94.19 379 ARG A C 1
ATOM 2959 O O . ARG A 1 379 ? 15.979 -4.623 4.410 1.00 94.19 379 ARG A O 1
ATOM 2966 N N . VAL A 1 380 ? 14.163 -3.585 3.593 1.00 93.50 380 VAL A N 1
ATOM 2967 C CA . VAL A 1 380 ? 14.852 -2.394 3.057 1.00 93.50 380 VAL A CA 1
ATOM 2968 C C . VAL A 1 380 ? 14.348 -1.092 3.684 1.00 93.50 380 VAL A C 1
ATOM 2970 O O . VAL A 1 380 ? 14.908 -0.026 3.441 1.00 93.50 380 VAL A O 1
ATOM 2973 N N . LEU A 1 381 ? 13.314 -1.172 4.525 1.00 89.06 381 LEU A N 1
ATOM 2974 C CA . LEU A 1 381 ? 12.740 -0.058 5.270 1.00 89.06 381 LEU A CA 1
ATOM 2975 C C . LEU A 1 381 ? 13.006 -0.186 6.777 1.00 89.06 381 LEU A C 1
ATOM 2977 O O . LEU A 1 381 ? 12.930 -1.275 7.346 1.00 89.06 381 LEU A O 1
ATOM 2981 N N . GL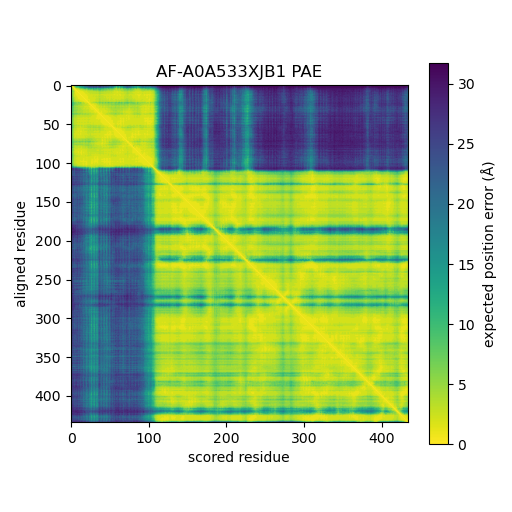Y A 1 382 ? 13.211 0.953 7.443 1.00 84.44 382 GLY A N 1
ATOM 2982 C CA . GLY A 1 382 ? 13.244 1.048 8.906 1.00 84.44 382 GLY A CA 1
ATOM 2983 C C . GLY A 1 382 ? 14.437 0.358 9.577 1.00 84.44 382 GLY A C 1
ATOM 2984 O O . GLY A 1 382 ? 15.427 0.011 8.940 1.00 84.44 382 GLY A O 1
ATOM 2985 N N . VAL A 1 383 ? 14.326 0.167 10.894 1.00 78.31 383 VAL A N 1
ATOM 2986 C CA . VAL A 1 383 ? 15.392 -0.404 11.739 1.00 78.31 383 VAL A CA 1
ATOM 2987 C C . VAL A 1 383 ? 15.707 -1.853 11.351 1.00 78.31 383 VAL A C 1
ATOM 2989 O O . VAL A 1 383 ? 16.841 -2.304 11.475 1.00 78.31 383 VAL A O 1
ATOM 2992 N N . GLU A 1 384 ? 14.730 -2.604 10.844 1.00 81.25 384 GLU A N 1
ATOM 2993 C CA . GLU A 1 384 ? 14.948 -3.995 10.442 1.00 81.25 384 GLU A CA 1
ATOM 2994 C C . GLU A 1 384 ? 15.832 -4.117 9.194 1.00 81.25 384 GLU A C 1
ATOM 2996 O O . GLU A 1 384 ? 16.503 -5.137 9.035 1.00 81.25 384 GLU A O 1
ATOM 3001 N N . ALA A 1 385 ? 15.883 -3.082 8.345 1.00 84.56 385 ALA A N 1
ATOM 3002 C CA . ALA A 1 385 ? 16.837 -3.016 7.241 1.00 84.56 385 ALA A CA 1
ATOM 3003 C C . ALA A 1 385 ? 18.277 -2.873 7.754 1.00 84.56 385 ALA A C 1
ATOM 3005 O O . ALA A 1 385 ? 19.169 -3.586 7.300 1.00 84.56 385 ALA A O 1
ATOM 3006 N N . GLU A 1 386 ? 18.496 -2.021 8.761 1.00 82.06 386 GLU A N 1
ATOM 3007 C CA . GLU A 1 386 ? 19.802 -1.860 9.422 1.00 82.06 386 GLU A CA 1
ATOM 3008 C C . GLU A 1 386 ? 20.253 -3.155 10.114 1.00 82.06 386 GLU A C 1
ATOM 3010 O O . GLU A 1 386 ? 21.440 -3.464 10.169 1.00 82.06 386 GLU A O 1
ATOM 3015 N N . GLN A 1 387 ? 19.293 -3.942 10.603 1.00 84.69 387 GLN A N 1
ATOM 3016 C CA . GLN A 1 387 ? 19.527 -5.254 11.207 1.00 84.69 387 GLN A CA 1
ATOM 3017 C C . GLN A 1 387 ? 19.675 -6.388 10.179 1.00 84.69 387 GLN A C 1
ATOM 3019 O O . GLN A 1 387 ? 19.893 -7.534 10.572 1.00 84.69 387 GLN A O 1
ATOM 3024 N N . GLY A 1 388 ? 19.536 -6.106 8.879 1.00 89.31 388 GLY A N 1
ATOM 3025 C CA . GLY A 1 388 ? 19.634 -7.110 7.820 1.00 89.31 388 GLY A CA 1
ATOM 3026 C C . GLY A 1 388 ? 18.560 -8.199 7.898 1.00 89.31 388 GLY A C 1
ATOM 3027 O O . GLY A 1 388 ? 18.797 -9.326 7.454 1.00 89.31 388 GLY A O 1
ATOM 3028 N N . GLN A 1 389 ? 17.394 -7.896 8.482 1.00 92.12 389 GLN A N 1
ATOM 3029 C CA . GLN A 1 389 ? 16.306 -8.863 8.584 1.00 92.12 389 GLN A CA 1
ATOM 3030 C C . GLN A 1 389 ? 15.761 -9.231 7.203 1.00 92.12 389 GLN A C 1
ATOM 3032 O O . GLN A 1 389 ? 15.840 -8.469 6.236 1.00 92.12 389 GLN A O 1
ATOM 3037 N N . ARG A 1 390 ? 15.158 -10.415 7.123 1.00 94.94 390 ARG A N 1
ATOM 3038 C CA . ARG A 1 390 ? 14.538 -10.943 5.909 1.00 94.94 390 ARG A CA 1
ATOM 3039 C C . ARG A 1 390 ? 13.107 -11.378 6.185 1.00 94.94 390 ARG A C 1
ATOM 3041 O O . ARG A 1 390 ? 12.727 -11.603 7.332 1.00 94.94 390 ARG A O 1
ATOM 3048 N N . TYR A 1 391 ? 12.315 -11.474 5.131 1.00 95.44 391 TYR A N 1
ATOM 3049 C CA . TYR A 1 391 ? 10.940 -11.948 5.174 1.00 95.44 391 TYR A CA 1
ATOM 3050 C C . TYR A 1 391 ? 10.602 -12.729 3.905 1.00 95.44 391 TYR A C 1
ATOM 3052 O O . TYR A 1 391 ? 11.379 -12.777 2.955 1.00 95.44 391 TYR A O 1
ATOM 3060 N N . GLY A 1 392 ? 9.421 -13.330 3.896 1.00 95.88 392 GLY A N 1
ATOM 3061 C CA . GLY A 1 392 ? 8.907 -14.060 2.753 1.00 95.88 392 GLY A CA 1
ATOM 3062 C C . GLY A 1 392 ? 7.414 -13.860 2.585 1.00 95.88 392 GLY A C 1
ATOM 3063 O O . GLY A 1 392 ? 6.732 -13.279 3.440 1.00 95.88 392 GLY A O 1
ATOM 3064 N N . PHE A 1 393 ? 6.923 -14.399 1.480 1.00 96.50 393 PHE A N 1
ATOM 3065 C CA . PHE A 1 393 ? 5.509 -14.652 1.269 1.00 96.50 393 PHE A CA 1
ATOM 3066 C C . PHE A 1 393 ? 5.281 -16.157 1.318 1.00 96.50 393 PHE A C 1
ATOM 3068 O O . PHE A 1 393 ? 6.143 -16.933 0.918 1.00 96.50 393 PHE A O 1
ATOM 3075 N N . ARG A 1 394 ? 4.128 -16.566 1.838 1.00 94.19 394 ARG A N 1
ATOM 3076 C CA . ARG A 1 394 ? 3.691 -17.969 1.832 1.00 94.19 394 ARG A CA 1
ATOM 3077 C C . ARG A 1 394 ? 2.732 -18.271 0.683 1.00 94.19 394 ARG A C 1
ATOM 3079 O O . ARG A 1 394 ? 2.636 -19.410 0.258 1.00 94.19 394 ARG A O 1
ATOM 3086 N N . TYR A 1 395 ? 2.076 -17.236 0.162 1.00 96.56 395 TYR A N 1
ATOM 3087 C CA . TYR A 1 395 ? 1.144 -17.329 -0.953 1.00 96.56 395 TYR A CA 1
ATOM 3088 C C . TYR A 1 395 ? 1.341 -16.147 -1.894 1.00 96.56 395 TYR A C 1
ATOM 3090 O O . TYR A 1 395 ? 1.401 -15.000 -1.440 1.00 96.56 395 TYR A O 1
ATOM 3098 N N . VAL A 1 396 ? 1.419 -16.433 -3.193 1.00 97.94 396 VAL A N 1
ATOM 3099 C CA . VAL A 1 396 ? 1.430 -15.437 -4.265 1.00 97.94 396 VAL A CA 1
ATOM 3100 C C . VAL A 1 396 ? 0.543 -15.940 -5.394 1.00 97.94 396 VAL A C 1
ATOM 3102 O O . VAL A 1 396 ? 0.882 -16.898 -6.087 1.00 97.94 396 VAL A O 1
ATOM 3105 N N . GLU A 1 397 ? -0.584 -15.272 -5.591 1.00 98.06 397 GLU A N 1
ATOM 3106 C CA . GLU A 1 397 ? -1.461 -15.468 -6.740 1.00 98.06 397 GLU A CA 1
ATOM 3107 C C . GLU A 1 397 ? -1.277 -14.319 -7.724 1.00 98.06 397 GLU A C 1
ATOM 3109 O O . GLU A 1 397 ? -1.280 -13.148 -7.339 1.00 98.06 397 GLU A O 1
ATOM 3114 N N . VAL A 1 398 ? -1.147 -14.669 -8.999 1.00 98.00 398 VAL A N 1
ATOM 3115 C CA . VAL A 1 398 ? -1.087 -13.737 -10.120 1.00 98.00 398 VAL A CA 1
ATOM 3116 C C . VAL A 1 398 ? -2.330 -13.925 -10.970 1.00 98.00 398 VAL A C 1
ATOM 3118 O O . VAL A 1 398 ? -2.678 -15.044 -11.343 1.00 98.00 398 VAL A O 1
ATOM 3121 N N . ARG A 1 399 ? -2.974 -12.817 -11.317 1.00 96.94 399 ARG A N 1
ATOM 3122 C CA . ARG A 1 399 ? -4.152 -12.767 -12.173 1.00 96.94 399 ARG A CA 1
ATOM 3123 C C . ARG A 1 399 ? -3.939 -11.784 -13.318 1.00 96.94 399 ARG A C 1
ATOM 3125 O O . ARG A 1 399 ? -3.383 -10.703 -13.124 1.00 96.94 399 ARG A O 1
ATOM 3132 N N . ARG A 1 400 ? -4.389 -12.155 -14.517 1.00 95.75 400 ARG A N 1
ATOM 3133 C CA . ARG A 1 400 ? -4.316 -11.306 -15.713 1.00 95.75 400 ARG A CA 1
ATOM 3134 C C . ARG A 1 400 ? -5.532 -10.379 -15.778 1.00 95.75 400 ARG A C 1
ATOM 3136 O O . ARG A 1 400 ? -6.666 -10.851 -15.727 1.00 95.75 400 ARG A O 1
ATOM 3143 N N . GLY A 1 401 ? -5.314 -9.076 -15.939 1.00 93.38 401 GLY A N 1
ATOM 3144 C CA . GLY A 1 401 ? -6.355 -8.051 -16.072 1.00 93.38 401 GLY A CA 1
ATOM 3145 C C . GLY A 1 401 ? -6.346 -6.989 -14.963 1.00 93.38 401 GLY A C 1
ATOM 3146 O O . GLY A 1 401 ? -5.645 -7.107 -13.961 1.00 93.38 401 GLY A O 1
ATOM 3147 N N . ALA A 1 402 ? -7.150 -5.939 -15.163 1.00 89.31 402 ALA A N 1
ATOM 3148 C CA . ALA A 1 402 ? -7.294 -4.797 -14.244 1.00 89.31 402 ALA A CA 1
ATOM 3149 C C . ALA A 1 402 ? -8.670 -4.725 -13.561 1.00 89.31 402 ALA A C 1
ATOM 3151 O O . ALA A 1 402 ? -8.795 -4.183 -12.461 1.00 89.31 402 ALA A O 1
ATOM 3152 N N . LEU A 1 403 ? -9.701 -5.220 -14.249 1.00 92.00 403 LEU A N 1
ATOM 3153 C CA . LEU A 1 403 ? -11.101 -5.122 -13.859 1.00 92.00 403 LEU A CA 1
ATOM 3154 C C . LEU A 1 403 ? -11.656 -6.528 -13.666 1.00 92.00 403 LEU A C 1
ATOM 3156 O O . LEU A 1 403 ? -11.540 -7.375 -14.553 1.00 92.00 403 LEU A O 1
ATOM 3160 N N . PHE A 1 404 ? -12.279 -6.763 -12.515 1.00 92.88 404 PHE A N 1
ATOM 3161 C CA . PHE A 1 404 ? -12.886 -8.046 -12.185 1.00 92.88 404 PHE A CA 1
ATOM 3162 C C . PHE A 1 404 ? -14.273 -7.818 -11.580 1.00 92.88 404 PHE A C 1
ATOM 3164 O O . PHE A 1 404 ? -14.426 -6.929 -10.738 1.00 92.88 404 PHE A O 1
ATOM 3171 N N . PRO A 1 405 ? -15.290 -8.605 -11.973 1.00 89.88 405 PRO A N 1
ATOM 3172 C CA . PRO A 1 405 ? -16.635 -8.461 -11.432 1.00 89.88 405 PRO A CA 1
ATOM 3173 C C . PRO A 1 405 ? -16.655 -8.520 -9.901 1.00 89.88 405 PRO A C 1
ATOM 3175 O O . PRO A 1 405 ? -16.102 -9.439 -9.299 1.00 89.88 405 PRO A O 1
ATOM 3178 N N . GLY A 1 406 ? -17.304 -7.534 -9.281 1.00 89.44 406 GLY A N 1
ATOM 3179 C CA . GLY A 1 406 ? -17.460 -7.451 -7.827 1.00 89.44 406 GLY A CA 1
ATOM 3180 C C . GLY A 1 406 ? -16.209 -7.021 -7.054 1.00 89.44 406 GLY A C 1
ATOM 3181 O O . GLY A 1 406 ? -16.293 -6.909 -5.833 1.00 89.44 406 GLY A O 1
ATOM 3182 N N . MET A 1 407 ? -15.078 -6.755 -7.720 1.00 95.12 407 MET A N 1
ATOM 3183 C CA . MET A 1 407 ? -13.876 -6.254 -7.052 1.00 95.12 407 MET A CA 1
ATOM 3184 C C . MET A 1 407 ? -13.788 -4.732 -7.119 1.00 95.12 407 MET A C 1
ATOM 3186 O O . MET A 1 407 ? -13.872 -4.177 -8.217 1.00 95.12 407 MET A O 1
ATOM 3190 N N . PRO A 1 408 ? -13.559 -4.053 -5.983 1.00 95.94 408 PRO A N 1
ATOM 3191 C CA . PRO A 1 408 ? -13.239 -2.636 -5.993 1.00 95.94 408 PRO A CA 1
ATOM 3192 C C . PRO A 1 408 ? -11.911 -2.408 -6.721 1.00 95.94 408 PRO A C 1
ATOM 3194 O O . PRO A 1 408 ? -10.964 -3.184 -6.579 1.00 95.94 408 PRO A O 1
ATOM 3197 N N . THR A 1 409 ? -11.843 -1.346 -7.522 1.00 93.69 409 THR A N 1
ATOM 3198 C CA . THR A 1 409 ? -10.653 -1.039 -8.322 1.00 93.69 409 THR A CA 1
ATOM 3199 C C . THR A 1 409 ? -10.455 0.465 -8.502 1.00 93.69 409 THR A C 1
ATOM 3201 O O . THR A 1 409 ? -11.405 1.248 -8.448 1.00 93.69 409 THR A O 1
ATOM 3204 N N . GLY A 1 410 ? -9.203 0.877 -8.695 1.00 91.38 410 GLY A N 1
ATOM 3205 C CA . GLY A 1 410 ? -8.833 2.278 -8.892 1.00 91.38 410 GLY A CA 1
ATOM 3206 C C . GLY A 1 410 ? -9.139 2.789 -10.303 1.00 91.38 410 GLY A C 1
ATOM 3207 O O . GLY A 1 410 ? -9.312 2.018 -11.246 1.00 91.38 410 GLY A O 1
ATOM 3208 N N . ARG A 1 411 ? -9.137 4.117 -10.481 1.00 89.62 411 ARG A N 1
ATOM 3209 C CA . ARG A 1 411 ? -9.426 4.769 -11.773 1.00 89.62 411 ARG A CA 1
ATOM 3210 C C . ARG A 1 411 ? -8.559 4.246 -12.917 1.00 89.62 411 ARG A C 1
ATOM 3212 O O . ARG A 1 411 ? -9.068 4.017 -14.009 1.00 89.62 411 ARG A O 1
ATOM 3219 N N . THR A 1 412 ? -7.261 4.067 -12.686 1.00 87.25 412 THR A N 1
ATOM 3220 C CA . THR A 1 412 ? -6.306 3.638 -13.720 1.00 87.25 412 THR A CA 1
ATOM 3221 C C . THR A 1 412 ? -6.685 2.292 -14.340 1.00 87.25 412 THR A C 1
ATOM 3223 O O . THR A 1 412 ? -6.482 2.104 -15.536 1.00 87.25 412 THR A O 1
ATOM 3226 N N . ALA A 1 413 ? -7.315 1.390 -13.579 1.00 87.62 413 ALA A N 1
ATOM 3227 C CA . ALA A 1 413 ? -7.792 0.109 -14.094 1.00 87.62 413 ALA A CA 1
ATOM 3228 C C . ALA A 1 413 ? -8.803 0.278 -15.243 1.00 87.62 413 ALA A C 1
ATOM 3230 O O . ALA A 1 413 ? -8.728 -0.447 -16.230 1.00 87.62 413 ALA A O 1
ATOM 3231 N N . TYR A 1 414 ? -9.685 1.279 -15.150 1.00 86.31 414 TYR A N 1
ATOM 3232 C CA . TYR A 1 414 ? -10.637 1.634 -16.209 1.00 86.31 414 TYR A CA 1
ATOM 3233 C C . TYR A 1 414 ? -9.964 2.313 -17.404 1.00 86.31 414 TYR A C 1
ATOM 3235 O O . TYR A 1 414 ? -10.447 2.228 -18.527 1.00 86.31 414 TYR A O 1
ATOM 3243 N N . VAL A 1 415 ? -8.834 2.989 -17.185 1.00 85.31 415 VAL A N 1
ATOM 3244 C CA . VAL A 1 415 ? -8.092 3.635 -18.274 1.00 85.31 415 VAL A CA 1
ATOM 3245 C C . VAL A 1 415 ? -7.348 2.599 -19.119 1.00 85.31 415 VAL A C 1
ATOM 3247 O O . VAL A 1 415 ? -7.294 2.759 -20.337 1.00 85.31 415 VAL A O 1
ATOM 3250 N N . PHE A 1 416 ? -6.828 1.525 -18.511 1.00 79.50 416 PHE A N 1
ATOM 3251 C CA . PHE A 1 416 ? -6.107 0.465 -19.230 1.00 79.50 416 PHE A CA 1
ATOM 3252 C C . PHE A 1 416 ? -6.929 -0.176 -20.353 1.00 79.50 416 PHE A C 1
ATOM 3254 O O . PHE A 1 416 ? -6.376 -0.467 -21.407 1.00 79.50 416 PHE A O 1
ATOM 3261 N N . GLU A 1 417 ? -8.244 -0.336 -20.181 1.00 69.56 417 GLU A N 1
ATOM 3262 C CA . GLU A 1 417 ? -9.124 -0.884 -21.227 1.00 69.56 417 GLU A CA 1
ATOM 3263 C C . GLU A 1 417 ? -9.136 -0.022 -22.505 1.00 69.56 417 GLU A C 1
ATOM 3265 O O . GLU A 1 417 ? -9.358 -0.518 -23.608 1.00 69.56 417 GLU A O 1
ATOM 3270 N N . HIS A 1 418 ? -8.837 1.271 -22.378 1.00 74.00 418 HIS A N 1
ATOM 3271 C CA . HIS A 1 418 ? -8.792 2.217 -23.491 1.00 74.00 418 HIS A CA 1
ATOM 3272 C C . HIS A 1 418 ? -7.374 2.441 -24.047 1.00 74.00 418 HIS A C 1
ATOM 3274 O O . HIS A 1 418 ? -7.202 3.156 -25.039 1.00 74.00 418 HIS A O 1
ATOM 3280 N N . MET A 1 419 ? -6.344 1.840 -23.442 1.00 78.00 419 MET A N 1
ATOM 3281 C CA . MET A 1 419 ? -4.951 1.973 -23.870 1.00 78.00 419 MET A CA 1
ATOM 3282 C C . MET A 1 419 ? -4.593 0.904 -24.908 1.00 78.00 419 MET A C 1
ATOM 3284 O O . MET A 1 419 ? -4.108 -0.172 -24.588 1.00 78.00 419 MET A O 1
ATOM 3288 N N . THR A 1 420 ? -4.775 1.228 -26.188 1.00 62.47 420 THR A N 1
ATOM 3289 C CA . THR A 1 420 ? -4.543 0.302 -27.322 1.00 62.47 420 THR A CA 1
ATOM 3290 C C . THR A 1 420 ? -3.106 -0.209 -27.484 1.00 62.47 420 THR A C 1
ATOM 3292 O O . THR A 1 420 ? -2.889 -1.175 -28.210 1.00 62.47 420 THR A O 1
ATOM 3295 N N . ARG A 1 421 ? -2.122 0.444 -26.856 1.00 68.06 421 ARG A N 1
ATOM 3296 C CA . ARG A 1 421 ? -0.696 0.080 -26.939 1.00 68.06 421 ARG A CA 1
ATOM 3297 C C . ARG A 1 421 ? -0.161 -0.606 -25.686 1.00 68.06 421 ARG A C 1
ATOM 3299 O O . ARG A 1 421 ? 0.989 -1.027 -25.695 1.00 68.06 421 ARG A O 1
ATOM 3306 N N . GLU A 1 422 ? -0.964 -0.696 -24.632 1.00 71.50 422 GLU A N 1
ATOM 3307 C CA . GLU A 1 422 ? -0.548 -1.309 -23.376 1.00 71.50 422 GLU A CA 1
ATOM 3308 C C . GLU A 1 422 ? -1.055 -2.748 -23.317 1.00 71.50 422 GLU A C 1
ATOM 3310 O O . GLU A 1 422 ? -2.200 -3.044 -23.663 1.00 71.50 422 GLU A O 1
ATOM 3315 N N . ALA A 1 423 ? -0.196 -3.663 -22.870 1.00 79.50 423 ALA A N 1
ATOM 3316 C CA . ALA A 1 423 ? -0.632 -5.017 -22.565 1.00 79.50 423 ALA A CA 1
ATOM 3317 C C . ALA A 1 423 ? -1.624 -4.992 -21.392 1.00 79.50 423 ALA A C 1
ATOM 3319 O O . ALA A 1 423 ? -1.561 -4.113 -20.530 1.00 79.50 423 ALA A O 1
ATOM 3320 N N . ALA A 1 424 ? -2.515 -5.989 -21.324 1.00 82.56 424 ALA A N 1
ATOM 3321 C CA . ALA A 1 424 ? -3.418 -6.112 -20.184 1.00 82.56 424 ALA A CA 1
ATOM 3322 C C . ALA A 1 424 ? -2.600 -6.118 -18.873 1.00 82.56 424 ALA A C 1
ATOM 3324 O O . ALA A 1 424 ? -1.594 -6.832 -18.798 1.00 82.56 424 ALA A O 1
ATOM 3325 N N . PRO A 1 425 ? -2.987 -5.330 -17.859 1.00 91.62 425 PRO A N 1
ATOM 3326 C CA . PRO A 1 425 ? -2.211 -5.217 -16.631 1.00 91.62 425 PRO A CA 1
ATOM 3327 C C . PRO A 1 425 ? -2.367 -6.474 -15.771 1.00 91.62 425 PRO A C 1
ATOM 3329 O O . PRO A 1 425 ? -3.096 -7.411 -16.111 1.00 91.62 425 PRO A O 1
ATOM 3332 N N . TRP A 1 426 ? -1.673 -6.489 -14.643 1.00 95.88 426 TRP A N 1
ATOM 3333 C CA . TRP A 1 426 ? -1.637 -7.606 -13.713 1.00 95.88 426 TRP A CA 1
ATOM 3334 C C . TRP A 1 426 ? -2.288 -7.259 -12.379 1.00 95.88 426 TRP A C 1
ATOM 3336 O O . TRP A 1 426 ? -2.362 -6.099 -11.965 1.00 95.88 426 TRP A O 1
ATOM 3346 N N . PHE A 1 427 ? -2.731 -8.298 -11.686 1.00 97.56 427 PHE A N 1
ATOM 3347 C CA . PHE A 1 427 ? -3.252 -8.226 -10.334 1.00 97.56 427 PHE A CA 1
ATOM 3348 C C . PHE A 1 427 ? -2.569 -9.300 -9.489 1.00 97.56 427 PHE A C 1
ATOM 3350 O O . PHE A 1 427 ? -2.521 -10.461 -9.892 1.00 97.56 427 PHE A O 1
ATOM 3357 N N . LEU A 1 428 ? -2.022 -8.923 -8.334 1.00 98.38 428 LEU A N 1
ATOM 3358 C CA . LEU A 1 428 ? -1.359 -9.847 -7.422 1.00 98.38 428 LEU A CA 1
ATOM 3359 C C . LEU A 1 428 ? -2.049 -9.850 -6.064 1.00 98.38 428 LEU A C 1
ATOM 3361 O O . LEU A 1 428 ? -2.362 -8.796 -5.511 1.00 98.38 428 LEU A O 1
ATOM 3365 N N . THR A 1 429 ? -2.210 -11.049 -5.511 1.00 98.38 429 THR A N 1
ATOM 3366 C CA . THR A 1 429 ? -2.607 -11.273 -4.118 1.00 98.38 429 THR A CA 1
ATOM 3367 C C . THR A 1 429 ? -1.463 -11.969 -3.396 1.00 98.38 429 THR A C 1
ATOM 3369 O O . THR A 1 429 ? -1.026 -13.039 -3.817 1.00 98.38 429 THR A O 1
ATOM 3372 N N . LEU A 1 430 ? -0.964 -11.363 -2.321 1.00 98.44 430 LEU A N 1
ATOM 3373 C CA . LEU A 1 430 ? 0.197 -11.842 -1.573 1.00 98.44 430 LEU A CA 1
ATOM 3374 C C . LEU A 1 430 ? -0.177 -12.042 -0.100 1.00 98.44 430 LEU A C 1
ATOM 3376 O O . LEU A 1 430 ? -0.766 -11.154 0.518 1.00 98.44 430 LEU A O 1
ATOM 3380 N N . VAL A 1 431 ? 0.227 -13.167 0.488 1.00 97.81 431 VAL A N 1
ATOM 3381 C CA . VAL A 1 431 ? 0.120 -13.407 1.937 1.00 97.81 431 VAL A CA 1
ATOM 3382 C C . VAL A 1 431 ? 1.529 -13.467 2.524 1.00 97.81 431 VAL A C 1
ATOM 3384 O O . VAL A 1 431 ? 2.286 -14.386 2.189 1.00 97.81 431 VAL A O 1
ATOM 3387 N N . PRO A 1 432 ? 1.931 -12.497 3.366 1.00 96.69 432 PRO A N 1
ATOM 3388 C CA . PRO A 1 432 ? 3.211 -12.534 4.065 1.00 96.69 432 PRO A CA 1
ATOM 3389 C C . PRO A 1 432 ? 3.329 -13.768 4.967 1.00 96.69 432 PRO A C 1
ATOM 3391 O O . PRO A 1 432 ? 2.344 -14.225 5.545 1.00 96.69 432 PRO A O 1
ATOM 3394 N N . SER A 1 433 ? 4.541 -14.297 5.134 1.00 91.88 433 SER A N 1
ATOM 3395 C CA . SER A 1 433 ? 4.766 -15.493 5.964 1.00 91.88 433 SER A CA 1
ATOM 3396 C C . SER A 1 433 ? 4.538 -15.263 7.465 1.00 91.88 433 SER A C 1
ATOM 3398 O O . SER A 1 433 ? 4.287 -16.223 8.191 1.00 91.88 433 SER A O 1
ATOM 3400 N N . VAL A 1 434 ? 4.627 -14.011 7.929 1.00 75.69 434 VAL A N 1
ATOM 3401 C CA . VAL A 1 434 ? 4.478 -13.587 9.337 1.00 75.69 434 VAL A CA 1
ATOM 3402 C C . VAL A 1 434 ? 3.366 -12.580 9.493 1.00 75.69 434 VAL A C 1
ATOM 3404 O O . VAL A 1 434 ? 3.079 -11.877 8.503 1.00 75.69 434 VAL A O 1
#

Radius of gyration: 24.89 Å; Cα contacts (8 Å, |Δi|>4): 771; chains: 1; bounding box: 49×57×75 Å

Secondary structure (DSSP, 8-state):
---PPPHHHHHHHHHHHHHHHHT-HHHHHHHHHHTSTTTHHHHHHHHHHHHHTS-S-HHHHHHHHHHHTTHHHHGGGGS-HHHHHHHHSS-HHHHHHHHHHHTTGGG-S--------HHHHHHHHHH-S-GGGHHHHSSSEEEEEES-TTSHHHHHHHHHHHHHHHHTT--EEEEEE-S--TT-TT-HHHHHHHHHHHHHHT-S-TTEEEEEETT--GGGGGG-TTS-SSEEEEEEESPPTTTTTS-TTTS-HHHHHHHHHHHH--EEEEEETTEEEEEEEETTEEEEEETTTT----HHHHHHHHHHHEEEEEEEEE-HHHHHHHHHHHSS-GGGS-TT----HHHHHHHHHHHHHHHHTPPTT-EEE-SS--S-EEP-SHHHHHTT-EE-EEEEEEEE-S--TT----HHHHHHTT-TTSPP-EEEEEEE--

Foldseek 3Di:
DDDDQPPVLLVVVLVLLVVLCVVCVPLLVLLLVCLDPVNQLVLLVVLLVLLVPDPRDPSLSVLQNVQSVLCNVVGLVRGVQVSLCSRNVDGSSVSSSSSCSSSVVSLPPQDDDWPDDLVVLQVCCVPDLASQCLLLVTPAAEEEEEACQLVQLVVLSCVQPVVSCVVVVAAYEYEYEDLADLPDPPDPSSPSSVVNVVCLVVPPDPRYNYYYDYSDHLLCVVVVSNAHQAHAEYEYEAPDPPAALDACVQEPPVLLVVVCCVPQNDWDWDDDPNDIWIWTQDPNDTDTHRPCNHHYDYLLSVVLSRQRHHQKYKYAQYFPSSVLRNVLLWAQDCLSRHHSDRDDPVCSCVSCPPVCVVVVPADASDKDKDPDTHAFRFNCGDPSNVVRGGWIWPTKMKGFARDDPSRRHHPVSVVQVVPPPTGGGMMMMTRIPD

Solvent-accessible surface area (backbone atoms only — not comparable to full-atom values): 23403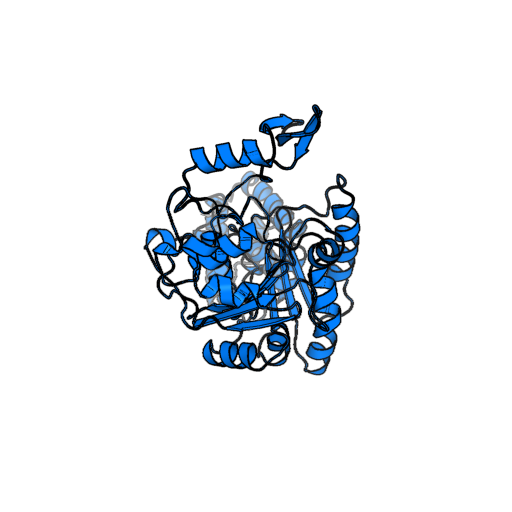 Å² total; per-residue (Å²): 132,86,80,77,65,56,69,67,59,36,53,52,50,38,52,52,43,50,51,42,47,72,76,29,65,62,37,56,58,52,21,60,60,48,68,31,90,93,35,20,26,62,41,39,46,53,47,48,53,49,48,73,75,46,93,57,58,69,60,58,40,52,54,51,42,66,20,42,57,54,8,42,83,50,22,81,80,34,30,43,43,67,62,43,22,73,52,55,74,35,56,55,72,57,38,53,35,44,48,27,42,61,67,55,52,27,42,62,66,79,54,81,55,46,79,72,50,61,64,60,50,44,55,49,48,71,73,40,97,50,70,72,57,50,46,75,72,42,86,35,27,29,39,36,33,41,50,44,80,44,40,45,26,57,54,40,40,46,69,71,42,45,66,60,32,48,77,68,74,43,51,42,39,40,38,34,24,19,60,59,51,52,84,49,87,89,43,74,65,23,55,60,16,35,55,44,52,48,49,60,71,65,45,87,58,88,45,57,49,64,46,75,44,58,64,28,57,63,91,51,48,87,75,46,70,73,63,54,81,34,24,40,32,15,36,29,49,46,64,48,78,51,27,26,44,42,44,64,94,41,34,52,69,68,58,51,55,49,50,44,36,76,76,63,32,58,68,47,79,43,83,54,95,93,39,67,27,24,37,32,41,52,99,89,42,77,46,80,44,63,58,64,66,74,45,66,64,6,29,59,47,54,54,42,52,33,46,57,36,14,54,33,28,39,37,36,28,24,42,71,56,31,41,53,42,40,48,28,64,41,39,65,54,66,68,37,55,56,67,74,60,81,80,44,89,92,50,38,54,80,45,45,43,70,59,41,62,55,58,69,67,47,50,79,76,36,69,50,68,58,92,63,56,24,60,70,40,63,37,71,58,70,71,48,26,79,67,65,37,62,40,35,42,75,40,44,36,44,30,33,30,42,77,54,93,96,53,63,48,42,62,65,30,68,48,53,82,72,38,91,86,57,74,81,22,30,26,39,44,35,26,30,63,107